Protein AF-A0A4U0PK46-F1 (afdb_monomer_lite)

Radius of gyration: 30.92 Å; chains: 1; bounding box: 72×45×89 Å

Secondary structure (DSSP, 8-state):
-TT--EEEEEE--TTS-HHHHHHHHHHHH-PEEEEHHHHHHHHHHHHHTTPPP-HHHHHHHHHHHHHHTTTTHHHHHHHHHH-SS--S--EEEEE---SHHHHHHHHHHHGGGEEEEEEE--HHHHHHHHHTSHHHHTS-HHHHHHHHHHHHH-TTGGGGGGGGGG-SEEEETTS--HHHHHHHHHHHHT-SPPS----EEEEEESSSS-SSHHHHHHHHGGG-SEEEE-S-TT--EEE--SS--EEESSS-TTTTT-TTSEEEE-TT-EE-HHHHHHHHHHTT--BTTEEEETTPEEPPHHHHHHHHHHHHHHT---SSHHHHHHHHHHHHHHT--TTBGGG-TTTSTTTEE-HHHHHHHHHHTT--EEEEEEEEGGG-TTTSSTTSS-SS--SHHHHHHHHT--GGGEEEEEEEEESS-EEESSSS---SS-EE-HHHHHHHHT--HHHHHHH-B-TTT-PBEEEE---HHHHHHHHHHH--SEEEEE-GGGT-GGGGG--SGGGS-HHHHHHHHHHHHHHSSEEEEEE-SSSTT-EEE-TT--

Structure (mmCIF, N/CA/C/O backbone):
data_AF-A0A4U0PK46-F1
#
_entry.id   AF-A0A4U0PK46-F1
#
loop_
_atom_site.group_PDB
_atom_site.id
_atom_site.type_symbol
_atom_site.label_atom_id
_atom_site.label_alt_id
_atom_site.label_comp_id
_atom_site.label_asym_id
_atom_site.label_entity_id
_atom_site.label_seq_id
_atom_site.pdbx_PDB_ins_code
_atom_site.Cartn_x
_atom_site.Cartn_y
_atom_site.Cartn_z
_atom_site.occupancy
_atom_site.B_iso_or_equiv
_atom_site.auth_seq_id
_atom_site.auth_comp_id
_atom_site.auth_asym_id
_atom_site.auth_atom_id
_atom_site.pdbx_PDB_model_num
ATOM 1 N N . MET A 1 1 ? -19.496 -11.492 5.533 1.00 47.94 1 MET A N 1
ATOM 2 C CA . MET A 1 1 ? -19.626 -11.068 6.949 1.00 47.94 1 MET A CA 1
ATOM 3 C C . MET A 1 1 ? -20.771 -10.074 7.185 1.00 47.94 1 MET A C 1
ATOM 5 O O . MET A 1 1 ? -21.054 -9.811 8.345 1.00 47.94 1 MET A O 1
ATOM 9 N N . GLY A 1 2 ? -21.463 -9.579 6.142 1.00 48.00 2 GLY A N 1
ATOM 10 C CA . GLY A 1 2 ? -22.501 -8.538 6.249 1.00 48.00 2 GLY A CA 1
ATOM 11 C C . GLY A 1 2 ? -23.774 -8.877 7.042 1.00 48.00 2 GLY A C 1
ATOM 12 O O . GLY A 1 2 ? -24.516 -7.957 7.362 1.00 48.00 2 GLY A O 1
ATOM 13 N N . ASP A 1 3 ? -23.997 -10.138 7.433 1.00 61.25 3 ASP A N 1
ATOM 14 C CA . ASP A 1 3 ? -25.265 -10.578 8.049 1.00 61.25 3 ASP A CA 1
ATOM 15 C C . ASP A 1 3 ? -25.205 -10.811 9.569 1.00 61.25 3 ASP A C 1
ATOM 17 O O . ASP A 1 3 ? -26.197 -11.218 10.177 1.00 61.25 3 ASP A O 1
ATOM 21 N N . LYS A 1 4 ? -24.052 -10.599 10.222 1.00 76.56 4 LYS A N 1
ATOM 22 C CA . LYS A 1 4 ? -23.930 -10.876 11.663 1.00 76.56 4 LYS A CA 1
ATOM 23 C C . LYS A 1 4 ? -24.558 -9.745 12.480 1.00 76.56 4 LYS A C 1
ATOM 25 O O . LYS A 1 4 ? -24.000 -8.655 12.558 1.00 76.56 4 LYS A O 1
ATOM 30 N N . LYS A 1 5 ? -25.692 -10.040 13.116 1.00 89.12 5 LYS A N 1
ATOM 31 C CA . LYS A 1 5 ? -26.376 -9.155 14.066 1.00 89.12 5 LYS A CA 1
ATOM 32 C C . LYS A 1 5 ? -25.717 -9.231 15.444 1.00 89.12 5 LYS A C 1
ATOM 34 O O . LYS A 1 5 ? -25.516 -10.324 15.972 1.00 89.12 5 LYS A O 1
ATOM 39 N N . VAL A 1 6 ? -25.359 -8.078 16.002 1.00 93.81 6 VAL A N 1
ATOM 40 C CA . VAL A 1 6 ? -24.685 -7.935 17.297 1.00 93.81 6 VAL A CA 1
ATOM 41 C C . VAL A 1 6 ? -25.304 -6.770 18.065 1.00 93.81 6 VAL A C 1
ATOM 43 O O . VAL A 1 6 ? -25.370 -5.654 17.556 1.00 93.81 6 VAL A O 1
ATOM 46 N N . ILE A 1 7 ? -25.700 -7.025 19.309 1.00 96.19 7 ILE A N 1
ATOM 47 C CA . ILE A 1 7 ? -25.972 -6.025 20.342 1.00 96.19 7 ILE A CA 1
ATOM 48 C C . ILE A 1 7 ? -24.945 -6.252 21.445 1.00 96.19 7 ILE A C 1
ATOM 50 O O . ILE A 1 7 ? -25.018 -7.217 22.204 1.00 96.19 7 ILE A O 1
ATOM 54 N N . LEU A 1 8 ? -23.957 -5.372 21.510 1.00 97.25 8 LEU A N 1
ATOM 55 C CA . LEU A 1 8 ? -22.928 -5.383 22.534 1.00 97.25 8 LEU A CA 1
ATOM 56 C C . LEU A 1 8 ? -23.415 -4.609 23.759 1.00 97.25 8 LEU A C 1
ATOM 58 O O . LEU A 1 8 ? -23.629 -3.409 23.676 1.00 97.25 8 LEU A O 1
ATOM 62 N N . VAL A 1 9 ? -23.543 -5.255 24.909 1.00 97.88 9 VAL A N 1
ATOM 63 C CA . VAL A 1 9 ? -23.824 -4.594 26.185 1.00 97.88 9 VAL A CA 1
ATOM 64 C C . VAL A 1 9 ? -22.516 -4.419 26.942 1.00 97.88 9 VAL A C 1
ATOM 66 O O . VAL A 1 9 ? -21.872 -5.402 27.310 1.00 97.88 9 VAL A O 1
ATOM 69 N N . LEU A 1 10 ? -22.117 -3.167 27.165 1.00 98.12 10 LEU A N 1
ATOM 70 C CA . LEU A 1 10 ? -20.927 -2.842 27.944 1.00 98.12 10 LEU A CA 1
ATOM 71 C C . LEU A 1 10 ? -21.283 -2.664 29.415 1.00 98.12 10 LEU A C 1
ATOM 73 O O . LEU A 1 10 ? -22.223 -1.945 29.758 1.00 98.12 10 LEU A O 1
ATOM 77 N N . THR A 1 11 ? -20.481 -3.268 30.284 1.00 97.69 11 THR A N 1
ATOM 78 C CA . THR A 1 11 ? -20.530 -3.060 31.734 1.00 97.69 11 THR A CA 1
ATOM 79 C C . THR A 1 11 ? -19.125 -2.835 32.280 1.00 97.69 11 THR A C 1
ATOM 81 O O . THR A 1 11 ? -18.125 -3.022 31.584 1.00 97.69 11 THR A O 1
ATOM 84 N N . GLY A 1 12 ? -19.042 -2.348 33.513 1.00 95.69 12 GLY A N 1
ATOM 85 C CA . GLY A 1 12 ? -17.785 -1.974 34.151 1.00 95.69 12 GLY A CA 1
ATOM 86 C C . GLY A 1 12 ? -17.941 -0.679 34.923 1.00 95.69 12 GLY A C 1
ATOM 87 O O . GLY A 1 12 ? -18.791 0.151 34.599 1.00 95.69 12 GLY A O 1
ATOM 88 N N . GLU A 1 13 ? -17.108 -0.477 35.929 1.00 93.94 13 GLU A N 1
ATOM 89 C CA . GLU A 1 13 ? -17.166 0.711 36.782 1.00 93.94 13 GLU A CA 1
ATOM 90 C C . GLU A 1 13 ? -16.822 1.998 36.008 1.00 93.94 13 GLU A C 1
ATOM 92 O O . GLU A 1 13 ? -16.321 1.974 34.874 1.00 93.94 13 GLU A O 1
ATOM 97 N N . ILE A 1 14 ? -17.102 3.165 36.579 1.00 89.25 14 ILE A N 1
ATOM 98 C CA . ILE A 1 14 ? -16.690 4.447 36.003 1.00 89.25 14 ILE A CA 1
ATOM 99 C C . ILE A 1 14 ? -15.158 4.503 35.931 1.00 89.25 14 ILE A C 1
ATOM 101 O O . ILE A 1 14 ? -14.467 4.156 36.878 1.00 89.25 14 ILE A O 1
ATOM 105 N N . GLY A 1 15 ? -14.620 4.944 34.788 1.00 88.69 15 GLY A N 1
ATOM 106 C CA . GLY A 1 15 ? -13.168 5.000 34.553 1.00 88.69 15 GLY A CA 1
ATOM 107 C C . GLY A 1 15 ? -12.573 3.754 33.880 1.00 88.69 15 GLY A C 1
ATOM 108 O O . GLY A 1 15 ? -11.387 3.733 33.568 1.00 88.69 15 GLY A O 1
ATOM 109 N N . THR A 1 16 ? -13.384 2.742 33.567 1.00 93.94 16 THR A N 1
ATOM 110 C CA . THR A 1 16 ? -12.937 1.518 32.862 1.00 93.94 16 THR A CA 1
ATOM 111 C C . THR A 1 16 ? -12.755 1.673 31.345 1.00 93.94 16 THR A C 1
ATOM 113 O O . THR A 1 16 ? -12.291 0.746 30.701 1.00 93.94 16 THR A O 1
ATOM 116 N N . GLY A 1 17 ? -13.108 2.817 30.745 1.00 93.94 17 GLY A N 1
ATOM 117 C CA . GLY A 1 17 ? -12.896 3.064 29.305 1.00 93.94 17 GLY A CA 1
ATOM 118 C C . GLY A 1 17 ? -14.026 2.615 28.362 1.00 93.94 17 GLY A C 1
ATOM 119 O O . GLY A 1 17 ? -13.820 2.561 27.154 1.00 93.94 17 GLY A O 1
ATOM 120 N N . LYS A 1 18 ? -15.232 2.333 28.880 1.00 95.62 18 LYS A N 1
ATOM 121 C CA . LYS A 1 18 ? -16.402 1.914 28.070 1.00 95.62 18 LYS A CA 1
ATOM 122 C C . LYS A 1 18 ? -16.733 2.877 26.925 1.00 95.62 18 LYS A C 1
ATOM 124 O O . LYS A 1 18 ? -16.858 2.442 25.789 1.00 95.62 18 LYS A O 1
ATOM 129 N N . SER A 1 19 ? -16.819 4.176 27.207 1.00 93.31 19 SER A N 1
ATOM 130 C CA . SER A 1 19 ? -17.181 5.175 26.192 1.00 93.31 19 SER A CA 1
ATOM 131 C C . SER A 1 19 ? -16.109 5.341 25.118 1.00 93.31 19 SER A C 1
ATOM 133 O O . SER A 1 19 ? -16.446 5.419 23.944 1.00 93.31 19 SER A O 1
ATOM 135 N N . THR A 1 20 ? -14.829 5.258 25.488 1.00 94.75 20 THR A N 1
ATOM 136 C CA . THR A 1 20 ? -13.719 5.220 24.526 1.00 94.75 20 THR A CA 1
ATOM 137 C C . THR A 1 20 ? -13.806 4.002 23.602 1.00 94.75 20 THR A C 1
ATOM 139 O O . THR A 1 20 ? -13.609 4.112 22.393 1.00 94.75 20 THR A O 1
ATOM 142 N N . LEU A 1 21 ? -14.137 2.825 24.148 1.00 96.88 21 LEU A N 1
ATOM 143 C CA . LEU A 1 21 ? -14.372 1.622 23.345 1.00 96.88 21 LEU A CA 1
ATOM 144 C C . LEU A 1 21 ? -15.572 1.804 22.401 1.00 96.88 21 LEU A C 1
ATOM 146 O O . LEU A 1 21 ? -15.473 1.450 21.227 1.00 96.88 21 LEU A O 1
ATOM 150 N N . THR A 1 22 ? -16.677 2.371 22.892 1.00 96.69 22 THR A N 1
ATOM 151 C CA . THR A 1 22 ? -17.858 2.705 22.082 1.00 96.69 22 THR A CA 1
ATOM 152 C C . THR A 1 22 ? -17.475 3.596 20.903 1.00 96.69 22 THR A C 1
ATOM 154 O O . THR A 1 22 ? -17.725 3.218 19.765 1.00 96.69 22 THR A O 1
ATOM 157 N N . GLU A 1 23 ? -16.780 4.709 21.142 1.00 95.56 23 GLU A N 1
ATOM 158 C CA . GLU A 1 23 ? -16.354 5.653 20.097 1.00 95.56 23 GLU A CA 1
ATOM 159 C C . GLU A 1 23 ? -15.459 4.989 19.032 1.00 95.56 23 GLU A C 1
ATOM 161 O O . GLU A 1 23 ? -15.606 5.233 17.829 1.00 95.56 23 GLU A O 1
ATOM 166 N N . LYS A 1 24 ? -14.557 4.085 19.441 1.00 94.19 24 LYS A N 1
ATOM 167 C CA . LYS A 1 24 ? -13.734 3.299 18.504 1.00 94.19 24 LYS A CA 1
ATOM 168 C C . LYS A 1 24 ? -14.572 2.325 17.665 1.00 94.19 24 LYS A C 1
ATOM 170 O O . LYS A 1 24 ? -14.316 2.167 16.472 1.00 94.19 24 LYS A O 1
ATOM 175 N N . LEU A 1 25 ? -15.578 1.676 18.253 1.00 94.31 25 LEU A N 1
ATOM 176 C CA . LEU A 1 25 ? -16.493 0.786 17.527 1.00 94.31 25 LEU A CA 1
ATOM 177 C C . LEU A 1 25 ? -17.399 1.556 16.551 1.00 94.31 25 LEU A C 1
ATOM 179 O O . LEU A 1 25 ? -17.628 1.085 15.435 1.00 94.31 25 LEU A O 1
ATOM 183 N N . GLU A 1 26 ? -17.874 2.742 16.935 1.00 93.44 26 GLU A N 1
ATOM 184 C CA . GLU A 1 26 ? -18.654 3.636 16.069 1.00 93.44 26 GLU A CA 1
ATOM 185 C C . GLU A 1 26 ? -17.822 4.093 14.868 1.00 93.44 26 GLU A C 1
ATOM 187 O O . GLU A 1 26 ? -18.222 3.910 13.720 1.00 93.44 26 GLU A O 1
ATOM 192 N N . SER A 1 27 ? -16.627 4.627 15.121 1.00 89.25 27 SER A N 1
ATOM 193 C CA . SER A 1 27 ? -15.770 5.182 14.069 1.00 89.25 27 SER A CA 1
ATOM 194 C C . SER A 1 27 ? -15.232 4.129 13.096 1.00 89.25 27 SER A C 1
ATOM 196 O O . SER A 1 27 ? -15.159 4.394 11.898 1.00 89.25 27 SER A O 1
ATOM 198 N N . ARG A 1 28 ? -14.874 2.927 13.573 1.00 86.75 28 ARG A N 1
ATOM 199 C CA . ARG A 1 28 ? -14.207 1.910 12.736 1.00 86.75 28 ARG A CA 1
ATOM 200 C C . ARG A 1 28 ? -15.137 0.850 12.160 1.00 86.75 28 ARG A C 1
ATOM 202 O O . ARG A 1 28 ? -14.850 0.316 11.090 1.00 86.75 28 ARG A O 1
ATOM 209 N N . PHE A 1 29 ? -16.232 0.533 12.848 1.00 88.00 29 PHE A N 1
ATOM 210 C CA . PHE A 1 29 ? -17.176 -0.515 12.441 1.00 88.00 29 PHE A CA 1
ATOM 211 C C . PHE A 1 29 ? -18.618 -0.022 12.319 1.00 88.00 29 PHE A C 1
ATOM 213 O O . PHE A 1 29 ? -19.522 -0.838 12.147 1.00 88.00 29 PHE A O 1
ATOM 220 N N . CYS A 1 30 ? -18.836 1.296 12.379 1.00 89.38 30 CYS A N 1
ATOM 221 C CA . CYS A 1 30 ? -20.148 1.921 12.238 1.00 89.38 30 CYS A CA 1
ATOM 222 C C . CYS A 1 30 ? -21.181 1.388 13.234 1.00 89.38 30 CYS A C 1
ATOM 224 O O . CYS A 1 30 ? -22.361 1.350 12.901 1.00 89.38 30 CYS A O 1
ATOM 226 N N . PHE A 1 31 ? -20.762 0.967 14.434 1.00 93.88 31 PHE A N 1
ATOM 227 C CA . PHE A 1 31 ? -21.716 0.600 15.479 1.00 93.88 31 PHE A CA 1
ATOM 228 C C . PHE A 1 31 ? -22.666 1.767 15.752 1.00 93.88 31 PHE A C 1
ATOM 230 O O . PHE A 1 31 ? -22.258 2.925 15.739 1.00 93.88 31 PHE A O 1
ATOM 237 N N . LYS A 1 32 ? -23.930 1.466 16.038 1.00 95.25 32 LYS A N 1
ATOM 238 C CA . LYS A 1 32 ? -24.876 2.449 16.573 1.00 95.25 32 LYS A CA 1
ATOM 239 C C . LYS A 1 32 ? -24.903 2.370 18.094 1.00 95.25 32 LYS A C 1
ATOM 241 O O . LYS A 1 32 ? -25.235 1.314 18.642 1.00 95.25 32 LYS A O 1
ATOM 246 N N . SER A 1 33 ? -24.560 3.461 18.781 1.00 95.62 33 SER A N 1
ATOM 247 C CA . SER A 1 33 ? -24.550 3.480 20.246 1.00 95.62 33 SER A CA 1
ATOM 248 C C . SER A 1 33 ? -25.903 3.837 20.862 1.00 95.62 33 SER A C 1
ATOM 250 O O . SER A 1 33 ? -26.643 4.694 20.393 1.00 95.62 33 SER A O 1
ATOM 252 N N . CYS A 1 34 ? -26.247 3.156 21.946 1.00 95.88 34 CYS A N 1
ATOM 253 C CA . CYS A 1 34 ? -27.354 3.457 22.838 1.00 95.88 34 CYS A CA 1
ATOM 254 C C . CYS A 1 34 ? -26.746 3.821 24.191 1.00 95.88 34 CYS A C 1
ATOM 256 O O . CYS A 1 34 ? -26.416 2.943 24.995 1.00 95.88 34 CYS A O 1
ATOM 258 N N . LYS A 1 35 ? -26.560 5.119 24.440 1.00 95.50 35 LYS A N 1
ATOM 259 C CA . LYS A 1 35 ? -25.963 5.588 25.691 1.00 95.50 35 LYS A CA 1
ATOM 260 C C . LYS A 1 35 ? -27.030 5.639 26.781 1.00 95.50 35 LYS A C 1
ATOM 262 O O . LYS A 1 35 ? -27.967 6.431 26.706 1.00 95.50 35 LYS A O 1
ATOM 267 N N . THR A 1 36 ? -26.906 4.826 27.827 1.00 91.31 36 THR A N 1
ATOM 268 C CA . THR A 1 36 ? -27.928 4.746 2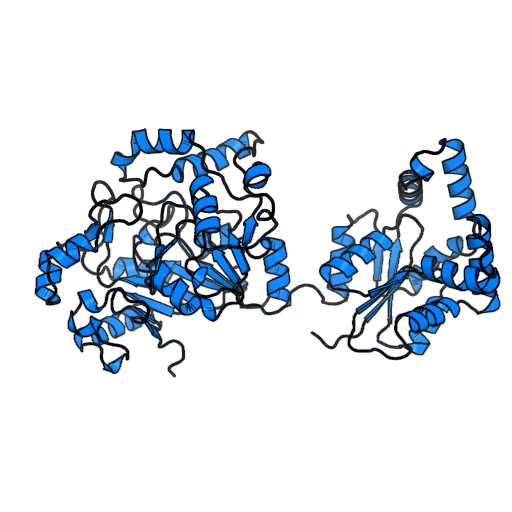8.891 1.00 91.31 36 THR A CA 1
ATOM 269 C C . THR A 1 36 ? -28.064 6.057 29.664 1.00 91.31 36 THR A C 1
ATOM 271 O O . THR A 1 36 ? -29.157 6.396 30.111 1.00 91.31 36 THR A O 1
ATOM 274 N N . ARG A 1 37 ? -26.998 6.866 29.723 1.00 88.31 37 ARG A N 1
ATOM 275 C CA . ARG A 1 37 ? -27.047 8.250 30.224 1.00 88.31 37 ARG A CA 1
ATOM 276 C C . ARG A 1 37 ? -28.032 9.128 29.439 1.00 88.31 37 ARG A C 1
ATOM 278 O O . ARG A 1 37 ? -28.742 9.928 30.041 1.00 88.31 37 ARG A O 1
ATOM 285 N N . GLU A 1 38 ? -28.094 8.985 28.118 1.00 90.44 38 GLU A N 1
ATOM 286 C CA . GLU A 1 38 ? -29.057 9.714 27.281 1.00 90.44 38 GLU A CA 1
ATOM 287 C C . GLU A 1 38 ? -30.478 9.179 27.485 1.00 90.44 38 GLU A C 1
ATOM 289 O O . GLU A 1 38 ? -31.424 9.961 27.563 1.00 90.44 38 GLU A O 1
ATOM 294 N N . GLY A 1 39 ? -30.621 7.867 27.693 1.00 88.69 39 GLY A N 1
ATOM 295 C CA . GLY A 1 39 ? -31.898 7.256 28.066 1.00 88.69 39 GLY A CA 1
ATOM 296 C C . GLY A 1 39 ? -32.444 7.778 29.396 1.00 88.69 39 GLY A C 1
ATOM 297 O O . GLY A 1 39 ? -33.623 8.119 29.490 1.00 88.69 39 GLY A O 1
ATOM 298 N N . LEU A 1 40 ? -31.586 7.941 30.408 1.00 88.06 40 LEU A N 1
ATOM 299 C CA . LEU A 1 40 ? -31.970 8.573 31.674 1.00 88.06 40 LEU A CA 1
ATOM 300 C C . LEU A 1 40 ? -32.470 10.006 31.461 1.00 88.06 40 LEU A C 1
ATOM 302 O O . LEU A 1 40 ? -33.510 10.368 32.011 1.00 88.06 40 LEU A O 1
ATOM 306 N N . ASN A 1 41 ? -31.782 10.801 30.632 1.00 86.69 41 ASN A N 1
ATOM 307 C CA . ASN A 1 41 ? -32.231 12.147 30.256 1.00 86.69 41 ASN A CA 1
ATOM 308 C C . ASN A 1 41 ? -33.610 12.119 29.588 1.00 86.69 41 ASN A C 1
ATOM 310 O O . ASN A 1 41 ? -34.493 12.890 29.967 1.00 86.69 41 ASN A O 1
ATOM 314 N N . TYR A 1 42 ? -33.810 11.209 28.637 1.00 88.25 42 TYR A N 1
ATOM 315 C CA . TYR A 1 42 ? -35.069 11.046 27.917 1.00 88.25 42 TYR A CA 1
ATOM 316 C C . TYR A 1 42 ? -36.248 10.757 28.860 1.00 88.25 42 TYR A C 1
ATOM 318 O O . TYR A 1 42 ? -37.275 11.445 28.822 1.00 88.25 42 TYR A O 1
ATOM 326 N N . PHE A 1 43 ? -36.100 9.783 29.763 1.00 87.94 43 PHE A N 1
ATOM 327 C CA . PHE A 1 43 ? -37.153 9.443 30.723 1.00 87.94 43 PHE A CA 1
ATOM 328 C C . PHE A 1 43 ? -37.346 10.520 31.800 1.00 87.94 43 PHE A C 1
ATOM 330 O O . PHE A 1 43 ? -38.483 10.792 32.200 1.00 87.94 43 PHE A O 1
ATOM 337 N N . ALA A 1 44 ? -36.270 11.184 32.233 1.00 85.81 44 ALA A N 1
ATOM 338 C CA . ALA A 1 44 ? -36.340 12.285 33.191 1.00 85.81 44 ALA A CA 1
ATOM 339 C C . ALA A 1 44 ? -37.144 13.465 32.630 1.00 85.81 44 ALA A C 1
ATOM 341 O O . ALA A 1 44 ? -38.035 13.979 33.307 1.00 85.81 44 ALA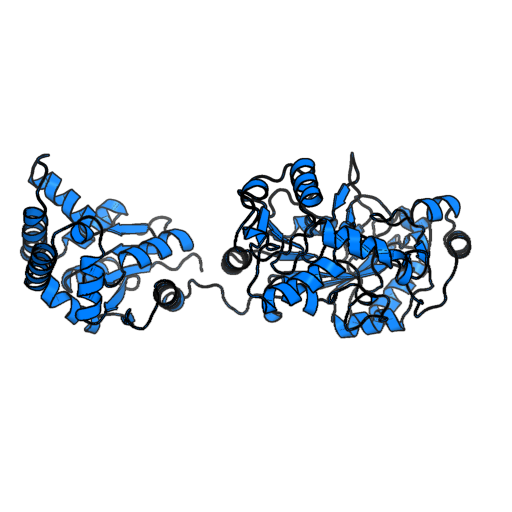 A O 1
ATOM 342 N N . GLN A 1 45 ? -36.894 13.859 31.377 1.00 83.69 45 GLN A N 1
ATOM 343 C CA . GLN A 1 45 ? -37.617 14.952 30.719 1.00 83.69 45 GLN A CA 1
ATOM 344 C C . GLN A 1 45 ? -39.114 14.657 30.574 1.00 83.69 45 GLN A C 1
ATOM 346 O O . GLN A 1 45 ? -39.936 15.536 30.847 1.00 83.69 45 GLN A O 1
ATOM 351 N N . LYS A 1 46 ? -39.482 13.414 30.228 1.00 81.06 46 LYS A N 1
ATOM 352 C CA . LYS A 1 46 ? -40.889 12.976 30.191 1.00 81.06 46 LYS A CA 1
ATOM 353 C C . LYS A 1 46 ? -41.575 13.107 31.551 1.00 81.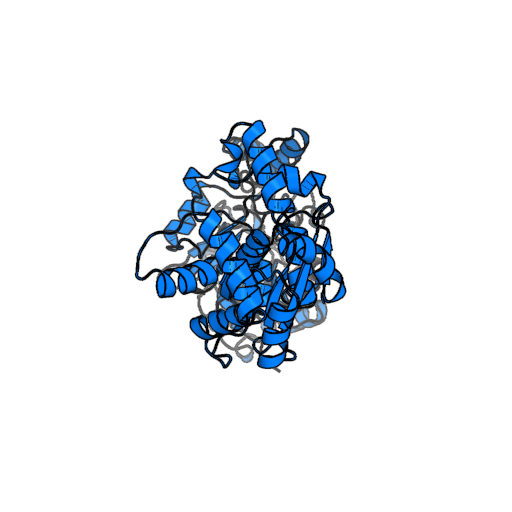06 46 LYS A C 1
ATOM 355 O O . LYS A 1 46 ? -42.729 13.528 31.613 1.00 81.06 46 LYS A O 1
ATOM 360 N N . LYS A 1 47 ? -40.872 12.783 32.640 1.00 80.06 47 LYS A N 1
ATOM 361 C CA . LYS A 1 47 ? -41.411 12.862 34.007 1.00 80.06 47 LYS A CA 1
ATOM 362 C C . LYS A 1 47 ? -41.485 14.298 34.536 1.00 80.06 47 LYS A C 1
ATOM 364 O O . LYS A 1 47 ? -42.440 14.647 35.222 1.00 80.06 47 LYS A O 1
ATOM 369 N N . LEU A 1 48 ? -40.498 15.132 34.208 1.00 77.56 48 LEU A N 1
ATOM 370 C CA . LEU A 1 48 ? -40.349 16.492 34.738 1.00 77.56 48 LEU A CA 1
ATOM 371 C C . LEU A 1 48 ? -40.991 17.591 33.877 1.00 77.56 48 LEU A C 1
ATOM 373 O O . LEU A 1 48 ? -40.915 18.763 34.251 1.00 77.56 48 LEU A O 1
ATOM 377 N N . LYS A 1 49 ? -41.626 17.243 32.747 1.00 70.75 49 LYS A N 1
ATOM 378 C CA . LYS A 1 49 ? -42.311 18.183 31.835 1.00 70.75 49 LYS A CA 1
ATOM 379 C C . LYS A 1 49 ? -41.450 19.406 31.451 1.00 70.75 49 LYS A C 1
ATOM 381 O O . LYS A 1 49 ? -41.959 20.519 31.372 1.00 70.75 49 LYS A O 1
ATOM 386 N N . GLY A 1 50 ? -40.148 19.209 31.232 1.00 61.34 50 GLY A N 1
ATOM 387 C CA . GLY A 1 50 ? -39.243 20.255 30.730 1.00 61.34 50 GLY A CA 1
ATOM 388 C C . GLY A 1 50 ? -38.430 21.044 31.769 1.00 61.34 50 GLY A C 1
ATOM 389 O O . GLY A 1 50 ? -37.725 21.971 31.380 1.00 61.34 50 GLY A O 1
ATOM 390 N N . LYS A 1 51 ? -38.460 20.698 33.065 1.00 66.50 51 LYS A N 1
ATOM 391 C CA . LYS A 1 51 ? -37.504 21.257 34.050 1.00 66.50 51 LYS A CA 1
ATOM 392 C C . LYS A 1 51 ? -36.123 20.598 33.918 1.00 66.50 51 LYS A C 1
ATOM 394 O O . LYS A 1 51 ? -36.052 19.375 33.795 1.00 66.50 51 LYS A O 1
ATOM 399 N N . GLN A 1 52 ? -35.042 21.388 33.965 1.00 61.91 52 GLN A N 1
ATOM 400 C CA . GLN A 1 52 ? -33.672 20.856 33.960 1.00 61.91 52 GLN A CA 1
ATOM 401 C C . GLN A 1 52 ? -33.348 20.183 35.305 1.00 61.91 52 GLN A C 1
ATOM 403 O O . GLN A 1 52 ? -33.444 20.850 36.336 1.00 61.91 52 GLN A O 1
ATOM 408 N N . PRO A 1 53 ? -32.989 18.888 35.324 1.00 65.38 53 PRO A N 1
ATOM 409 C CA . PRO A 1 53 ? -32.618 18.189 36.549 1.00 65.38 53 PRO A CA 1
ATOM 410 C C . PRO A 1 53 ? -31.141 18.410 36.897 1.00 65.38 53 PRO A C 1
ATOM 412 O O . PRO A 1 53 ? -30.310 18.591 36.006 1.00 65.38 53 PRO A O 1
ATOM 415 N N . ASP A 1 54 ? -30.811 18.339 38.187 1.00 70.19 54 ASP A N 1
ATOM 416 C CA . ASP A 1 54 ? -29.427 18.299 38.663 1.00 70.19 54 ASP A CA 1
ATOM 417 C C . ASP A 1 54 ? -28.842 16.870 38.613 1.00 70.19 54 ASP A C 1
ATOM 419 O O . ASP A 1 54 ? -29.507 15.890 38.262 1.00 70.19 54 ASP A O 1
ATOM 423 N N . ARG A 1 55 ? -27.546 16.737 38.916 1.00 65.31 55 ARG A N 1
ATOM 424 C CA . ARG A 1 55 ? -26.824 15.455 38.828 1.00 65.31 55 ARG A CA 1
ATOM 425 C C . ARG A 1 55 ? -27.293 14.436 39.875 1.00 65.31 55 ARG A C 1
ATOM 427 O O . ARG A 1 55 ? -27.370 13.247 39.562 1.00 65.31 55 ARG A O 1
ATOM 434 N N . ASP A 1 56 ? -27.651 14.908 41.066 1.00 68.81 56 ASP A N 1
ATOM 435 C CA . ASP A 1 56 ? -28.200 14.103 42.164 1.00 68.81 56 ASP A CA 1
ATOM 436 C C . ASP A 1 56 ? -29.549 13.484 41.794 1.00 68.81 56 ASP A C 1
ATOM 438 O O . ASP A 1 56 ? -29.823 12.314 42.089 1.00 68.81 56 ASP A O 1
ATOM 442 N N . PHE A 1 57 ? -30.387 14.250 41.090 1.00 77.75 57 PHE A N 1
ATOM 443 C CA . PHE A 1 57 ? -31.639 13.759 40.546 1.00 77.75 57 PHE A CA 1
ATOM 444 C C . PHE A 1 57 ? -31.401 12.574 39.613 1.00 77.75 57 PHE A C 1
ATOM 446 O O . PHE A 1 57 ? -32.093 11.569 39.740 1.00 77.75 57 PHE A O 1
ATOM 453 N N . PHE A 1 58 ? -30.419 12.640 38.708 1.00 75.12 58 PHE A N 1
ATOM 454 C CA . PHE A 1 58 ? -30.163 11.553 37.756 1.00 75.12 58 PHE A CA 1
ATOM 455 C C . PHE A 1 58 ? -29.732 10.244 38.415 1.00 75.12 58 PHE A C 1
ATOM 457 O O . PHE A 1 58 ? -30.159 9.180 37.961 1.00 75.12 58 PHE A O 1
ATOM 464 N N . GLN A 1 59 ? -28.931 10.303 39.482 1.00 71.06 59 GLN A N 1
ATOM 465 C CA . GLN A 1 59 ? -28.569 9.109 40.251 1.00 71.06 59 GLN A CA 1
ATOM 466 C C . GLN A 1 59 ? -29.803 8.488 40.908 1.00 71.06 59 GLN A C 1
ATOM 468 O O . GLN A 1 59 ? -30.138 7.339 40.622 1.00 71.06 59 GLN A O 1
ATOM 473 N N . LYS A 1 60 ? -30.547 9.268 41.702 1.00 78.56 60 LYS A N 1
ATOM 474 C CA . LYS A 1 60 ? -31.750 8.784 42.403 1.00 78.56 60 LYS A CA 1
ATOM 475 C C . LYS A 1 60 ? -32.829 8.306 41.432 1.00 78.56 60 LYS A C 1
ATOM 477 O O . LYS A 1 60 ? -33.500 7.308 41.686 1.00 78.56 60 LYS A O 1
ATOM 482 N N . PHE A 1 61 ? -32.994 9.004 40.311 1.00 82.94 61 PHE A N 1
ATOM 483 C CA . PHE A 1 61 ? -33.967 8.665 39.282 1.00 82.94 61 PHE A CA 1
ATOM 484 C C . PHE A 1 61 ? -33.601 7.378 38.541 1.00 82.94 61 PHE A C 1
ATOM 486 O O . PHE A 1 61 ? -34.482 6.552 38.317 1.00 82.94 61 PHE A O 1
ATOM 493 N N . GLY A 1 62 ? -32.322 7.175 38.213 1.00 83.19 62 GLY A N 1
ATOM 494 C CA . GLY A 1 62 ? -31.846 5.925 37.622 1.00 83.19 62 GLY A CA 1
ATOM 495 C C . GLY A 1 62 ? -32.099 4.729 38.536 1.00 83.19 62 GLY A C 1
ATOM 496 O O . GLY A 1 62 ? -32.728 3.769 38.105 1.00 83.19 62 GLY A O 1
ATOM 497 N N . THR A 1 63 ? -31.727 4.834 39.815 1.00 81.88 63 THR A N 1
ATOM 498 C CA . THR A 1 63 ? -31.997 3.786 40.813 1.00 81.88 63 THR A CA 1
ATOM 499 C C . THR A 1 63 ? -33.497 3.517 40.956 1.00 81.88 63 THR A C 1
ATOM 501 O O . THR A 1 63 ? -33.922 2.368 41.029 1.00 81.88 63 THR A O 1
ATOM 504 N N . ALA A 1 64 ? -34.334 4.560 40.935 1.00 84.81 64 ALA A N 1
ATOM 505 C CA . ALA A 1 64 ? -35.784 4.392 40.973 1.00 84.81 64 ALA A CA 1
ATOM 506 C C . ALA A 1 64 ? -36.332 3.668 39.730 1.00 84.81 64 ALA A C 1
ATOM 508 O O . ALA A 1 64 ? -37.216 2.829 39.878 1.00 84.81 64 ALA A O 1
ATOM 509 N N . LEU A 1 65 ? -35.821 3.960 38.527 1.00 86.06 65 LEU A N 1
ATOM 510 C CA . LEU A 1 65 ? -36.197 3.243 37.301 1.00 86.06 65 LEU A CA 1
ATOM 511 C C . LEU A 1 65 ? -35.764 1.775 37.343 1.00 86.06 65 LEU A C 1
ATOM 513 O O . LEU A 1 65 ? -36.528 0.900 36.935 1.00 86.06 65 LEU A O 1
ATOM 517 N N . ASP A 1 66 ? -34.566 1.512 37.861 1.00 87.31 66 ASP A N 1
ATOM 518 C CA . ASP A 1 66 ? -34.038 0.160 38.020 1.00 87.31 66 ASP A CA 1
ATOM 519 C C . ASP A 1 66 ? -34.899 -0.662 38.992 1.00 87.31 66 ASP A C 1
ATOM 521 O O . ASP A 1 66 ? -35.253 -1.791 38.673 1.00 87.31 66 ASP A O 1
ATOM 525 N N . VAL A 1 67 ? -35.336 -0.078 40.115 1.00 85.81 67 VAL A N 1
ATOM 526 C CA . VAL A 1 67 ? -36.205 -0.754 41.098 1.00 85.81 67 VAL A CA 1
ATOM 527 C C . VAL A 1 67 ? -37.653 -0.900 40.610 1.00 85.81 67 VAL A C 1
ATOM 529 O O . VAL A 1 67 ? -38.253 -1.956 40.784 1.00 85.81 67 VAL A O 1
ATOM 532 N N . GLN A 1 68 ? -38.245 0.145 40.021 1.00 87.00 68 GLN A N 1
ATOM 533 C CA . GLN A 1 68 ? -39.666 0.141 39.632 1.00 87.00 68 GLN A CA 1
ATOM 534 C C . GLN A 1 68 ? -39.951 -0.715 38.396 1.00 87.00 68 GLN A C 1
ATOM 536 O O . GLN A 1 68 ? -41.041 -1.271 38.282 1.00 87.00 68 GLN A O 1
ATOM 541 N N . GLY A 1 69 ? -39.002 -0.776 37.460 1.00 86.06 69 GLY A N 1
ATOM 542 C CA . GLY A 1 69 ? -39.151 -1.475 36.184 1.00 86.06 69 GLY A CA 1
ATOM 543 C C . GLY A 1 69 ? -38.214 -2.666 36.013 1.00 86.06 69 GLY A C 1
ATOM 544 O O . GLY A 1 69 ? -38.057 -3.121 34.885 1.00 86.06 69 GLY A O 1
ATOM 545 N N . ASP A 1 70 ? -37.547 -3.114 37.079 1.00 91.75 70 ASP A N 1
ATOM 546 C CA . ASP A 1 70 ? -36.547 -4.194 37.059 1.00 91.75 70 ASP A CA 1
ATOM 547 C C . ASP A 1 70 ? -35.429 -3.993 36.007 1.00 91.75 70 ASP A C 1
ATOM 549 O O . ASP A 1 70 ? -34.904 -4.921 35.399 1.00 91.75 70 ASP A O 1
ATOM 553 N N . GLY A 1 71 ? -35.075 -2.734 35.727 1.00 91.56 71 GLY A N 1
ATOM 554 C CA . GLY A 1 71 ? -34.086 -2.376 34.702 1.00 91.56 71 GLY A CA 1
ATOM 555 C C . GLY A 1 71 ? -34.578 -2.446 33.248 1.00 91.56 71 GLY A C 1
ATOM 556 O O . GLY A 1 71 ? -33.809 -2.161 32.327 1.00 91.56 71 GLY A O 1
ATOM 557 N N . LYS A 1 72 ? -35.853 -2.762 32.995 1.00 95.31 72 LYS A N 1
ATOM 558 C CA . LYS A 1 72 ? -36.420 -2.889 31.638 1.00 95.31 72 LYS A CA 1
ATOM 559 C C . LYS A 1 72 ? -36.321 -1.617 30.786 1.00 95.31 72 LYS A C 1
ATOM 561 O O . LYS A 1 72 ? -36.265 -1.700 29.560 1.00 95.31 72 LYS A O 1
ATOM 566 N N . TRP A 1 73 ? -36.219 -0.446 31.412 1.00 94.50 73 TRP A N 1
ATOM 567 C CA . TRP A 1 73 ? -36.128 0.845 30.721 1.00 94.50 73 TRP A CA 1
ATOM 568 C C . TRP A 1 73 ? -34.946 0.941 29.735 1.00 94.50 73 TRP A C 1
ATOM 570 O O . TRP A 1 73 ? -35.036 1.674 28.751 1.00 94.50 73 TRP A O 1
ATOM 580 N N . VAL A 1 74 ? -33.847 0.202 29.957 1.00 95.75 74 VAL A N 1
ATOM 581 C CA . VAL A 1 74 ? -32.703 0.171 29.023 1.00 95.75 74 VAL A CA 1
ATOM 582 C C . VAL A 1 74 ? -33.106 -0.459 27.689 1.00 95.75 74 VAL A C 1
ATOM 584 O O . VAL A 1 74 ? -32.797 0.092 26.633 1.00 95.75 74 VAL A O 1
ATOM 587 N N . LEU A 1 75 ? -33.838 -1.577 27.734 1.00 96.25 75 LEU A N 1
ATOM 588 C CA . LEU A 1 75 ? -34.403 -2.219 26.547 1.00 96.25 75 LEU A CA 1
ATOM 589 C C . LEU A 1 75 ? -35.403 -1.289 25.853 1.00 96.25 75 LEU A C 1
ATOM 591 O O . LEU A 1 75 ? -35.348 -1.126 24.638 1.00 96.25 75 LEU A O 1
ATOM 595 N N . GLU A 1 76 ? -36.293 -0.657 26.617 1.00 95.19 76 GLU A N 1
ATOM 596 C CA . GLU A 1 76 ? -37.307 0.249 26.068 1.00 95.19 76 GLU A CA 1
ATOM 597 C C . GLU A 1 76 ? -36.674 1.456 25.369 1.00 95.19 76 GLU A C 1
ATOM 599 O O . GLU A 1 76 ? -37.123 1.858 24.296 1.00 95.19 76 GLU A O 1
ATOM 604 N N . TYR A 1 77 ? -35.599 2.016 25.933 1.00 95.81 77 TYR A N 1
ATOM 605 C CA . TYR A 1 77 ? -34.856 3.098 25.292 1.00 95.81 77 TYR A CA 1
ATOM 606 C C . TYR A 1 77 ? -34.139 2.633 24.024 1.00 95.81 77 TYR A C 1
ATOM 608 O O . TYR A 1 77 ? -34.210 3.304 22.996 1.00 95.81 77 TYR A O 1
ATOM 616 N N . PHE A 1 78 ? -33.499 1.463 24.065 1.00 95.88 78 PHE A N 1
ATOM 617 C CA . PHE A 1 78 ? -32.877 0.868 22.884 1.00 95.88 78 PHE A CA 1
ATOM 618 C C . PHE A 1 78 ? -33.896 0.680 21.748 1.00 95.88 78 PHE A C 1
ATOM 620 O O . PHE A 1 78 ? -33.658 1.100 20.615 1.00 95.88 78 PHE A O 1
ATOM 627 N N . GLN A 1 79 ? -35.066 0.124 22.067 1.00 95.50 79 GLN A N 1
ATOM 628 C CA . GLN A 1 79 ? -36.168 -0.075 21.124 1.00 95.50 79 GLN A CA 1
ATOM 629 C C . GLN A 1 79 ? -36.778 1.238 20.641 1.00 95.50 79 GLN A C 1
ATOM 631 O O . GLN A 1 79 ? -37.204 1.331 19.492 1.00 95.50 79 GLN A O 1
ATOM 636 N N . HIS A 1 80 ? -36.797 2.271 21.479 1.00 94.25 80 HIS A N 1
ATOM 637 C CA . HIS A 1 80 ? -37.215 3.601 21.059 1.00 94.25 80 HIS A CA 1
ATOM 638 C C . HIS A 1 80 ? -36.279 4.185 19.990 1.00 94.25 80 HIS A C 1
ATOM 640 O O . HIS A 1 80 ? -36.763 4.775 19.026 1.00 94.25 80 HIS A O 1
ATOM 646 N N . LEU A 1 81 ? -34.962 4.005 20.141 1.00 93.00 81 LEU A N 1
ATOM 647 C CA . LEU A 1 81 ? -33.972 4.508 19.185 1.00 93.00 81 LEU A CA 1
ATOM 648 C C . LEU A 1 81 ? -33.944 3.709 17.877 1.00 93.00 81 LEU A C 1
ATOM 650 O O . LEU A 1 81 ? -33.769 4.288 16.804 1.00 93.00 81 LEU A O 1
ATOM 654 N N . TYR A 1 82 ? -34.072 2.383 17.962 1.00 93.19 82 TYR A N 1
ATOM 655 C CA . TYR A 1 82 ? -33.731 1.488 16.851 1.00 93.19 82 TYR A CA 1
ATOM 656 C C . TYR A 1 82 ? -34.851 0.555 16.396 1.00 93.19 82 TYR A C 1
ATOM 658 O O . TYR A 1 82 ? -34.671 -0.149 15.405 1.00 93.19 82 TYR A O 1
ATOM 666 N N . GLY A 1 83 ? -36.006 0.590 17.059 1.00 89.44 83 GLY A N 1
ATOM 667 C CA . GLY A 1 83 ? -37.116 -0.327 16.826 1.00 89.44 83 GLY A CA 1
ATOM 668 C C . GLY A 1 83 ? -36.974 -1.650 17.584 1.00 89.44 83 GLY A C 1
ATOM 669 O O . GLY A 1 83 ? -35.923 -1.995 18.127 1.00 89.44 83 GLY A O 1
ATOM 670 N N . SER A 1 84 ? -38.066 -2.414 17.629 1.00 86.00 84 SER A N 1
ATOM 671 C CA . SER A 1 84 ? -38.103 -3.755 18.230 1.00 86.00 84 SER A CA 1
ATOM 672 C C . SER A 1 84 ? -37.468 -4.829 17.348 1.00 86.00 84 SER A C 1
ATOM 674 O O . SER A 1 84 ? -37.082 -5.877 17.853 1.00 86.00 84 SER A O 1
ATOM 676 N N . GLU A 1 85 ? -37.326 -4.569 16.051 1.00 83.00 85 GLU A N 1
ATOM 677 C CA . GLU A 1 85 ? -36.727 -5.478 15.079 1.00 83.00 85 GLU A CA 1
ATOM 678 C C . GLU A 1 85 ? -35.473 -4.850 14.466 1.00 83.00 85 GLU A C 1
ATOM 680 O O . GLU A 1 85 ? -35.388 -3.637 14.279 1.00 83.00 85 GLU A O 1
ATOM 685 N N . PHE A 1 86 ? -34.488 -5.685 14.129 1.00 76.69 86 PHE A N 1
ATOM 686 C CA . PHE A 1 86 ? -33.306 -5.232 13.397 1.00 76.69 86 PHE A CA 1
ATOM 687 C C . PHE A 1 86 ? -33.711 -4.743 12.002 1.00 76.69 86 PHE A C 1
ATOM 689 O O . PHE A 1 86 ? -34.165 -5.541 11.183 1.00 76.69 86 PHE A O 1
ATOM 696 N N . GLY A 1 87 ? -33.494 -3.456 11.725 1.00 78.50 87 GLY A N 1
ATOM 697 C CA . GLY A 1 87 ? -33.589 -2.899 10.375 1.00 78.50 87 GLY A CA 1
ATOM 698 C C . GLY A 1 87 ? -32.379 -3.263 9.501 1.00 78.50 87 GLY A C 1
ATOM 699 O O . GLY A 1 87 ? -31.733 -4.289 9.687 1.00 78.50 87 GLY A O 1
ATOM 700 N N . ASN A 1 88 ? -32.004 -2.374 8.576 1.00 81.44 88 ASN A N 1
ATOM 701 C CA . ASN A 1 88 ? -30.858 -2.578 7.669 1.00 81.44 88 ASN A CA 1
ATOM 702 C C . ASN A 1 88 ? -29.476 -2.502 8.353 1.00 81.44 88 ASN A C 1
ATOM 704 O O . ASN A 1 88 ? -28.450 -2.625 7.688 1.00 81.44 88 ASN A O 1
ATOM 708 N N . HIS A 1 89 ? -29.429 -2.232 9.659 1.00 88.06 89 HIS A N 1
ATOM 709 C CA . HIS A 1 89 ? -28.194 -2.094 10.420 1.00 88.06 89 HIS A CA 1
ATOM 710 C C . HIS A 1 89 ? -28.046 -3.258 11.402 1.00 88.06 89 HIS A C 1
ATOM 712 O O . HIS A 1 89 ? -29.026 -3.675 12.012 1.00 88.06 89 HIS A O 1
ATOM 718 N N . ASN A 1 90 ? -26.824 -3.770 11.559 1.00 90.12 90 ASN A N 1
ATOM 719 C CA . ASN A 1 90 ? -26.586 -5.044 12.243 1.00 90.12 90 ASN A CA 1
ATOM 720 C C . ASN A 1 90 ? -25.709 -4.934 13.499 1.00 90.12 90 ASN A C 1
ATOM 722 O O . ASN A 1 90 ? -25.634 -5.906 14.243 1.00 90.12 90 ASN A O 1
ATOM 726 N N . LEU A 1 91 ? -25.057 -3.795 13.761 1.00 93.75 91 LEU A N 1
ATOM 727 C CA . LEU A 1 91 ? -24.073 -3.657 14.839 1.00 93.75 91 LEU A CA 1
ATOM 728 C C . LEU A 1 91 ? -24.479 -2.551 15.818 1.00 93.75 91 LEU A C 1
ATOM 730 O O . LEU A 1 91 ? -24.493 -1.371 15.485 1.00 93.75 91 LEU A O 1
ATOM 734 N N . TYR A 1 92 ? -24.795 -2.926 17.050 1.00 95.81 92 TYR A N 1
ATOM 735 C CA . TYR A 1 92 ? -25.243 -2.000 18.082 1.00 95.81 92 TYR A CA 1
ATOM 736 C C . TYR A 1 92 ? -24.421 -2.160 19.351 1.00 95.81 92 TYR A C 1
ATOM 738 O O . TYR A 1 92 ? -23.936 -3.250 19.655 1.00 95.81 92 TYR A O 1
ATOM 746 N N . VAL A 1 93 ? -24.283 -1.076 20.111 1.00 97.31 93 VAL A N 1
ATOM 747 C CA . VAL A 1 93 ? -23.617 -1.077 21.417 1.00 97.31 93 VAL A CA 1
ATOM 748 C C . VAL A 1 93 ? -24.447 -0.310 22.441 1.00 97.31 93 VAL A C 1
ATOM 750 O O . VAL A 1 93 ? -24.911 0.788 22.167 1.00 97.31 93 VAL A O 1
ATOM 753 N N . ILE A 1 94 ? -24.648 -0.879 23.626 1.00 97.62 94 ILE A N 1
ATOM 754 C CA . ILE A 1 94 ? -25.298 -0.252 24.777 1.00 97.62 94 ILE A CA 1
ATOM 755 C C . ILE A 1 94 ? -24.199 0.157 25.764 1.00 97.62 94 ILE A C 1
ATOM 757 O O . ILE A 1 94 ? -23.539 -0.705 26.348 1.00 97.62 94 ILE A O 1
ATOM 761 N N . ASP A 1 95 ? -24.015 1.466 25.955 1.00 95.56 95 ASP A N 1
ATOM 762 C CA . ASP A 1 95 ? -23.039 2.062 26.881 1.00 95.56 95 ASP A CA 1
ATOM 763 C C . ASP A 1 95 ? -23.770 2.862 27.973 1.00 95.56 95 ASP A C 1
ATOM 765 O O . ASP A 1 95 ? -24.132 4.022 27.796 1.00 95.56 95 ASP A O 1
ATOM 769 N N . SER A 1 96 ? -24.069 2.298 29.133 1.00 91.44 96 SER A N 1
ATOM 770 C CA . SER A 1 96 ? -23.705 0.969 29.642 1.00 91.44 96 SER A CA 1
ATOM 771 C C . SER A 1 96 ? -24.804 0.413 30.545 1.00 91.44 96 SER A C 1
ATOM 773 O O . SER A 1 96 ? -25.636 1.169 31.052 1.00 91.44 96 SER A O 1
ATOM 775 N N . ALA A 1 97 ? -24.806 -0.902 30.761 1.00 94.06 97 ALA A N 1
ATOM 776 C CA . ALA A 1 97 ? -25.662 -1.538 31.761 1.00 94.06 97 ALA A CA 1
ATOM 777 C C . ALA A 1 97 ? -24.966 -1.581 33.134 1.00 94.06 97 ALA A C 1
ATOM 779 O O . ALA A 1 97 ? -23.738 -1.648 33.227 1.00 94.06 97 ALA A O 1
ATOM 780 N N . ARG A 1 98 ? -25.764 -1.527 34.204 1.00 92.75 98 ARG A N 1
ATOM 781 C CA . ARG A 1 98 ? -25.303 -1.451 35.600 1.00 92.75 98 ARG A CA 1
ATOM 782 C C . ARG A 1 98 ? -25.892 -2.521 36.519 1.00 92.75 98 ARG A C 1
ATOM 784 O O . ARG A 1 98 ? -25.329 -2.764 37.578 1.00 92.75 98 ARG A O 1
ATOM 791 N N . ILE A 1 99 ? -26.963 -3.197 36.101 1.00 93.25 99 ILE A N 1
ATOM 792 C CA . ILE A 1 99 ? -27.529 -4.356 36.808 1.00 93.25 99 ILE A CA 1
ATOM 793 C C . ILE A 1 99 ? -27.786 -5.510 35.841 1.00 93.25 99 ILE A C 1
ATOM 795 O O . ILE A 1 99 ? -27.975 -5.305 34.642 1.00 93.25 99 ILE A O 1
ATOM 799 N N . ILE A 1 100 ? -27.837 -6.735 36.365 1.00 93.62 100 ILE A N 1
ATOM 800 C CA . ILE A 1 100 ? -27.976 -7.939 35.539 1.00 93.62 100 ILE A CA 1
ATOM 801 C C . ILE A 1 100 ? -29.318 -7.998 34.797 1.00 93.62 100 ILE A C 1
ATOM 803 O O . ILE A 1 100 ? -29.362 -8.451 33.654 1.00 93.62 100 ILE A O 1
ATOM 807 N N . ASN A 1 101 ? -30.401 -7.493 35.396 1.00 95.12 101 ASN A N 1
ATOM 808 C CA . ASN A 1 101 ? -31.736 -7.571 34.795 1.00 95.12 101 ASN A CA 1
ATOM 809 C C . ASN A 1 101 ? -31.877 -6.679 33.550 1.00 95.12 101 ASN A C 1
ATOM 811 O O . ASN A 1 101 ? -32.517 -7.089 32.585 1.00 95.12 101 ASN A O 1
ATOM 815 N N . GLN A 1 102 ? -31.146 -5.557 33.468 1.00 95.62 102 GLN A N 1
ATOM 816 C CA . GLN A 1 102 ? -31.026 -4.776 32.225 1.00 95.62 102 GLN A CA 1
ATOM 817 C C . GLN A 1 102 ? -30.473 -5.634 31.074 1.00 95.62 102 GLN A C 1
ATOM 819 O O . GLN A 1 102 ? -30.974 -5.579 29.955 1.00 95.62 102 GLN A O 1
ATOM 824 N N . ILE A 1 103 ? -29.457 -6.459 31.351 1.00 95.88 103 ILE A N 1
ATOM 825 C CA . ILE A 1 103 ? -28.840 -7.355 30.362 1.00 95.88 103 ILE A CA 1
ATOM 826 C C . ILE A 1 103 ? -29.797 -8.496 30.011 1.00 95.88 103 ILE A C 1
ATOM 828 O O . ILE A 1 103 ? -29.954 -8.823 28.834 1.00 95.88 103 ILE A O 1
ATOM 832 N N . LYS A 1 104 ? -30.459 -9.085 31.017 1.00 96.06 104 LYS A N 1
ATOM 833 C CA . LYS A 1 104 ? -31.430 -10.171 30.824 1.00 96.06 104 LYS A CA 1
ATOM 834 C C . LYS A 1 104 ? -32.593 -9.741 29.947 1.00 96.06 104 LYS A C 1
ATOM 836 O O . LYS A 1 104 ? -32.878 -10.450 28.996 1.00 96.06 104 LYS A O 1
ATOM 841 N N . HIS A 1 105 ? -33.182 -8.569 30.165 1.00 97.00 105 HIS A N 1
ATOM 842 C CA . HIS A 1 105 ? -34.270 -8.085 29.314 1.00 97.00 105 HIS A CA 1
ATOM 843 C C . HIS A 1 105 ? -33.844 -7.906 27.854 1.00 97.00 105 HIS A C 1
ATOM 845 O O . HIS A 1 105 ? -34.578 -8.280 26.941 1.00 97.00 105 HIS A O 1
ATOM 851 N N . VAL A 1 106 ? -32.634 -7.395 27.606 1.00 96.25 106 VAL A N 1
ATOM 852 C CA . VAL A 1 106 ? -32.100 -7.296 26.239 1.00 96.25 106 VAL A CA 1
ATOM 853 C C . VAL A 1 106 ? -31.869 -8.694 25.644 1.00 96.25 106 VAL A C 1
ATOM 855 O O . VAL A 1 106 ? -32.256 -8.937 24.501 1.00 96.25 106 VAL A O 1
ATOM 858 N N . ARG A 1 107 ? -31.315 -9.641 26.416 1.00 96.00 107 ARG A N 1
ATOM 859 C CA . ARG A 1 107 ? -31.151 -11.055 26.016 1.00 96.00 107 ARG A CA 1
ATOM 860 C C . ARG A 1 107 ? -32.491 -11.762 25.781 1.00 96.00 107 ARG A C 1
ATOM 862 O O . ARG A 1 107 ? -32.590 -12.552 24.857 1.00 96.00 107 ARG A O 1
ATOM 869 N N . GLU A 1 108 ? -33.531 -11.481 26.553 1.00 95.44 108 GLU A N 1
ATOM 870 C CA . GLU A 1 108 ? -34.874 -12.041 26.354 1.00 95.44 108 GLU A CA 1
ATOM 871 C C . GLU A 1 108 ? -35.492 -11.542 25.044 1.00 95.44 108 GLU A C 1
ATOM 873 O O . GLU A 1 108 ? -36.095 -12.321 24.310 1.00 95.44 108 GLU A O 1
ATOM 878 N N . ALA A 1 109 ? -35.295 -10.261 24.718 1.00 94.56 109 ALA A N 1
ATOM 879 C CA . ALA A 1 109 ? -35.833 -9.657 23.503 1.00 94.56 109 ALA A CA 1
ATOM 880 C C . ALA A 1 109 ? -35.084 -10.071 22.223 1.00 94.56 109 ALA A C 1
ATOM 882 O O . ALA A 1 109 ? -35.707 -10.235 21.176 1.00 94.56 109 ALA A O 1
ATOM 883 N N . TYR A 1 110 ? -33.756 -10.230 22.288 1.00 93.88 110 TYR A N 1
ATOM 884 C CA . TYR A 1 110 ? -32.907 -10.408 21.098 1.00 93.88 110 TYR A CA 1
ATOM 885 C C . TYR A 1 110 ? -32.048 -11.681 21.100 1.00 93.88 110 TYR A C 1
ATOM 887 O O . TYR A 1 110 ? -31.348 -11.956 20.123 1.00 93.88 110 TYR A O 1
ATOM 895 N N . SER A 1 111 ? -32.117 -12.478 22.166 1.00 88.88 111 SER A N 1
ATOM 896 C CA . SER A 1 111 ? -31.515 -13.807 22.299 1.00 88.88 111 SER A CA 1
ATOM 897 C C . SER A 1 111 ? -30.033 -13.848 21.887 1.00 88.88 111 SER A C 1
ATOM 899 O O . SER A 1 111 ? -29.213 -13.098 22.418 1.00 88.88 111 SER A O 1
ATOM 901 N N . TYR A 1 112 ? -29.684 -14.712 20.930 1.00 85.88 112 TYR A N 1
ATOM 902 C CA . TYR A 1 112 ? -28.323 -15.013 20.473 1.00 85.88 112 TYR A CA 1
ATOM 903 C C . TYR A 1 112 ? -27.545 -13.833 19.868 1.00 85.88 112 TYR A C 1
ATOM 905 O O . TYR A 1 112 ? -26.362 -13.981 19.562 1.00 85.88 112 TYR A O 1
ATOM 913 N N . PHE A 1 113 ? -28.180 -12.678 19.658 1.00 91.88 113 PHE A N 1
ATOM 914 C CA . PHE A 1 113 ? -27.505 -11.489 19.134 1.00 91.88 113 PHE A CA 1
ATOM 915 C C . PHE A 1 113 ? -26.877 -10.624 20.229 1.00 91.88 113 PHE A C 1
ATOM 917 O O . PHE A 1 113 ? -26.147 -9.690 19.901 1.00 91.88 113 PHE A O 1
ATOM 924 N N . VAL A 1 114 ? -27.142 -10.908 21.507 1.00 95.56 114 VAL A N 1
ATOM 925 C CA . VAL A 1 114 ? -26.712 -10.070 22.631 1.00 95.56 114 VAL A CA 1
ATOM 926 C C . VAL A 1 114 ? -25.452 -10.627 23.273 1.00 95.56 114 VAL A C 1
ATOM 928 O O . VAL A 1 114 ? -25.439 -11.756 23.755 1.00 95.56 114 VAL A O 1
ATOM 931 N N . PHE A 1 115 ? -24.415 -9.798 23.338 1.00 97.06 115 PHE A N 1
ATOM 932 C CA . PHE A 1 115 ? -23.126 -10.146 23.923 1.00 97.06 115 PHE A CA 1
ATOM 933 C C . PHE A 1 115 ? -22.763 -9.140 25.000 1.00 97.06 115 PHE A C 1
ATOM 935 O O . PHE A 1 115 ? -22.877 -7.935 24.802 1.00 97.06 115 PHE A O 1
ATOM 942 N N . HIS A 1 116 ? -22.300 -9.632 26.133 1.00 97.56 116 HIS A N 1
ATOM 943 C CA . HIS A 1 116 ? -21.959 -8.852 27.302 1.00 97.56 116 HIS A CA 1
ATOM 944 C C . HIS A 1 116 ? -20.440 -8.790 27.461 1.00 97.56 116 HIS A C 1
ATOM 946 O O . HIS A 1 116 ? -19.784 -9.815 27.641 1.00 97.56 116 HIS A O 1
ATOM 952 N N . ILE A 1 117 ? -19.881 -7.580 27.425 1.00 98.12 117 ILE A N 1
ATOM 953 C CA . ILE A 1 117 ? -18.458 -7.353 27.690 1.00 98.12 117 ILE A CA 1
ATOM 954 C C . ILE A 1 117 ? -18.308 -6.512 28.950 1.00 98.12 117 ILE A C 1
ATOM 956 O O . ILE A 1 117 ? -18.849 -5.409 29.041 1.00 98.12 117 ILE A O 1
ATOM 960 N N . HIS A 1 118 ? -17.542 -7.038 29.901 1.00 98.38 118 HIS A N 1
ATOM 961 C CA . HIS A 1 118 ? -17.232 -6.368 31.154 1.00 98.38 118 HIS A CA 1
ATOM 962 C C . HIS A 1 118 ? -15.806 -5.819 31.124 1.00 98.38 118 HIS A C 1
ATOM 964 O O . HIS A 1 118 ? -14.844 -6.557 30.890 1.00 98.38 118 HIS A O 1
ATOM 970 N N . LEU A 1 119 ? -15.664 -4.519 31.372 1.00 98.12 119 LEU A N 1
ATOM 971 C CA . LEU A 1 119 ? -14.371 -3.866 31.540 1.00 98.12 119 LEU A CA 1
ATOM 972 C C . LEU A 1 119 ? -14.090 -3.665 33.030 1.00 98.12 119 LEU A C 1
ATOM 974 O O . LEU A 1 119 ? -14.922 -3.116 33.747 1.00 98.12 119 LEU A O 1
ATOM 978 N N . GLU A 1 120 ? -12.901 -4.052 33.482 1.00 96.88 120 GLU A N 1
ATOM 979 C CA . GLU A 1 120 ? -12.477 -3.900 34.878 1.00 96.88 120 GLU A CA 1
ATOM 980 C C . GLU A 1 120 ? -11.130 -3.178 34.992 1.00 96.88 120 GLU A C 1
ATOM 982 O O . GLU A 1 120 ? -10.349 -3.122 34.039 1.00 96.88 120 GLU A O 1
ATOM 987 N N . ALA A 1 121 ? -10.862 -2.596 36.156 1.00 95.75 121 ALA A N 1
ATOM 988 C CA . ALA A 1 121 ? -9.564 -2.035 36.525 1.00 95.75 121 ALA A CA 1
ATOM 989 C C . ALA A 1 121 ? -9.450 -2.009 38.056 1.00 95.75 121 ALA A C 1
ATOM 991 O O . ALA A 1 121 ? -10.458 -2.070 38.761 1.00 95.75 121 ALA A O 1
ATOM 992 N N . ALA A 1 122 ? -8.237 -1.907 38.585 1.00 94.81 122 ALA A N 1
ATOM 993 C CA . ALA A 1 122 ? -7.994 -1.798 40.012 1.00 94.81 122 ALA A CA 1
ATOM 994 C C . ALA A 1 122 ? -8.581 -0.494 40.571 1.00 94.81 122 ALA A C 1
ATOM 996 O O . ALA A 1 122 ? -8.525 0.558 39.933 1.00 94.81 122 ALA A O 1
ATOM 997 N N . SER A 1 123 ? -9.076 -0.532 41.813 1.00 91.75 123 SER A N 1
ATOM 998 C CA . SER A 1 123 ? -9.730 0.615 42.462 1.00 91.75 123 SER A CA 1
ATOM 999 C C . SER A 1 123 ? -8.891 1.894 42.451 1.00 91.75 123 SER A C 1
ATOM 1001 O O . SER A 1 123 ? -9.442 2.975 42.264 1.00 91.75 123 SER A O 1
ATOM 1003 N N . ARG A 1 124 ? -7.565 1.770 42.614 1.00 92.00 124 ARG A N 1
ATOM 1004 C CA . ARG A 1 124 ? -6.624 2.898 42.554 1.00 92.00 124 ARG A CA 1
ATOM 1005 C C . ARG A 1 124 ? -6.563 3.519 41.156 1.00 92.00 124 ARG A C 1
ATOM 1007 O O . ARG A 1 124 ? -6.549 4.738 41.030 1.00 92.00 124 ARG A O 1
ATOM 1014 N N . THR A 1 125 ? -6.550 2.694 40.111 1.00 92.44 125 THR A N 1
ATOM 1015 C CA . THR A 1 125 ? -6.570 3.174 38.726 1.00 92.44 125 THR A CA 1
ATOM 1016 C C . THR A 1 125 ? -7.884 3.879 38.412 1.00 92.44 125 THR A C 1
ATOM 1018 O O . THR A 1 125 ? -7.879 4.942 37.798 1.00 92.44 125 THR A O 1
ATOM 1021 N N . LEU A 1 126 ? -9.014 3.304 38.835 1.00 92.44 126 LEU A N 1
ATOM 1022 C CA . LEU A 1 126 ? -10.333 3.902 38.622 1.00 92.44 126 LEU A CA 1
ATOM 1023 C C . LEU A 1 126 ? -10.461 5.255 39.320 1.00 92.44 126 LEU A C 1
ATOM 1025 O O . LEU A 1 126 ? -10.976 6.190 38.716 1.00 92.44 126 LEU A O 1
ATOM 1029 N N . GLU A 1 127 ? -9.949 5.369 40.546 1.00 92.69 127 GLU A N 1
ATOM 1030 C CA . GLU A 1 127 ? -9.901 6.625 41.298 1.00 92.69 127 GLU A CA 1
ATOM 1031 C C . GLU A 1 127 ? -9.094 7.689 40.547 1.00 92.69 127 GLU A C 1
ATOM 1033 O O . GLU A 1 127 ? -9.603 8.773 40.268 1.00 92.69 127 GLU A O 1
ATOM 1038 N N . GLN A 1 128 ? -7.875 7.352 40.119 1.00 91.06 128 GLN A N 1
ATOM 1039 C CA . GLN A 1 128 ? -7.039 8.276 39.356 1.00 91.06 128 GLN A CA 1
ATOM 1040 C C . GLN A 1 128 ? -7.720 8.717 38.050 1.00 91.06 128 GLN A C 1
ATOM 1042 O O . GLN A 1 128 ? -7.828 9.910 37.767 1.00 91.06 128 GLN A O 1
ATOM 1047 N N . ARG A 1 129 ? -8.253 7.765 37.274 1.00 91.25 129 ARG A N 1
ATOM 1048 C CA . ARG A 1 129 ? -8.984 8.058 36.031 1.00 91.25 129 ARG A CA 1
ATOM 1049 C C . ARG A 1 129 ? -10.266 8.851 36.283 1.00 91.25 129 ARG A C 1
ATOM 1051 O O . ARG A 1 129 ? -10.735 9.535 35.379 1.00 91.25 129 ARG A O 1
ATOM 1058 N N . PHE A 1 130 ? -10.873 8.743 37.464 1.00 88.75 130 PHE A N 1
ATOM 1059 C CA . PHE A 1 130 ? -12.040 9.533 37.845 1.00 88.75 130 PHE A CA 1
ATOM 1060 C C . PHE A 1 130 ? -11.661 10.996 38.089 1.00 88.75 130 PHE A C 1
ATOM 1062 O O . PHE A 1 130 ? -12.348 11.887 37.592 1.00 88.75 130 PHE A O 1
ATOM 1069 N N . PHE A 1 131 ? -10.548 11.235 38.782 1.00 90.25 131 PHE A N 1
ATOM 1070 C CA . PHE A 1 131 ? -10.016 12.573 39.056 1.00 90.25 131 PHE A CA 1
ATOM 1071 C C . PHE A 1 131 ? -9.584 13.315 37.790 1.00 90.25 131 PHE A C 1
ATOM 1073 O O . PHE A 1 131 ? -9.754 14.523 37.687 1.00 90.25 131 PHE A O 1
ATOM 1080 N N . GLU A 1 132 ? -9.107 12.603 36.772 1.00 87.75 132 GLU A N 1
ATOM 1081 C CA . GLU A 1 132 ? -8.667 13.211 35.510 1.00 87.75 132 GLU A CA 1
ATOM 1082 C C . GLU A 1 132 ? -9.826 13.618 34.565 1.00 87.75 132 GLU A C 1
ATOM 1084 O O . GLU A 1 132 ? -9.588 14.186 33.496 1.00 87.75 132 GLU A O 1
ATOM 1089 N N . ARG A 1 133 ? -11.094 13.370 34.930 1.00 82.75 133 ARG A N 1
ATOM 1090 C CA . ARG A 1 133 ? -12.258 13.586 34.047 1.00 82.75 133 ARG A CA 1
ATOM 1091 C C . ARG A 1 133 ? -12.829 15.001 34.093 1.00 82.75 133 ARG A C 1
ATOM 1093 O O . ARG A 1 133 ? -13.485 15.362 35.066 1.00 82.75 133 ARG A O 1
ATOM 1100 N N . GLY A 1 134 ? -12.769 15.707 32.962 1.00 80.38 134 GLY A N 1
ATOM 1101 C CA . GLY A 1 134 ? -13.584 16.901 32.680 1.00 80.38 134 GLY A CA 1
ATOM 1102 C C . GLY A 1 134 ? -13.621 17.896 33.845 1.00 80.38 134 GLY A C 1
ATOM 1103 O O . GLY A 1 134 ? -12.579 18.237 34.391 1.00 80.38 134 GLY A O 1
ATOM 1104 N N . GLU A 1 135 ? -14.826 18.285 34.270 1.00 75.94 135 GLU A N 1
ATOM 1105 C CA . GLU A 1 135 ? -15.057 19.208 35.396 1.00 75.94 135 GLU A CA 1
ATOM 1106 C C . GLU A 1 135 ? -1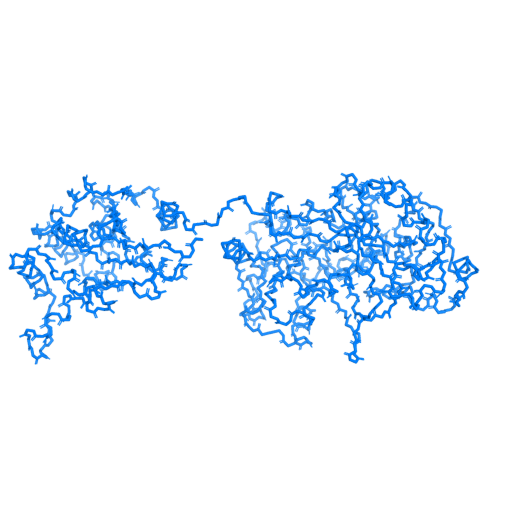4.507 18.708 36.746 1.00 75.94 135 GLU A C 1
ATOM 1108 O O . GLU A 1 135 ? -14.248 19.517 37.627 1.00 75.94 135 GLU A O 1
ATOM 1113 N N . ILE A 1 136 ? -14.323 17.394 36.940 1.00 83.12 136 ILE A N 1
ATOM 1114 C CA . ILE A 1 136 ? -13.781 16.842 38.198 1.00 83.12 136 ILE A CA 1
ATOM 1115 C C . ILE A 1 136 ? -12.311 17.222 38.348 1.00 83.12 136 ILE A C 1
ATOM 1117 O O . ILE A 1 136 ? -11.875 17.547 39.447 1.00 83.12 136 ILE A O 1
ATOM 1121 N N . ARG A 1 137 ? -11.569 17.258 37.239 1.00 87.19 137 ARG A N 1
ATOM 1122 C CA . ARG A 1 137 ? -10.148 17.615 37.228 1.00 87.19 137 ARG A CA 1
ATOM 1123 C C . ARG A 1 137 ? -9.891 19.029 37.744 1.00 87.19 137 ARG A C 1
ATOM 1125 O O . ARG A 1 137 ? -8.836 19.285 38.315 1.00 87.19 137 ARG A O 1
ATOM 1132 N N . GLU A 1 138 ? -10.841 19.931 37.526 1.00 88.00 138 GLU A N 1
ATOM 1133 C CA . GLU A 1 138 ? -10.753 21.341 37.916 1.00 88.00 138 GLU A CA 1
ATOM 1134 C C . GLU A 1 138 ? -11.217 21.591 39.360 1.00 88.00 138 GLU A C 1
ATOM 1136 O O . GLU A 1 138 ? -11.019 22.682 39.892 1.00 88.00 138 GLU A O 1
ATOM 1141 N N . MET A 1 139 ? -11.813 20.590 40.018 1.00 88.12 139 MET A N 1
ATOM 1142 C CA . MET A 1 139 ? -12.281 20.705 41.400 1.00 88.12 139 MET A CA 1
ATOM 1143 C C . MET A 1 139 ? -11.123 20.610 42.403 1.00 88.12 139 MET A C 1
ATOM 1145 O O . MET A 1 139 ? -10.127 19.934 42.130 1.00 88.12 139 MET A O 1
ATOM 1149 N N . PRO A 1 140 ? -11.252 21.211 43.599 1.00 89.75 140 PRO A N 1
ATOM 1150 C CA . PRO A 1 140 ? -10.338 20.961 44.707 1.00 89.75 140 PRO A CA 1
ATOM 1151 C C . PRO A 1 140 ? -10.223 19.464 45.016 1.00 89.75 140 PRO A C 1
ATOM 1153 O O . PRO A 1 140 ? -11.204 18.725 44.946 1.00 89.75 140 PRO A O 1
ATOM 1156 N N . GLN A 1 141 ? -9.029 19.011 45.404 1.00 87.94 141 GLN A N 1
ATOM 1157 C CA . GLN A 1 141 ? -8.768 17.589 45.657 1.00 87.94 141 GLN A CA 1
ATOM 1158 C C . GLN A 1 141 ? -9.692 16.991 46.736 1.00 87.94 141 GLN A C 1
ATOM 1160 O O . GLN A 1 141 ? -10.074 15.827 46.634 1.00 87.94 141 GLN A O 1
ATOM 1165 N N . SER A 1 142 ? -10.088 17.784 47.739 1.00 88.62 142 SER A N 1
ATOM 1166 C CA . SER A 1 142 ? -11.075 17.395 48.758 1.00 88.62 142 SER A CA 1
ATOM 1167 C C . SER A 1 142 ? -12.405 16.970 48.136 1.00 88.62 142 SER A C 1
ATOM 1169 O O . SER A 1 142 ? -12.922 15.899 48.447 1.00 88.62 142 SER A O 1
ATOM 1171 N N . ASP A 1 143 ? -12.902 17.775 47.202 1.00 86.75 143 ASP A N 1
ATOM 1172 C CA . ASP A 1 143 ? -14.218 17.625 46.586 1.00 86.75 143 ASP A CA 1
ATOM 1173 C C . ASP A 1 143 ? -14.206 16.483 45.562 1.00 86.75 143 ASP A C 1
ATOM 1175 O O . ASP A 1 143 ? -15.198 15.775 45.386 1.00 86.75 143 ASP A O 1
ATOM 1179 N N . GLN A 1 144 ? -13.063 16.261 44.900 1.00 86.31 144 GLN A N 1
ATOM 1180 C CA . GLN A 1 144 ? -12.853 15.098 44.036 1.00 86.31 144 GLN A CA 1
ATOM 1181 C C . GLN A 1 144 ? -12.968 13.790 44.829 1.00 86.31 144 GLN A C 1
ATOM 1183 O O . GLN A 1 144 ? -13.681 12.873 44.412 1.00 86.31 144 GLN A O 1
ATOM 1188 N N . ILE A 1 145 ? -12.290 13.717 45.981 1.00 88.44 145 ILE A N 1
ATOM 1189 C CA . ILE A 1 145 ? -12.304 12.544 46.864 1.00 88.44 145 ILE A CA 1
ATOM 1190 C C . ILE A 1 145 ? -13.712 12.300 47.411 1.00 88.44 145 ILE A C 1
ATOM 1192 O O . ILE A 1 145 ? -14.170 11.158 47.409 1.00 88.44 145 ILE A O 1
ATOM 1196 N N . GLU A 1 146 ? -14.404 13.347 47.866 1.00 88.50 146 GLU A N 1
ATOM 1197 C CA . GLU A 1 146 ? -15.779 13.242 48.364 1.00 88.50 146 GLU A CA 1
ATOM 1198 C C . GLU A 1 146 ? -16.720 12.709 47.277 1.00 88.50 146 GLU A C 1
ATOM 1200 O O . GLU A 1 146 ? -17.357 11.674 47.470 1.00 88.50 146 GLU A O 1
ATOM 1205 N N . LYS A 1 147 ? -16.679 13.286 46.070 1.00 85.19 147 LYS A N 1
ATOM 1206 C CA . LYS A 1 147 ? -17.474 12.798 44.932 1.00 85.19 147 LYS A CA 1
ATOM 1207 C C . LYS A 1 147 ? -17.171 11.359 44.544 1.00 85.19 147 LYS A C 1
ATOM 1209 O O . LYS A 1 147 ? -18.075 10.636 44.124 1.00 85.19 147 LYS A O 1
ATOM 1214 N N . TYR A 1 148 ? -15.912 10.935 44.625 1.00 87.12 148 TYR A N 1
ATOM 1215 C CA . TYR A 1 148 ? -15.557 9.550 44.331 1.00 87.12 148 TYR A CA 1
ATOM 1216 C C . TYR A 1 148 ? -16.073 8.588 45.407 1.00 87.12 148 TYR A C 1
ATOM 1218 O O . TYR A 1 148 ? -16.535 7.494 45.077 1.00 87.12 148 TYR A O 1
ATOM 1226 N N . LYS A 1 149 ? -16.063 9.000 46.682 1.00 87.44 149 LYS A N 1
ATOM 1227 C CA . LYS A 1 149 ? -16.677 8.233 47.775 1.00 87.44 149 LYS A CA 1
ATOM 1228 C C . LYS A 1 149 ? -18.183 8.106 47.593 1.00 87.44 149 LYS A C 1
ATOM 1230 O O . LYS A 1 149 ? -18.683 6.989 47.688 1.00 87.44 149 LYS A O 1
ATOM 1235 N N . ASP A 1 150 ? -18.872 9.195 47.268 1.00 85.38 150 ASP A N 1
ATOM 1236 C CA . ASP A 1 150 ? -20.315 9.179 46.999 1.00 85.38 150 ASP A CA 1
ATOM 1237 C C . ASP A 1 150 ? -20.645 8.259 45.825 1.00 85.38 150 ASP A C 1
ATOM 1239 O O . ASP A 1 150 ? -21.550 7.429 45.900 1.00 85.38 150 ASP A O 1
ATOM 1243 N N . TYR A 1 151 ? -19.842 8.334 44.760 1.00 83.88 151 TYR A N 1
ATOM 1244 C CA . TYR A 1 151 ? -19.941 7.429 43.623 1.00 83.88 151 TYR A CA 1
ATOM 1245 C C . TYR A 1 151 ? -19.785 5.954 44.033 1.00 83.88 151 TYR A C 1
ATOM 1247 O O . TYR A 1 151 ? -20.604 5.123 43.650 1.00 83.88 151 TYR A O 1
ATOM 1255 N N . LYS A 1 152 ? -18.767 5.615 44.831 1.00 85.38 152 LYS A N 1
ATOM 1256 C CA . LYS A 1 152 ? -18.541 4.243 45.319 1.00 85.38 152 LYS A CA 1
ATOM 1257 C C . LYS A 1 152 ? -19.578 3.782 46.345 1.00 85.38 152 LYS A C 1
ATOM 1259 O O . LYS A 1 152 ? -19.737 2.578 46.552 1.00 85.38 152 LYS A O 1
ATOM 1264 N N . ALA A 1 153 ? -20.251 4.715 47.014 1.00 84.44 153 ALA A N 1
ATOM 1265 C CA . ALA A 1 153 ? -21.299 4.421 47.979 1.00 84.44 153 ALA A CA 1
ATOM 1266 C C . ALA A 1 153 ? -22.633 4.053 47.312 1.00 84.44 153 ALA A C 1
ATOM 1268 O O . ALA A 1 153 ? -23.447 3.401 47.967 1.00 84.44 153 ALA A O 1
ATOM 1269 N N . ASP A 1 154 ? -22.835 4.408 46.038 1.00 83.19 154 ASP A N 1
ATOM 1270 C CA . ASP A 1 154 ? -24.039 4.076 45.275 1.00 83.19 154 ASP A CA 1
ATOM 1271 C C . ASP A 1 154 ? -24.275 2.555 45.205 1.00 83.19 154 ASP A C 1
ATOM 1273 O O . ASP A 1 154 ? -23.413 1.771 44.801 1.00 83.19 154 ASP A O 1
ATOM 1277 N N . GLU A 1 155 ? -25.472 2.126 45.614 1.00 81.62 155 GLU A N 1
ATOM 1278 C CA . GLU A 1 155 ? -25.837 0.707 45.707 1.00 81.62 155 GLU A CA 1
ATOM 1279 C C . GLU A 1 155 ? -25.882 0.001 44.348 1.00 81.62 155 GLU A C 1
ATOM 1281 O O . GLU A 1 155 ? -25.655 -1.208 44.277 1.00 81.62 155 GLU A O 1
ATOM 1286 N N . THR A 1 156 ? -26.145 0.738 43.266 1.00 79.94 156 THR A N 1
ATOM 1287 C CA . THR A 1 156 ? -26.140 0.188 41.907 1.00 79.94 156 THR A CA 1
ATOM 1288 C C . THR A 1 156 ? -24.700 -0.026 41.446 1.00 79.94 156 THR A C 1
ATOM 1290 O O . THR A 1 156 ? -24.353 -1.097 40.952 1.00 79.94 156 THR A O 1
ATOM 1293 N N . GLU A 1 157 ? -23.824 0.954 41.672 1.00 83.94 157 GLU A N 1
ATOM 1294 C CA . GLU A 1 157 ? -22.407 0.877 41.298 1.00 83.94 157 GLU A CA 1
ATOM 1295 C C . GLU A 1 157 ? -21.651 -0.218 42.058 1.00 83.94 157 GLU A C 1
ATOM 1297 O O . GLU A 1 157 ? -20.851 -0.936 41.458 1.00 83.94 157 GLU A O 1
ATOM 1302 N N . LYS A 1 158 ? -21.974 -0.460 43.337 1.00 85.75 158 LYS A N 1
ATOM 1303 C CA . LYS A 1 158 ? -21.420 -1.593 44.110 1.00 85.75 158 LYS A CA 1
ATOM 1304 C C . LYS A 1 158 ? -21.699 -2.962 43.485 1.00 85.75 158 LYS A C 1
ATOM 1306 O O . LYS A 1 158 ? -20.986 -3.926 43.772 1.00 85.75 158 LYS A O 1
ATOM 1311 N N . GLN A 1 159 ? -22.744 -3.081 42.667 1.00 86.69 159 GLN A N 1
ATOM 1312 C CA . GLN A 1 159 ? -23.115 -4.337 42.016 1.00 86.69 159 GLN A CA 1
ATOM 1313 C C . GLN A 1 159 ? -22.429 -4.532 40.665 1.00 86.69 159 GLN A C 1
ATOM 1315 O O . GLN A 1 159 ? -22.281 -5.674 40.232 1.00 86.69 159 GLN A O 1
ATOM 1320 N N . VAL A 1 160 ? -21.957 -3.458 40.023 1.00 92.31 160 VAL A N 1
ATOM 1321 C CA . VAL A 1 160 ? -21.356 -3.507 38.683 1.00 92.31 160 VAL A CA 1
ATOM 1322 C C . VAL A 1 160 ? -20.202 -4.514 38.586 1.00 92.31 160 VAL A C 1
ATOM 1324 O O . VAL A 1 160 ? -20.219 -5.301 37.636 1.00 92.31 160 VAL A O 1
ATOM 1327 N N . PRO A 1 161 ? -19.250 -4.599 39.541 1.00 94.31 161 PRO A N 1
ATOM 1328 C CA . PRO A 1 161 ? -18.174 -5.590 39.475 1.00 94.31 161 PRO A CA 1
ATOM 1329 C C . PRO A 1 161 ? -18.657 -7.042 39.441 1.00 94.31 161 PRO A C 1
ATOM 1331 O O . PRO A 1 161 ? -17.980 -7.886 38.866 1.00 94.31 161 PRO A O 1
ATOM 1334 N N . LYS A 1 162 ? -19.829 -7.352 40.015 1.00 94.94 162 LYS A N 1
ATOM 1335 C CA . LYS A 1 162 ? -20.393 -8.715 40.014 1.00 94.94 162 LYS A CA 1
ATOM 1336 C C . LYS A 1 162 ? -20.867 -9.142 38.626 1.00 94.94 162 LYS A C 1
ATOM 1338 O O . LYS A 1 162 ? -20.911 -10.331 38.333 1.00 94.94 162 LYS A O 1
ATOM 1343 N N . LEU A 1 163 ? -21.165 -8.187 37.740 1.00 96.31 163 LEU A N 1
ATOM 1344 C CA . LEU A 1 163 ? -21.618 -8.480 36.378 1.00 96.31 163 LEU A CA 1
ATOM 1345 C C . LEU A 1 163 ? -20.565 -9.243 35.564 1.00 96.31 163 LEU A C 1
ATOM 1347 O O . LEU A 1 163 ? -20.930 -9.948 34.628 1.00 96.31 163 LEU A O 1
ATOM 1351 N N . ARG A 1 164 ? -19.281 -9.187 35.945 1.00 97.19 164 ARG A N 1
ATOM 1352 C CA . ARG A 1 164 ? -18.215 -9.974 35.305 1.00 97.19 164 ARG A CA 1
ATOM 1353 C C . ARG A 1 164 ? -18.511 -11.475 35.232 1.00 97.19 164 ARG A C 1
ATOM 1355 O O . ARG A 1 164 ? -18.008 -12.130 34.328 1.00 97.19 164 ARG A O 1
ATOM 1362 N N . GLU A 1 165 ? -19.280 -12.016 36.180 1.00 96.19 165 GLU A N 1
ATOM 1363 C CA . GLU A 1 165 ? -19.589 -13.451 36.267 1.00 96.19 165 GLU A CA 1
ATOM 1364 C C . GLU A 1 165 ? -20.485 -13.922 35.112 1.00 96.19 165 GLU A C 1
ATOM 1366 O O . GLU A 1 165 ? -20.426 -15.079 34.712 1.00 96.19 165 GLU A O 1
ATOM 1371 N N . GLU A 1 166 ? -21.251 -13.000 34.528 1.00 93.62 166 GLU A N 1
ATOM 1372 C CA . GLU A 1 166 ? -22.227 -13.238 33.456 1.00 93.62 166 GLU A CA 1
ATOM 1373 C C . GLU A 1 166 ? -21.762 -12.665 32.102 1.00 93.62 166 GLU A C 1
ATOM 1375 O O . GLU A 1 166 ? -22.553 -12.525 31.155 1.00 93.62 166 GLU A O 1
ATOM 1380 N N . ALA A 1 167 ? -20.499 -12.234 32.027 1.00 96.88 167 ALA A N 1
ATOM 1381 C CA . ALA A 1 167 ? -19.906 -11.613 30.851 1.00 96.88 167 ALA A CA 1
ATOM 1382 C C . ALA A 1 167 ? -19.334 -12.653 29.888 1.00 96.88 167 ALA A C 1
ATOM 1384 O O . ALA A 1 167 ? -18.611 -13.565 30.278 1.00 96.88 167 ALA A O 1
ATOM 1385 N N . ASP A 1 168 ? -19.604 -12.452 28.602 1.00 97.06 168 ASP A N 1
ATOM 1386 C CA . ASP A 1 168 ? -19.068 -13.268 27.515 1.00 97.06 168 ASP A CA 1
ATOM 1387 C C . ASP A 1 168 ? -17.571 -12.976 27.282 1.00 97.06 168 ASP A C 1
ATOM 1389 O O . ASP A 1 168 ? -16.820 -13.831 26.807 1.00 97.06 168 ASP A O 1
ATOM 1393 N N . LEU A 1 169 ? -17.118 -11.768 27.643 1.00 97.75 169 LEU A N 1
ATOM 1394 C CA . LEU A 1 169 ? -15.708 -11.382 27.665 1.00 97.75 169 LEU A CA 1
ATOM 1395 C C . LEU A 1 169 ? -15.428 -10.402 28.811 1.00 97.75 169 LEU A C 1
ATOM 1397 O O . LEU A 1 169 ? -16.081 -9.367 28.929 1.00 97.75 169 LEU A O 1
ATOM 1401 N N . VAL A 1 170 ? -14.395 -10.691 29.605 1.00 98.00 170 VAL A N 1
ATOM 1402 C CA . VAL A 1 170 ? -13.881 -9.785 30.643 1.00 98.00 170 VAL A CA 1
ATOM 1403 C C . VAL A 1 170 ? -12.513 -9.246 30.227 1.00 98.00 170 VAL A C 1
ATOM 1405 O O . VAL A 1 170 ? -11.609 -10.005 29.853 1.00 98.00 170 VAL A O 1
ATOM 1408 N N . ILE A 1 171 ? -12.344 -7.925 30.284 1.00 97.88 171 ILE A N 1
ATOM 1409 C CA . ILE A 1 171 ? -11.093 -7.247 29.933 1.00 97.88 171 ILE A CA 1
ATOM 1410 C C . ILE A 1 171 ? -10.626 -6.390 31.105 1.00 97.88 171 ILE A C 1
ATOM 1412 O O . ILE A 1 171 ? -11.263 -5.404 31.467 1.00 97.88 171 ILE A O 1
ATOM 1416 N N . ASN A 1 172 ? -9.462 -6.737 31.652 1.00 97.00 172 ASN A N 1
ATOM 1417 C CA . ASN A 1 172 ? -8.762 -5.894 32.609 1.00 97.00 172 ASN A CA 1
ATOM 1418 C C . ASN A 1 172 ? -7.999 -4.778 31.873 1.00 97.00 172 ASN A C 1
ATOM 1420 O O . ASN A 1 172 ? -7.041 -5.040 31.144 1.00 97.00 172 ASN A O 1
ATOM 1424 N N . THR A 1 173 ? -8.430 -3.541 32.093 1.00 96.50 173 THR A N 1
ATOM 1425 C CA . THR A 1 173 ? -7.935 -2.322 31.439 1.00 96.50 173 THR A CA 1
ATOM 1426 C C . THR A 1 173 ? -6.729 -1.689 32.130 1.00 96.50 173 THR A C 1
ATOM 1428 O O . THR A 1 173 ? -6.229 -0.676 31.650 1.00 96.50 173 THR A O 1
ATOM 1431 N N . ASP A 1 174 ? -6.223 -2.262 33.228 1.00 95.06 174 ASP A N 1
ATOM 1432 C CA . ASP A 1 174 ? -4.894 -1.905 33.753 1.00 95.06 174 ASP A CA 1
ATOM 1433 C C . ASP A 1 174 ? -3.777 -2.508 32.894 1.00 95.06 174 ASP A C 1
ATOM 1435 O O . ASP A 1 174 ? -2.659 -2.003 32.864 1.00 95.06 174 ASP A O 1
ATOM 1439 N N . ARG A 1 175 ? -4.071 -3.623 32.213 1.00 92.94 175 ARG A N 1
ATOM 1440 C CA . ARG A 1 175 ? -3.107 -4.399 31.416 1.00 92.94 175 ARG A CA 1
ATOM 1441 C C . ARG A 1 175 ? -3.178 -4.102 29.921 1.00 92.94 175 ARG A C 1
ATOM 1443 O O . ARG A 1 175 ? -2.549 -4.801 29.132 1.00 92.94 175 ARG A O 1
ATOM 1450 N N . CYS A 1 176 ? -4.004 -3.139 29.534 1.00 94.06 176 CYS A N 1
ATOM 1451 C CA . CYS A 1 176 ? -4.351 -2.853 28.152 1.00 94.06 176 CYS A CA 1
ATOM 1452 C C . CYS A 1 176 ? -4.413 -1.339 27.962 1.00 94.06 176 CYS A C 1
ATOM 1454 O O . CYS A 1 176 ? -5.033 -0.645 28.768 1.00 94.06 176 CYS A O 1
ATOM 1456 N N . ASN A 1 177 ? -3.819 -0.837 26.882 1.00 93.81 177 ASN A N 1
ATOM 1457 C CA . ASN A 1 177 ? -4.168 0.491 26.389 1.00 93.81 177 ASN A CA 1
ATOM 1458 C C . ASN A 1 177 ? -5.548 0.442 25.691 1.00 93.81 177 ASN A C 1
ATOM 1460 O O . ASN A 1 177 ? -6.148 -0.622 25.521 1.00 93.81 177 ASN A O 1
ATOM 1464 N N . GLU A 1 178 ? -6.069 1.596 25.282 1.00 94.06 178 GLU A N 1
ATOM 1465 C CA . GLU A 1 178 ? -7.392 1.704 24.650 1.00 94.06 178 GLU A CA 1
ATOM 1466 C C . GLU A 1 178 ? -7.522 0.880 23.358 1.00 94.06 178 GLU A C 1
ATOM 1468 O O . GLU A 1 178 ? -8.591 0.344 23.055 1.00 94.06 178 GLU A O 1
ATOM 1473 N N . GLU A 1 179 ? -6.435 0.773 22.595 1.00 93.50 179 GLU A N 1
ATOM 1474 C CA . GLU A 1 179 ? -6.388 0.030 21.341 1.00 93.50 179 GLU A CA 1
ATOM 1475 C C . GLU A 1 179 ? -6.385 -1.483 21.585 1.00 93.50 179 GLU A C 1
ATOM 1477 O O . GLU A 1 179 ? -7.106 -2.212 20.907 1.00 93.50 179 GLU A O 1
ATOM 1482 N N . ASP A 1 180 ? -5.679 -1.957 22.613 1.00 96.25 180 ASP A N 1
ATOM 1483 C CA . ASP A 1 180 ? -5.683 -3.366 23.015 1.00 96.25 180 ASP A CA 1
ATOM 1484 C C . ASP A 1 180 ? -7.096 -3.824 23.404 1.00 96.25 180 ASP A C 1
ATOM 1486 O O . ASP A 1 180 ? -7.543 -4.908 23.013 1.00 96.25 180 ASP A O 1
ATOM 1490 N N . VAL A 1 181 ? -7.828 -2.992 24.159 1.00 96.69 181 VAL A N 1
ATOM 1491 C CA . VAL A 1 181 ? -9.226 -3.267 24.528 1.00 96.69 181 VAL A CA 1
ATOM 1492 C C . VAL A 1 181 ? -10.081 -3.377 23.266 1.00 96.69 181 VAL A C 1
ATOM 1494 O O . VAL A 1 181 ? -10.792 -4.369 23.093 1.00 96.69 181 VAL A O 1
ATOM 1497 N N . PHE A 1 182 ? -9.973 -2.406 22.355 1.00 95.94 182 PHE A N 1
ATOM 1498 C CA . PHE A 1 182 ? -10.697 -2.416 21.085 1.00 95.94 182 PHE A CA 1
ATOM 1499 C C . PHE A 1 182 ? -10.389 -3.661 20.244 1.00 95.94 182 PHE A C 1
ATOM 1501 O O . PHE A 1 182 ? -11.317 -4.352 19.827 1.00 95.94 182 PHE A O 1
ATOM 1508 N N . VAL A 1 183 ? -9.113 -3.997 20.036 1.00 93.81 183 VAL A N 1
ATOM 1509 C CA . VAL A 1 183 ? -8.684 -5.161 19.245 1.00 93.81 183 VAL A CA 1
ATOM 1510 C C . VAL A 1 183 ? -9.221 -6.456 19.843 1.00 93.81 183 VAL A C 1
ATOM 1512 O O . VAL A 1 183 ? -9.700 -7.313 19.098 1.00 93.81 183 VAL A O 1
ATOM 1515 N N . ARG A 1 184 ? -9.201 -6.611 21.174 1.00 95.88 184 ARG A N 1
ATOM 1516 C CA . ARG A 1 184 ? -9.755 -7.799 21.846 1.00 95.88 184 ARG A CA 1
ATOM 1517 C C . ARG A 1 184 ? -11.259 -7.936 21.615 1.00 95.88 184 ARG A C 1
ATOM 1519 O O . ARG A 1 184 ? -11.720 -9.034 21.301 1.00 95.88 184 ARG A O 1
ATOM 1526 N N . VAL A 1 185 ? -12.007 -6.838 21.706 1.00 95.81 185 VAL A N 1
ATOM 1527 C CA . VAL A 1 185 ? -13.455 -6.823 21.443 1.00 95.81 185 VAL A CA 1
ATOM 1528 C C . VAL A 1 185 ? -13.757 -7.077 19.964 1.00 95.81 185 VAL A C 1
ATOM 1530 O O . VAL A 1 185 ? -14.559 -7.949 19.631 1.00 95.81 185 VAL A O 1
ATOM 1533 N N . ALA A 1 186 ? -13.072 -6.388 19.053 1.00 92.81 186 ALA A N 1
ATOM 1534 C CA . ALA A 1 186 ? -13.232 -6.584 17.616 1.00 92.81 186 ALA A CA 1
ATOM 1535 C C . ALA A 1 186 ? -12.888 -8.023 17.189 1.00 92.81 186 ALA A C 1
ATOM 1537 O O . ALA A 1 186 ? -13.594 -8.618 16.371 1.00 92.81 186 ALA A O 1
ATOM 1538 N N . SER A 1 187 ? -11.846 -8.614 17.783 1.00 91.75 187 SER A N 1
ATOM 1539 C CA . SER A 1 187 ? -11.438 -10.007 17.550 1.00 91.75 187 SER A CA 1
ATOM 1540 C C . SER A 1 187 ? -12.477 -11.002 18.047 1.00 91.75 187 SER A C 1
ATOM 1542 O O . SER A 1 187 ? -12.800 -11.949 17.330 1.00 91.75 187 SER A O 1
ATOM 1544 N N . PHE A 1 188 ? -13.045 -10.767 19.234 1.00 93.62 188 PHE A N 1
ATOM 1545 C CA . PHE A 1 188 ? -14.122 -11.590 19.786 1.00 93.62 188 PHE A CA 1
ATOM 1546 C C . PHE A 1 188 ? -15.305 -11.693 18.811 1.00 93.62 188 PHE A C 1
ATOM 1548 O O . PHE A 1 188 ? -15.858 -12.771 18.582 1.00 93.62 188 PHE A O 1
ATOM 1555 N N . PHE A 1 189 ? -15.620 -10.595 18.122 1.00 90.50 189 PHE A N 1
ATOM 1556 C CA . PHE A 1 189 ? -16.670 -10.570 17.108 1.00 90.50 189 PHE A CA 1
ATOM 1557 C C . PHE A 1 189 ? -16.235 -11.003 15.704 1.00 90.50 189 PHE A C 1
ATOM 1559 O O . PHE A 1 189 ? -17.116 -11.204 14.860 1.00 90.50 189 PHE A O 1
ATOM 1566 N N . LYS A 1 190 ? -14.933 -11.231 15.475 1.00 88.25 190 LYS A N 1
ATOM 1567 C CA . LYS A 1 190 ? -14.305 -11.470 14.162 1.00 88.25 190 LYS A CA 1
ATOM 1568 C C . LYS A 1 190 ? -14.543 -10.316 13.178 1.00 88.25 190 LYS A C 1
ATOM 1570 O O . LYS A 1 190 ? -14.844 -10.554 12.014 1.00 88.25 190 LYS A O 1
ATOM 1575 N N . LEU A 1 191 ? -14.454 -9.079 13.664 1.00 86.81 191 LEU A N 1
ATOM 1576 C CA . LEU A 1 191 ? -14.634 -7.864 12.858 1.00 86.81 191 LEU A CA 1
ATOM 1577 C C . LEU A 1 191 ? -13.345 -7.424 12.154 1.00 86.81 191 LEU A C 1
ATOM 1579 O O . LEU A 1 191 ? -13.403 -6.708 11.157 1.00 86.81 191 LEU A O 1
ATOM 1583 N N . LEU A 1 192 ? -12.188 -7.841 12.673 1.00 88.19 192 LEU A N 1
ATOM 1584 C CA . LEU A 1 192 ? -10.892 -7.545 12.068 1.00 88.19 192 LEU A CA 1
ATOM 1585 C C . LEU A 1 192 ? -10.719 -8.284 10.727 1.00 88.19 192 LEU A C 1
ATOM 1587 O O . LEU A 1 192 ? -11.262 -9.384 10.563 1.00 88.19 192 LEU A O 1
ATOM 1591 N N . PRO A 1 193 ? -9.936 -7.731 9.784 1.00 85.00 193 PRO A N 1
ATOM 1592 C CA . PRO A 1 193 ? -9.676 -8.371 8.500 1.00 85.00 193 PRO A CA 1
ATOM 1593 C C . PRO A 1 193 ? -9.084 -9.777 8.666 1.00 85.00 193 PRO A C 1
ATOM 1595 O O . PRO A 1 193 ? -8.179 -9.981 9.482 1.00 85.00 193 PRO A O 1
ATOM 1598 N N . PRO A 1 194 ? -9.529 -10.770 7.878 1.00 82.56 194 PRO A N 1
ATOM 1599 C CA . PRO A 1 194 ? -8.927 -12.096 7.920 1.00 82.56 194 PRO A CA 1
ATOM 1600 C C . PRO A 1 194 ? -7.477 -12.000 7.452 1.00 82.56 194 PRO A C 1
ATOM 1602 O O . PRO A 1 194 ? -7.232 -11.464 6.382 1.00 82.56 194 PRO A O 1
ATOM 1605 N N . LEU A 1 195 ? -6.514 -12.556 8.192 1.00 83.12 195 LEU A N 1
ATOM 1606 C CA . LEU A 1 195 ? -5.085 -12.495 7.827 1.00 83.12 195 LEU A CA 1
ATOM 1607 C C . LEU A 1 195 ? -4.745 -13.227 6.515 1.00 83.12 195 LEU A C 1
ATOM 1609 O O . LEU A 1 195 ? -3.706 -12.971 5.911 1.00 83.12 195 LEU A O 1
ATOM 1613 N N . LYS A 1 196 ? -5.608 -14.151 6.078 1.00 81.38 196 LYS A N 1
ATOM 1614 C CA . LYS A 1 196 ? -5.480 -14.884 4.814 1.00 81.38 196 LYS A CA 1
ATOM 1615 C C . LYS A 1 196 ? -6.498 -14.348 3.806 1.00 81.38 196 LYS A C 1
ATOM 1617 O O . LYS A 1 196 ? -7.598 -14.885 3.698 1.00 81.38 196 LYS A O 1
ATOM 1622 N N . ASN A 1 197 ? -6.130 -13.295 3.083 1.00 85.12 197 ASN A N 1
ATOM 1623 C CA . ASN A 1 197 ? -6.853 -12.828 1.903 1.00 85.12 197 ASN A CA 1
ATOM 1624 C C . ASN A 1 197 ? -5.849 -12.394 0.817 1.00 85.12 197 ASN A C 1
ATOM 1626 O O . ASN A 1 197 ? -4.962 -11.578 1.031 1.00 85.12 197 ASN A O 1
ATOM 1630 N N . GLU A 1 198 ? -5.956 -12.985 -0.362 1.00 94.81 198 GLU A N 1
ATOM 1631 C CA . GLU A 1 198 ? -5.066 -12.683 -1.483 1.00 94.81 198 GLU A CA 1
ATOM 1632 C C . GLU A 1 198 ? -5.722 -11.571 -2.311 1.00 94.81 198 GLU A C 1
ATOM 1634 O O . GLU A 1 198 ? -6.534 -11.826 -3.202 1.00 94.81 198 GLU A O 1
ATOM 1639 N N . LEU A 1 199 ? -5.437 -10.316 -1.953 1.00 96.88 199 LEU A N 1
ATOM 1640 C CA . LEU A 1 199 ? -6.094 -9.124 -2.512 1.00 96.88 199 LEU A CA 1
ATOM 1641 C C . LEU A 1 199 ? -5.136 -8.157 -3.217 1.00 96.88 199 LEU A C 1
ATOM 1643 O O . LEU A 1 199 ? -5.600 -7.235 -3.892 1.00 96.88 199 LEU A O 1
ATOM 1647 N N . VAL A 1 200 ? -3.826 -8.366 -3.080 1.00 98.31 200 VAL A N 1
ATOM 1648 C CA . VAL A 1 200 ? -2.796 -7.470 -3.609 1.00 98.31 200 VAL A CA 1
ATOM 1649 C C . VAL A 1 200 ? -2.181 -8.068 -4.866 1.00 98.31 200 VAL A C 1
ATOM 1651 O O . VAL A 1 200 ? -1.626 -9.163 -4.821 1.00 98.31 200 VAL A O 1
ATOM 1654 N N . ASP A 1 201 ? -2.216 -7.337 -5.972 1.00 98.62 201 ASP A N 1
ATOM 1655 C CA . ASP A 1 201 ? -1.370 -7.635 -7.125 1.00 98.62 201 ASP A CA 1
ATOM 1656 C C . ASP A 1 201 ? -0.176 -6.682 -7.129 1.00 98.62 201 ASP A C 1
ATOM 1658 O O . ASP A 1 201 ? -0.324 -5.491 -6.857 1.00 98.62 201 ASP A O 1
ATOM 1662 N N . VAL A 1 202 ? 1.010 -7.192 -7.448 1.00 98.69 202 VAL A N 1
ATOM 1663 C CA . VAL A 1 202 ? 2.245 -6.399 -7.492 1.00 98.69 202 VAL A CA 1
ATOM 1664 C C . VAL A 1 202 ? 2.750 -6.327 -8.925 1.00 98.69 202 VAL A C 1
ATOM 1666 O O . VAL A 1 202 ? 2.838 -7.354 -9.595 1.00 98.69 202 VAL A O 1
ATOM 1669 N N . ILE A 1 203 ? 3.118 -5.133 -9.391 1.00 98.56 203 ILE A N 1
ATOM 1670 C CA . ILE A 1 203 ? 3.749 -4.934 -10.698 1.00 98.56 203 ILE A CA 1
ATOM 1671 C C . ILE A 1 203 ? 5.194 -4.439 -10.548 1.00 98.56 203 ILE A C 1
ATOM 1673 O O . ILE A 1 203 ? 5.458 -3.398 -9.943 1.00 98.56 203 ILE A O 1
ATOM 1677 N N . VAL A 1 204 ? 6.145 -5.180 -11.125 1.00 98.19 204 VAL A N 1
ATOM 1678 C CA . VAL A 1 204 ? 7.597 -4.911 -11.044 1.00 98.19 204 VAL A CA 1
ATOM 1679 C C . VAL A 1 204 ? 8.265 -4.996 -12.417 1.00 98.19 204 VAL A C 1
ATOM 1681 O O . VAL A 1 204 ? 7.730 -5.599 -13.342 1.00 98.19 204 VAL A O 1
ATOM 1684 N N . GLY A 1 205 ? 9.434 -4.369 -12.583 1.00 97.94 205 GLY A N 1
ATOM 1685 C CA . GLY A 1 205 ? 10.246 -4.519 -13.799 1.00 97.94 205 GLY A CA 1
ATOM 1686 C C . GLY A 1 205 ? 11.196 -5.715 -13.699 1.00 97.94 205 GLY A C 1
ATOM 1687 O O . GLY A 1 205 ? 11.810 -5.933 -12.655 1.00 97.94 205 GLY A O 1
ATOM 1688 N N . GLY A 1 206 ? 11.356 -6.477 -14.778 1.00 97.38 206 GLY A N 1
ATOM 1689 C CA . GLY A 1 206 ? 12.255 -7.636 -14.830 1.00 97.38 206 GLY A CA 1
ATOM 1690 C C . GLY A 1 206 ? 13.697 -7.314 -15.235 1.00 97.38 206 GLY A C 1
ATOM 1691 O O . GLY A 1 206 ? 14.558 -8.183 -15.146 1.00 97.38 206 GLY A O 1
ATOM 1692 N N . GLN A 1 207 ? 13.985 -6.093 -15.696 1.00 97.00 207 GLN A N 1
ATOM 1693 C CA . GLN A 1 207 ? 15.272 -5.734 -16.301 1.00 97.00 207 GLN A CA 1
ATOM 1694 C C . GLN A 1 207 ? 15.860 -4.496 -15.602 1.00 97.00 207 GLN A C 1
ATOM 1696 O O . GLN A 1 207 ? 15.869 -4.429 -14.373 1.00 97.00 207 GLN A O 1
ATOM 1701 N N . PHE A 1 208 ? 16.398 -3.527 -16.349 1.00 95.50 208 PHE A N 1
ATOM 1702 C CA . PHE A 1 208 ? 17.060 -2.336 -15.808 1.00 95.50 208 PHE A CA 1
ATOM 1703 C C . PHE A 1 208 ? 16.156 -1.088 -15.790 1.00 95.50 208 PHE A C 1
ATOM 1705 O O . PHE A 1 208 ? 16.647 0.040 -15.824 1.00 95.50 208 PHE A O 1
ATOM 1712 N N . GLY A 1 209 ? 14.832 -1.255 -15.738 1.00 92.06 209 GLY A N 1
ATOM 1713 C CA . GLY A 1 209 ? 13.888 -0.143 -15.815 1.00 92.06 209 GLY A CA 1
ATOM 1714 C C . GLY A 1 209 ? 13.514 0.238 -17.255 1.00 92.06 209 GLY A C 1
ATOM 1715 O O . GLY A 1 209 ? 14.099 -0.220 -18.233 1.00 92.06 209 GLY A O 1
ATOM 1716 N N . SER A 1 210 ? 12.534 1.140 -17.390 1.00 91.19 210 SER A N 1
ATOM 1717 C CA . SER A 1 210 ? 11.964 1.577 -18.682 1.00 91.19 210 SER A CA 1
ATOM 1718 C C . SER A 1 210 ? 11.343 0.458 -19.532 1.00 91.19 210 SER A C 1
ATOM 1720 O O . SER A 1 210 ? 11.289 0.566 -20.757 1.00 91.19 210 SER A O 1
ATOM 1722 N N . GLU A 1 211 ? 10.816 -0.586 -18.894 1.00 95.12 211 GLU A N 1
ATOM 1723 C CA . GLU A 1 211 ? 10.109 -1.697 -19.543 1.00 95.12 211 GLU A CA 1
ATOM 1724 C C . GLU A 1 211 ? 8.647 -1.358 -19.889 1.00 95.12 211 GLU A C 1
ATOM 1726 O O . GLU A 1 211 ? 7.882 -2.231 -20.262 1.00 95.12 211 GLU A O 1
ATOM 1731 N N . GLY A 1 212 ? 8.200 -0.105 -19.751 1.00 93.69 212 GLY A N 1
ATOM 1732 C CA . GLY A 1 212 ? 6.800 0.266 -20.021 1.00 93.69 212 GLY A CA 1
ATOM 1733 C C . GLY A 1 212 ? 5.822 -0.089 -18.893 1.00 93.69 212 GLY A C 1
ATOM 1734 O O . GLY A 1 212 ? 4.612 -0.104 -19.104 1.00 93.69 212 GLY A O 1
ATOM 1735 N N . LYS A 1 213 ? 6.335 -0.325 -17.679 1.00 95.00 213 LYS A N 1
ATOM 1736 C CA . LYS A 1 213 ? 5.537 -0.670 -16.491 1.00 95.00 213 LYS A CA 1
ATOM 1737 C C . LYS A 1 213 ? 4.388 0.299 -16.213 1.00 95.00 213 LYS A C 1
ATOM 1739 O O . LYS A 1 213 ? 3.284 -0.162 -15.968 1.00 95.00 213 LYS A O 1
ATOM 1744 N N . GLY A 1 214 ? 4.623 1.606 -16.334 1.00 94.75 214 GLY A N 1
ATOM 1745 C CA . GLY A 1 214 ? 3.584 2.624 -16.153 1.00 94.75 214 GLY A CA 1
ATOM 1746 C C . GLY A 1 214 ? 2.379 2.449 -17.074 1.00 94.75 214 GLY A C 1
ATOM 1747 O O . GLY A 1 214 ? 1.243 2.506 -16.619 1.00 94.75 214 GLY A O 1
ATOM 1748 N N . GLN A 1 215 ? 2.619 2.174 -18.361 1.00 95.31 215 GLN A N 1
ATOM 1749 C CA . GLN A 1 215 ? 1.548 1.943 -19.334 1.00 95.31 215 GLN A CA 1
ATOM 1750 C C . GLN A 1 215 ? 0.743 0.687 -18.990 1.00 95.31 215 GLN A C 1
ATOM 1752 O O . GLN A 1 215 ? -0.482 0.699 -19.099 1.00 95.31 215 GLN A O 1
ATOM 1757 N N . ILE A 1 216 ? 1.424 -0.383 -18.568 1.00 97.12 216 ILE A N 1
ATOM 1758 C CA . ILE A 1 216 ? 0.775 -1.629 -18.151 1.00 97.12 216 ILE A CA 1
ATOM 1759 C C . ILE A 1 216 ? -0.035 -1.415 -16.868 1.00 97.12 216 ILE A C 1
ATOM 1761 O O . ILE A 1 216 ? -1.211 -1.765 -16.841 1.00 97.12 216 ILE A O 1
ATOM 1765 N N . ALA A 1 217 ? 0.550 -0.779 -15.848 1.00 97.06 217 ALA A N 1
ATOM 1766 C CA . ALA A 1 217 ? -0.126 -0.440 -14.597 1.00 97.06 217 ALA A CA 1
ATOM 1767 C C . ALA A 1 217 ? -1.380 0.405 -14.854 1.00 97.06 217 ALA A C 1
ATOM 1769 O O . ALA A 1 217 ? -2.451 0.091 -14.346 1.00 97.06 217 ALA A O 1
ATOM 1770 N N . ALA A 1 218 ? -1.276 1.425 -15.707 1.00 96.44 218 ALA A N 1
ATOM 1771 C CA . ALA A 1 218 ? -2.410 2.252 -16.095 1.00 96.44 218 ALA A CA 1
ATOM 1772 C C . ALA A 1 218 ? -3.462 1.476 -16.907 1.00 96.44 218 ALA A C 1
ATOM 1774 O O . ALA A 1 218 ? -4.651 1.751 -16.812 1.00 96.44 218 ALA A O 1
ATOM 1775 N N . HIS A 1 219 ? -3.064 0.514 -17.743 1.00 96.12 219 HIS A N 1
ATOM 1776 C CA . HIS A 1 219 ? -4.014 -0.297 -18.510 1.00 96.12 219 HIS A CA 1
ATOM 1777 C C . HIS A 1 219 ? -4.904 -1.153 -17.605 1.00 96.12 219 HIS A C 1
ATOM 1779 O O . HIS A 1 219 ? -6.107 -1.218 -17.833 1.00 96.12 219 HIS A O 1
ATOM 1785 N N . ILE A 1 220 ? -4.321 -1.758 -16.570 1.00 96.94 220 ILE A N 1
ATOM 1786 C CA . ILE A 1 220 ? -5.038 -2.667 -15.669 1.00 96.94 220 ILE A CA 1
ATOM 1787 C C . ILE A 1 220 ? -5.648 -1.965 -14.450 1.00 96.94 220 ILE A C 1
ATOM 1789 O O . ILE A 1 220 ? -6.474 -2.559 -13.766 1.00 96.94 220 ILE A O 1
ATOM 1793 N N . SER A 1 221 ? -5.270 -0.715 -14.161 1.00 97.38 221 SER A N 1
ATOM 1794 C CA . SER A 1 221 ? -5.725 0.009 -12.968 1.00 97.38 221 SER A CA 1
ATOM 1795 C C . SER A 1 221 ? -7.245 0.111 -12.788 1.00 97.38 221 SER A C 1
ATOM 1797 O O . SER A 1 221 ? -7.662 0.117 -11.632 1.00 97.38 221 SER A O 1
ATOM 1799 N N . PRO A 1 222 ? -8.094 0.163 -13.842 1.00 96.81 222 PRO A N 1
ATOM 1800 C CA . PRO A 1 222 ? -9.548 0.173 -13.657 1.00 96.81 222 PRO A CA 1
ATOM 1801 C C . PRO A 1 222 ? -10.113 -1.077 -12.959 1.00 96.81 222 PRO A C 1
ATOM 1803 O O . PRO A 1 222 ? -11.235 -1.030 -12.464 1.00 96.81 222 PRO A O 1
ATOM 1806 N N . ASP A 1 223 ? -9.350 -2.176 -12.887 1.00 97.00 223 ASP A N 1
ATOM 1807 C CA . ASP A 1 223 ? -9.759 -3.429 -12.235 1.00 97.00 223 ASP A CA 1
ATOM 1808 C C . ASP A 1 223 ? -9.565 -3.423 -10.699 1.00 97.00 223 ASP A C 1
ATOM 1810 O O . ASP A 1 223 ? -9.855 -4.429 -10.035 1.00 97.00 223 ASP A O 1
ATOM 1814 N N . TYR A 1 224 ? -9.034 -2.331 -10.133 1.00 98.50 224 TYR A N 1
ATOM 1815 C CA . TYR A 1 224 ? -8.611 -2.231 -8.733 1.00 98.50 224 TYR A CA 1
ATOM 1816 C C . TYR A 1 224 ? -9.330 -1.103 -7.991 1.00 98.50 224 TYR A C 1
ATOM 1818 O O . TYR A 1 224 ? -9.609 -0.041 -8.544 1.00 98.50 224 TYR A O 1
ATOM 1826 N N . ASP A 1 225 ? -9.581 -1.324 -6.702 1.00 98.50 225 ASP A N 1
ATOM 1827 C CA . ASP A 1 225 ? -10.181 -0.334 -5.805 1.00 98.50 225 ASP A CA 1
ATOM 1828 C C . ASP A 1 225 ? -9.133 0.645 -5.244 1.00 98.50 225 ASP A C 1
ATOM 1830 O O . ASP A 1 225 ? -9.465 1.753 -4.820 1.00 98.50 225 ASP A O 1
ATOM 1834 N N . CYS A 1 226 ? -7.861 0.236 -5.223 1.00 98.69 226 CYS A N 1
ATOM 1835 C CA . CYS A 1 226 ? -6.757 1.023 -4.692 1.00 98.69 226 CYS A CA 1
ATOM 1836 C C . CYS A 1 226 ? -5.489 0.855 -5.527 1.00 98.69 226 CYS A C 1
ATOM 1838 O O . CYS A 1 226 ? -5.094 -0.263 -5.865 1.00 98.69 226 CYS A O 1
ATOM 1840 N N . LEU A 1 227 ? -4.817 1.971 -5.799 1.00 98.81 227 LEU A N 1
ATOM 1841 C CA . LEU A 1 227 ? -3.512 2.021 -6.441 1.00 98.81 227 LEU A CA 1
ATOM 1842 C C . LEU A 1 227 ? -2.486 2.512 -5.427 1.00 98.81 227 LEU A C 1
ATOM 1844 O O . LEU A 1 227 ? -2.612 3.609 -4.887 1.00 98.81 227 LEU A O 1
ATOM 1848 N N . MET A 1 228 ? -1.459 1.712 -5.181 1.00 98.62 228 MET A N 1
ATOM 1849 C CA . MET A 1 228 ? -0.395 2.036 -4.244 1.00 98.62 228 MET A CA 1
ATOM 1850 C C . MET A 1 228 ? 0.935 2.156 -4.976 1.00 98.62 228 MET A C 1
ATOM 1852 O O . MET A 1 228 ? 1.232 1.349 -5.854 1.00 98.62 228 MET A O 1
ATOM 1856 N N . ARG A 1 229 ? 1.756 3.137 -4.600 1.00 97.69 229 ARG A N 1
ATOM 1857 C CA . ARG A 1 229 ? 3.111 3.307 -5.131 1.00 97.69 229 ARG A CA 1
ATOM 1858 C C . ARG A 1 229 ? 4.135 3.405 -4.007 1.00 97.69 229 ARG A C 1
ATOM 1860 O O . ARG A 1 229 ? 3.871 3.957 -2.940 1.00 97.69 229 ARG A O 1
ATOM 1867 N N . VAL A 1 230 ? 5.315 2.858 -4.278 1.00 96.00 230 VAL A N 1
ATOM 1868 C CA . VAL A 1 230 ? 6.518 2.974 -3.444 1.00 96.00 230 VAL A CA 1
ATOM 1869 C C . VAL A 1 230 ? 7.690 3.471 -4.295 1.00 96.00 230 VAL A C 1
ATOM 1871 O O . VAL A 1 230 ? 7.557 3.647 -5.507 1.00 96.00 230 VAL A O 1
ATOM 1874 N N . GLY A 1 231 ? 8.841 3.717 -3.671 1.00 92.94 231 GLY A N 1
ATOM 1875 C CA . GLY A 1 231 ? 10.028 4.225 -4.360 1.00 92.94 231 GLY A CA 1
ATOM 1876 C C . GLY A 1 231 ? 10.051 5.732 -4.503 1.00 92.94 231 GLY A C 1
ATOM 1877 O O . GLY A 1 231 ? 9.492 6.439 -3.671 1.00 92.94 231 GLY A O 1
ATOM 1878 N N . GLY A 1 232 ? 10.781 6.228 -5.502 1.00 92.31 232 GLY A N 1
ATOM 1879 C CA . GLY A 1 232 ? 11.074 7.655 -5.616 1.00 92.31 232 GLY A CA 1
ATOM 1880 C C . GLY A 1 232 ? 10.964 8.233 -7.026 1.00 92.31 232 GLY A C 1
ATOM 1881 O O . GLY A 1 232 ? 10.696 7.515 -7.993 1.00 92.31 232 GLY A O 1
ATOM 1882 N N . PRO A 1 233 ? 11.212 9.549 -7.178 1.00 92.19 233 PRO A N 1
ATOM 1883 C CA . PRO A 1 233 ? 10.993 10.291 -8.421 1.00 92.19 233 PRO A CA 1
ATOM 1884 C C . PRO A 1 233 ? 12.037 10.002 -9.512 1.00 92.19 233 PRO A C 1
ATOM 1886 O O . PRO A 1 233 ? 12.026 10.626 -10.574 1.00 92.19 233 PRO A O 1
ATOM 1889 N N . ASN A 1 234 ? 12.966 9.079 -9.257 1.00 85.06 234 ASN A N 1
ATOM 1890 C CA . ASN A 1 234 ? 14.006 8.648 -10.186 1.00 85.06 234 ASN A CA 1
ATOM 1891 C C . ASN A 1 234 ? 13.490 7.688 -11.278 1.00 85.06 234 ASN A C 1
ATOM 1893 O O . ASN A 1 234 ? 14.234 7.374 -12.206 1.00 85.06 234 ASN A O 1
ATOM 1897 N N . ALA A 1 235 ? 12.231 7.238 -11.212 1.00 83.31 235 ALA A N 1
ATOM 1898 C CA . ALA A 1 235 ? 11.535 6.594 -12.328 1.00 83.31 235 ALA A CA 1
ATOM 1899 C C . ALA A 1 235 ? 10.367 7.457 -12.819 1.00 83.31 235 ALA A C 1
ATOM 1901 O O . ALA A 1 235 ? 9.409 7.694 -12.090 1.00 83.31 235 ALA A O 1
ATOM 1902 N N . GLY A 1 236 ? 10.426 7.871 -14.086 1.00 85.31 236 GLY A N 1
ATOM 1903 C CA . GLY A 1 236 ? 9.294 8.464 -14.795 1.00 85.31 236 GLY A CA 1
ATOM 1904 C C . GLY A 1 236 ? 8.527 7.398 -15.572 1.00 85.31 236 GLY A C 1
ATOM 1905 O O . GLY A 1 236 ? 9.088 6.732 -16.444 1.00 85.31 236 GLY A O 1
ATOM 1906 N N . HIS A 1 237 ? 7.247 7.238 -15.264 1.00 90.38 237 HIS A N 1
ATOM 1907 C CA . HIS A 1 237 ? 6.347 6.302 -15.921 1.00 90.38 237 HIS A CA 1
ATOM 1908 C C . HIS A 1 237 ? 5.458 7.053 -16.908 1.00 90.38 237 HIS A C 1
ATOM 1910 O O . HIS A 1 237 ? 4.554 7.787 -16.516 1.00 90.38 237 HIS A O 1
ATOM 1916 N N . THR A 1 238 ? 5.746 6.891 -18.196 1.00 90.94 238 THR A N 1
ATOM 1917 C CA . THR A 1 238 ? 4.945 7.488 -19.265 1.00 90.94 238 THR A CA 1
ATOM 1918 C C . THR A 1 238 ? 3.708 6.638 -19.524 1.00 90.94 238 THR A C 1
ATOM 1920 O O . THR A 1 238 ? 3.821 5.426 -19.719 1.00 90.94 238 THR A O 1
ATOM 1923 N N . VAL A 1 239 ? 2.551 7.290 -19.547 1.00 92.75 239 VAL A N 1
ATOM 1924 C CA . VAL A 1 239 ? 1.257 6.701 -19.878 1.00 92.75 239 VAL A CA 1
ATOM 1925 C C . VAL A 1 239 ? 0.707 7.425 -21.102 1.00 92.75 239 VAL A C 1
ATOM 1927 O O . VAL A 1 239 ? 0.590 8.652 -21.120 1.00 92.75 239 VAL A O 1
ATOM 1930 N N . PHE A 1 240 ? 0.417 6.656 -22.145 1.00 89.94 240 PHE A N 1
ATOM 1931 C CA . PHE A 1 240 ? -0.090 7.159 -23.416 1.00 89.94 240 PHE A CA 1
ATOM 1932 C C . PHE A 1 240 ? -1.609 7.238 -23.364 1.00 89.94 240 PHE A C 1
ATOM 1934 O O . PHE A 1 240 ? -2.270 6.219 -23.144 1.00 89.94 240 PHE A O 1
ATOM 1941 N N . GLU A 1 241 ? -2.150 8.439 -23.551 1.00 84.56 241 GLU A N 1
ATOM 1942 C CA . GLU A 1 241 ? -3.576 8.756 -23.434 1.00 84.56 241 GLU A CA 1
ATOM 1943 C C . GLU A 1 241 ? -3.973 9.859 -24.413 1.00 84.56 241 GLU A C 1
ATOM 1945 O O . GLU A 1 241 ? -3.130 10.557 -24.975 1.00 84.56 241 GLU A O 1
ATOM 1950 N N . ARG A 1 242 ? -5.282 9.994 -24.646 1.00 80.12 242 ARG A N 1
ATOM 1951 C CA . ARG A 1 242 ? -5.848 11.072 -25.460 1.00 80.12 242 ARG A CA 1
ATOM 1952 C C . ARG A 1 242 ? -6.644 12.025 -24.562 1.00 80.12 242 ARG A C 1
ATOM 1954 O O . ARG A 1 242 ? -7.400 11.532 -23.729 1.00 80.12 242 ARG A O 1
ATOM 1961 N N . PRO A 1 243 ? -6.532 13.353 -24.754 1.00 82.00 243 PRO A N 1
ATOM 1962 C CA . PRO A 1 243 ? -5.758 14.030 -25.803 1.00 82.00 243 PRO A CA 1
ATOM 1963 C C . PRO A 1 243 ? -4.257 14.176 -25.495 1.00 82.00 243 PRO A C 1
ATOM 1965 O O . PRO A 1 243 ? -3.484 14.449 -26.410 1.00 82.00 243 PRO A O 1
ATOM 1968 N N . THR A 1 244 ? -3.842 13.997 -24.241 1.00 84.62 244 THR A N 1
ATOM 1969 C CA . THR A 1 244 ? -2.475 14.265 -23.776 1.00 84.62 244 THR A CA 1
ATOM 1970 C C . THR A 1 244 ? -1.844 13.038 -23.136 1.00 84.62 244 THR A C 1
ATOM 1972 O O . THR A 1 244 ? -2.480 12.350 -22.347 1.00 84.62 244 THR A O 1
ATOM 1975 N N . ASN A 1 245 ? -0.562 12.804 -23.422 1.00 89.44 245 ASN A N 1
ATOM 1976 C CA . ASN A 1 245 ? 0.234 11.817 -22.699 1.00 89.44 245 ASN A CA 1
ATOM 1977 C C . ASN A 1 245 ? 0.634 12.363 -21.327 1.00 89.44 245 ASN A C 1
ATOM 1979 O O . ASN A 1 245 ? 0.899 13.557 -21.173 1.00 89.44 245 ASN A O 1
ATOM 1983 N N . HIS A 1 246 ? 0.767 11.464 -20.360 1.00 91.06 246 HIS A N 1
ATOM 1984 C CA . HIS A 1 246 ? 1.071 11.802 -18.978 1.00 91.06 246 HIS A CA 1
ATOM 1985 C C . HIS A 1 246 ? 2.362 11.129 -18.517 1.00 91.06 246 HIS A C 1
ATOM 1987 O O . HIS A 1 246 ? 2.741 10.061 -19.000 1.00 91.06 246 HIS A O 1
ATOM 1993 N N . VAL A 1 247 ? 3.062 11.763 -17.578 1.00 92.88 247 VAL A N 1
ATOM 1994 C CA . VAL A 1 247 ? 4.251 11.197 -16.938 1.00 92.88 247 VAL A CA 1
ATOM 1995 C C . VAL A 1 247 ? 4.059 11.243 -15.433 1.00 92.88 247 VAL A C 1
ATOM 1997 O O . VAL A 1 247 ? 3.869 12.318 -14.875 1.00 92.88 247 VAL A O 1
ATOM 2000 N N . PHE A 1 248 ? 4.167 10.080 -14.797 1.00 95.12 248 PHE A N 1
ATOM 2001 C CA . PHE A 1 248 ? 4.024 9.908 -13.357 1.00 95.12 248 PHE A CA 1
ATOM 2002 C C . PHE A 1 248 ? 5.361 9.532 -12.714 1.00 95.12 248 PHE A C 1
ATOM 2004 O O . PHE A 1 248 ? 5.985 8.531 -13.085 1.00 95.12 248 PHE A O 1
ATOM 2011 N N . HIS A 1 249 ? 5.793 10.306 -11.728 1.00 95.06 249 HIS A N 1
ATOM 2012 C CA . HIS A 1 249 ? 6.992 10.061 -10.935 1.00 95.06 249 HIS A CA 1
ATOM 2013 C C . HIS A 1 249 ? 6.652 9.537 -9.543 1.00 95.06 249 HIS A C 1
ATOM 2015 O O . HIS A 1 249 ? 7.329 8.622 -9.075 1.00 95.06 249 HIS A O 1
ATOM 2021 N N . LEU A 1 250 ? 5.628 10.099 -8.893 1.00 96.88 250 LEU A N 1
ATOM 2022 C CA . LEU A 1 250 ? 5.293 9.793 -7.501 1.00 96.88 250 LEU A CA 1
ATOM 2023 C C . LEU A 1 250 ? 3.879 9.235 -7.352 1.00 96.88 250 LEU A C 1
ATOM 2025 O O . LEU A 1 250 ? 3.697 8.257 -6.630 1.00 96.88 250 LEU A O 1
ATOM 2029 N N . LEU A 1 251 ? 2.895 9.786 -8.066 1.00 97.81 251 LEU A N 1
ATOM 2030 C CA . LEU A 1 251 ? 1.556 9.203 -8.096 1.00 97.81 251 LEU A CA 1
ATOM 2031 C C . LEU A 1 251 ? 1.542 7.861 -8.854 1.00 97.81 251 LEU A C 1
ATOM 2033 O O . LEU A 1 251 ? 2.306 7.675 -9.811 1.00 97.81 251 LEU A O 1
ATOM 2037 N N . PRO A 1 252 ? 0.668 6.910 -8.473 1.00 97.75 252 PRO A N 1
ATOM 2038 C CA . PRO A 1 252 ? 0.460 5.687 -9.244 1.00 97.75 252 PRO A CA 1
ATOM 2039 C C . PRO A 1 252 ? 0.075 5.997 -10.697 1.00 97.75 252 PRO A C 1
ATOM 2041 O O . PRO A 1 252 ? -0.738 6.887 -10.957 1.00 97.75 252 PRO A O 1
ATOM 2044 N N . SER A 1 253 ? 0.611 5.255 -11.665 1.00 96.69 253 SER A N 1
ATOM 2045 C CA . SER A 1 253 ? 0.413 5.547 -13.096 1.00 96.69 253 SER A CA 1
ATOM 2046 C C . SER A 1 253 ? -1.032 5.400 -13.582 1.00 96.69 253 SER A C 1
ATOM 2048 O O . SER A 1 253 ? -1.406 5.993 -14.588 1.00 96.69 253 SER A O 1
ATOM 2050 N N . GLY A 1 254 ? -1.870 4.664 -12.852 1.00 96.19 254 GLY A N 1
ATOM 2051 C CA . GLY A 1 254 ? -3.300 4.532 -13.135 1.00 96.19 254 GLY A CA 1
ATOM 2052 C C . GLY A 1 254 ? -4.183 5.668 -12.612 1.00 96.19 254 GLY A C 1
ATOM 2053 O O . GLY A 1 254 ? -5.399 5.596 -12.778 1.00 96.19 254 GLY A O 1
ATOM 2054 N N . THR A 1 255 ? -3.606 6.702 -11.985 1.00 96.88 255 THR A N 1
ATOM 2055 C CA . THR A 1 255 ? -4.354 7.775 -11.297 1.00 96.88 255 THR A CA 1
ATOM 2056 C C . THR A 1 255 ? -5.451 8.396 -12.164 1.00 96.88 255 THR A C 1
ATOM 2058 O O . THR A 1 255 ? -6.558 8.623 -11.677 1.00 96.88 255 THR A O 1
ATOM 2061 N N . HIS A 1 256 ? -5.180 8.655 -13.445 1.00 94.56 256 HIS A N 1
ATOM 2062 C CA . HIS A 1 256 ? -6.179 9.246 -14.337 1.00 94.56 256 HIS A CA 1
ATOM 2063 C C . HIS A 1 256 ? -7.233 8.224 -14.813 1.00 94.56 256 HIS A C 1
ATOM 2065 O O . HIS A 1 256 ? -8.423 8.521 -14.808 1.00 94.56 256 HIS A O 1
ATOM 2071 N N . ARG A 1 257 ? -6.828 6.990 -15.153 1.00 93.62 257 ARG A N 1
ATOM 2072 C CA . ARG A 1 257 ? -7.734 5.948 -15.688 1.00 93.62 257 ARG A CA 1
ATOM 2073 C C . ARG A 1 257 ? -8.655 5.315 -14.654 1.00 93.62 257 ARG A C 1
ATOM 2075 O O . ARG A 1 257 ? -9.687 4.767 -15.027 1.00 93.62 257 ARG A O 1
ATOM 2082 N N . ALA A 1 258 ? -8.287 5.362 -13.378 1.00 95.88 258 ALA A N 1
ATOM 2083 C CA . ALA A 1 258 ? -9.088 4.836 -12.278 1.00 95.88 258 ALA A CA 1
ATOM 2084 C C . ALA A 1 258 ? -9.529 5.976 -11.339 1.00 95.88 258 ALA A C 1
ATOM 2086 O O . ALA A 1 258 ? -9.026 6.068 -10.216 1.00 95.88 258 ALA A O 1
ATOM 2087 N N . PRO A 1 259 ? -10.456 6.860 -11.768 1.00 94.75 259 PRO A N 1
ATOM 2088 C CA . PRO A 1 259 ? -10.838 8.059 -11.013 1.00 94.75 259 PRO A CA 1
ATOM 2089 C C . PRO A 1 259 ? -11.435 7.748 -9.634 1.00 94.75 259 PRO A C 1
ATOM 2091 O O . PRO A 1 259 ? -11.284 8.543 -8.714 1.00 94.75 259 PRO A O 1
ATOM 2094 N N . ASN A 1 260 ? -12.044 6.570 -9.474 1.00 95.44 260 ASN A N 1
ATOM 2095 C CA . ASN A 1 260 ? -12.670 6.137 -8.223 1.00 95.44 260 ASN A CA 1
ATOM 2096 C C . ASN A 1 260 ? -11.725 5.352 -7.302 1.00 95.44 260 ASN A C 1
ATOM 2098 O O . ASN A 1 260 ? -12.098 5.054 -6.169 1.00 95.44 260 ASN A O 1
ATOM 2102 N N . ALA A 1 261 ? -10.530 4.981 -7.774 1.00 98.06 261 ALA A N 1
ATOM 2103 C CA . ALA A 1 261 ? -9.586 4.237 -6.954 1.00 98.06 261 ALA A CA 1
ATOM 2104 C C . ALA A 1 261 ? -8.939 5.156 -5.912 1.00 98.06 261 ALA A C 1
ATOM 2106 O O . ALA A 1 261 ? -8.540 6.290 -6.223 1.00 98.06 261 ALA A O 1
ATOM 2107 N N . LYS A 1 262 ? -8.792 4.636 -4.690 1.00 98.38 262 LYS A N 1
ATOM 2108 C CA . LYS A 1 262 ? -7.964 5.256 -3.652 1.00 98.38 262 LYS A CA 1
ATOM 2109 C C . LYS A 1 262 ? -6.501 5.233 -4.096 1.00 98.38 262 LYS A C 1
ATOM 2111 O O . LYS A 1 262 ? -6.066 4.288 -4.754 1.00 98.38 262 LYS A O 1
ATOM 2116 N N . LEU A 1 263 ? -5.741 6.261 -3.738 1.00 98.75 263 LEU A N 1
ATOM 2117 C CA . LEU A 1 263 ? -4.321 6.376 -4.053 1.00 98.75 263 LEU A CA 1
ATOM 2118 C C . LEU A 1 263 ? -3.513 6.346 -2.760 1.00 98.75 263 LEU A C 1
ATOM 2120 O O . LEU A 1 263 ? -3.768 7.152 -1.868 1.00 98.75 263 LEU A O 1
ATOM 2124 N N . LEU A 1 264 ? -2.530 5.453 -2.670 1.00 98.75 264 LEU A N 1
ATOM 2125 C CA . LEU A 1 264 ? -1.645 5.333 -1.511 1.00 98.75 264 LEU A CA 1
ATOM 2126 C C . LEU A 1 264 ? -0.182 5.521 -1.912 1.00 98.75 264 LEU A C 1
ATOM 2128 O O . LEU A 1 264 ? 0.284 4.956 -2.903 1.00 98.75 264 LEU A O 1
ATOM 2132 N N . ILE A 1 265 ? 0.559 6.275 -1.105 1.00 98.56 265 ILE A N 1
ATOM 2133 C CA . ILE A 1 265 ? 2.019 6.372 -1.179 1.00 98.56 265 ILE A CA 1
ATOM 2134 C C . ILE A 1 265 ? 2.588 5.779 0.106 1.00 98.56 265 ILE A C 1
ATOM 2136 O O . ILE A 1 265 ? 2.363 6.325 1.183 1.00 98.56 265 ILE A O 1
ATOM 2140 N N . GLY A 1 266 ? 3.290 4.650 -0.017 1.00 98.06 266 GLY A N 1
ATOM 2141 C CA . GLY A 1 266 ? 3.724 3.848 1.131 1.00 98.06 266 GLY A CA 1
ATOM 2142 C C . GLY A 1 266 ? 4.823 4.485 1.997 1.00 98.06 266 GLY A C 1
ATOM 2143 O O . GLY A 1 266 ? 5.528 5.388 1.539 1.00 98.06 266 GLY A O 1
ATOM 2144 N N . PRO A 1 267 ? 5.034 3.976 3.226 1.00 98.06 267 PRO A N 1
ATOM 2145 C CA . PRO A 1 267 ? 6.000 4.520 4.190 1.00 98.06 267 PRO A CA 1
ATOM 2146 C C . PRO A 1 267 ? 7.455 4.476 3.711 1.00 98.06 267 PRO A C 1
ATOM 2148 O O . PRO A 1 267 ? 8.265 5.307 4.117 1.00 98.06 267 PRO A O 1
ATOM 2151 N N . GLY A 1 268 ? 7.811 3.522 2.846 1.00 96.94 268 GLY A N 1
ATOM 2152 C CA . GLY A 1 268 ? 9.146 3.442 2.246 1.00 96.94 268 GLY A CA 1
ATOM 2153 C C . GLY A 1 268 ? 9.360 4.344 1.024 1.00 96.94 268 GLY A C 1
ATOM 2154 O O . GLY A 1 268 ? 10.421 4.277 0.404 1.00 96.94 268 GLY A O 1
ATOM 2155 N N . ALA A 1 269 ? 8.377 5.160 0.632 1.00 97.62 269 ALA A N 1
ATOM 2156 C CA . ALA A 1 269 ? 8.514 6.068 -0.501 1.00 97.62 269 ALA A CA 1
ATOM 2157 C C . ALA A 1 269 ? 9.435 7.261 -0.188 1.00 97.62 269 ALA A C 1
ATOM 2159 O O . ALA A 1 269 ? 9.526 7.736 0.945 1.00 97.62 269 ALA A O 1
ATOM 2160 N N . VAL A 1 270 ? 10.094 7.769 -1.230 1.00 97.81 270 VAL A N 1
ATOM 2161 C CA . VAL A 1 270 ? 10.995 8.925 -1.188 1.00 97.81 270 VAL A CA 1
ATOM 2162 C C . VAL A 1 270 ? 10.437 9.994 -2.122 1.00 97.81 270 VAL A C 1
ATOM 2164 O O . VAL A 1 270 ? 10.329 9.780 -3.325 1.00 97.81 270 VAL A O 1
ATOM 2167 N N . LEU A 1 271 ? 10.062 11.149 -1.591 1.00 97.88 271 LEU A N 1
ATOM 2168 C CA . LEU A 1 271 ? 9.235 12.142 -2.262 1.00 97.88 271 LEU A CA 1
ATOM 2169 C C . LEU A 1 271 ? 10.012 13.426 -2.500 1.00 97.88 271 LEU A C 1
ATOM 2171 O O . LEU A 1 271 ? 10.597 14.007 -1.591 1.00 97.88 271 LEU A O 1
ATOM 2175 N N . ASN A 1 272 ? 9.943 13.924 -3.727 1.00 97.81 272 ASN A N 1
ATOM 2176 C CA . ASN A 1 272 ? 10.233 15.325 -3.982 1.00 97.81 272 ASN A CA 1
ATOM 2177 C C . ASN A 1 272 ? 8.935 16.121 -3.777 1.00 97.81 272 ASN A C 1
ATOM 2179 O O . ASN A 1 272 ? 7.954 15.879 -4.486 1.00 97.81 272 ASN A O 1
ATOM 2183 N N . LEU A 1 273 ? 8.938 17.040 -2.807 1.00 97.31 273 LEU A N 1
ATOM 2184 C CA . LEU A 1 273 ? 7.746 17.775 -2.376 1.00 97.31 273 LEU A CA 1
ATOM 2185 C C . LEU A 1 273 ? 7.118 18.603 -3.508 1.00 97.31 273 LEU A C 1
ATOM 2187 O O . LEU A 1 273 ? 5.907 18.568 -3.712 1.00 97.31 273 LEU A O 1
ATOM 2191 N N . GLU A 1 274 ? 7.937 19.303 -4.289 1.00 96.50 274 GLU A N 1
ATOM 2192 C CA . GLU A 1 274 ? 7.458 20.113 -5.410 1.00 96.50 274 GLU A CA 1
ATOM 2193 C C . GLU A 1 274 ? 6.775 19.242 -6.474 1.00 96.50 274 GLU A C 1
ATOM 2195 O O . GLU A 1 274 ? 5.661 19.541 -6.912 1.00 96.50 274 GLU A O 1
ATOM 2200 N N . LYS A 1 275 ? 7.401 18.115 -6.833 1.00 96.38 275 LYS A N 1
ATOM 2201 C CA . LYS A 1 275 ? 6.875 17.190 -7.843 1.00 96.38 275 LYS A CA 1
ATOM 2202 C C . LYS A 1 275 ? 5.556 16.551 -7.435 1.00 96.38 275 LYS A C 1
ATOM 2204 O O . LYS A 1 275 ? 4.654 16.492 -8.266 1.00 96.38 275 LYS A O 1
ATOM 2209 N N . ILE A 1 276 ? 5.410 16.086 -6.189 1.00 97.50 276 ILE A N 1
ATOM 2210 C CA . ILE A 1 276 ? 4.140 15.474 -5.762 1.00 97.50 276 ILE A CA 1
ATOM 2211 C C . ILE A 1 276 ? 3.010 16.506 -5.774 1.00 97.50 276 ILE A C 1
ATOM 2213 O O . ILE A 1 276 ? 1.928 16.223 -6.281 1.00 97.50 276 ILE A O 1
ATOM 2217 N N . LEU A 1 277 ? 3.271 17.736 -5.320 1.00 97.56 277 LEU A N 1
ATOM 2218 C CA . LEU A 1 277 ? 2.287 18.820 -5.356 1.00 97.56 277 LEU A CA 1
ATOM 2219 C C . LEU A 1 277 ? 1.932 19.241 -6.786 1.00 97.56 277 LEU A C 1
ATOM 2221 O O . LEU A 1 277 ? 0.804 19.669 -7.040 1.00 97.56 277 LEU A O 1
ATOM 2225 N N . GLN A 1 278 ? 2.882 19.159 -7.719 1.00 97.06 278 GLN A N 1
ATOM 2226 C CA . GLN A 1 278 ? 2.628 19.390 -9.137 1.00 97.06 278 GLN A CA 1
ATOM 2227 C C . GLN A 1 278 ? 1.752 18.281 -9.732 1.00 97.06 278 GLN A C 1
ATOM 2229 O O . GLN A 1 278 ? 0.799 18.587 -10.448 1.00 97.06 278 GLN A O 1
ATOM 2234 N N . GLU A 1 279 ? 2.034 17.012 -9.431 1.00 97.38 279 GLU A N 1
ATOM 2235 C CA . GLU A 1 279 ? 1.236 15.879 -9.914 1.00 97.38 279 GLU A CA 1
ATOM 2236 C C . GLU A 1 279 ? -0.192 15.919 -9.349 1.00 97.38 279 GLU A C 1
ATOM 2238 O O . GLU A 1 279 ? -1.143 15.821 -10.121 1.00 97.38 279 GLU A O 1
ATOM 2243 N N . ILE A 1 280 ? -0.366 16.183 -8.048 1.00 97.00 280 ILE A N 1
ATOM 2244 C CA . ILE A 1 280 ? -1.687 16.366 -7.414 1.00 97.00 280 ILE A CA 1
ATOM 2245 C C . ILE A 1 280 ? -2.511 17.430 -8.151 1.00 97.00 280 ILE A C 1
ATOM 2247 O O . ILE A 1 280 ? -3.667 17.183 -8.496 1.00 97.00 280 ILE A O 1
ATOM 2251 N N . ARG A 1 281 ? -1.905 18.592 -8.442 1.00 96.44 281 ARG A N 1
ATOM 2252 C CA . ARG A 1 281 ? -2.553 19.682 -9.191 1.00 96.44 281 ARG A CA 1
ATOM 2253 C C . ARG A 1 281 ? -2.867 19.292 -10.633 1.00 96.44 281 ARG A C 1
ATOM 2255 O O . ARG A 1 281 ? -3.946 19.591 -11.122 1.00 96.44 281 ARG A O 1
ATOM 2262 N N . THR A 1 282 ? -1.939 18.618 -11.307 1.00 95.06 282 THR A N 1
ATOM 2263 C CA . THR A 1 282 ? -2.089 18.222 -12.717 1.00 95.06 282 THR A CA 1
ATOM 2264 C C . THR A 1 282 ? -3.240 17.237 -12.909 1.00 95.06 282 THR A C 1
ATOM 2266 O O . THR A 1 282 ? -3.959 17.321 -13.901 1.00 95.06 282 THR A O 1
ATOM 2269 N N . PHE A 1 283 ? -3.429 16.318 -11.960 1.00 94.31 283 PHE A N 1
ATOM 2270 C CA . PHE A 1 283 ? -4.454 15.273 -12.032 1.00 94.31 283 PHE A CA 1
ATOM 2271 C C . PHE A 1 283 ? -5.700 15.565 -11.187 1.00 94.31 283 PHE A C 1
ATOM 2273 O O . PHE A 1 283 ? -6.533 14.674 -11.037 1.00 94.31 283 PHE A O 1
ATOM 2280 N N . ASN A 1 284 ? -5.835 16.786 -10.653 1.00 94.50 284 ASN A N 1
ATOM 2281 C CA . ASN A 1 284 ? -6.953 17.220 -9.805 1.00 94.50 284 ASN A CA 1
ATOM 2282 C C . ASN A 1 284 ? -7.293 16.199 -8.705 1.00 94.50 284 ASN A C 1
ATOM 2284 O O . ASN A 1 284 ? -8.442 15.790 -8.544 1.00 94.50 284 ASN A O 1
ATOM 2288 N N . VAL A 1 285 ? -6.276 15.729 -7.980 1.00 96.31 285 VAL A N 1
ATOM 2289 C CA . VAL A 1 285 ? -6.475 14.715 -6.939 1.00 96.31 285 VAL A CA 1
ATOM 2290 C C . VAL A 1 285 ? -7.131 15.358 -5.720 1.00 96.31 285 VAL A C 1
ATOM 2292 O O . VAL A 1 285 ? -6.533 16.202 -5.058 1.00 96.31 285 VAL A O 1
ATOM 2295 N N . GLU A 1 286 ? -8.365 14.951 -5.432 1.00 92.62 286 GLU A N 1
ATOM 2296 C CA . GLU A 1 286 ? -9.159 15.472 -4.318 1.00 92.62 286 GLU A CA 1
ATOM 2297 C C . GLU A 1 286 ? -8.643 15.012 -2.945 1.00 92.62 286 GLU A C 1
ATOM 2299 O O . GLU A 1 286 ? -8.042 13.939 -2.794 1.00 92.62 286 GLU A O 1
ATOM 2304 N N . TYR A 1 287 ? -8.940 15.809 -1.913 1.00 90.75 287 TYR A N 1
ATOM 2305 C CA . TYR A 1 287 ? -8.702 15.426 -0.523 1.00 90.75 287 TYR A CA 1
ATOM 2306 C C . TYR A 1 287 ? -9.447 14.134 -0.175 1.00 90.75 287 TYR A C 1
ATOM 2308 O O . TYR A 1 287 ? -10.585 13.921 -0.583 1.00 90.75 287 TYR A O 1
ATOM 2316 N N . GLY A 1 288 ? -8.795 13.255 0.585 1.00 89.69 288 GLY A N 1
ATOM 2317 C CA . GLY A 1 288 ? -9.353 11.955 0.962 1.00 89.69 288 GLY A CA 1
ATOM 2318 C C . GLY A 1 288 ? -9.215 10.860 -0.100 1.00 89.69 288 GLY A C 1
ATOM 2319 O O . GLY A 1 288 ? -9.303 9.684 0.260 1.00 89.69 288 GLY A O 1
ATOM 2320 N N . ARG A 1 289 ? -8.927 11.192 -1.371 1.00 96.81 289 ARG A N 1
ATOM 2321 C CA . ARG A 1 289 ? -8.593 10.187 -2.397 1.00 96.81 289 ARG A CA 1
ATOM 2322 C C . ARG A 1 289 ? -7.150 9.701 -2.274 1.00 96.81 289 ARG A C 1
ATOM 2324 O O . ARG A 1 289 ? -6.902 8.507 -2.421 1.00 96.81 289 ARG A O 1
ATOM 2331 N N . LEU A 1 290 ? -6.218 10.615 -2.011 1.00 98.44 290 LEU A N 1
ATOM 2332 C CA . LEU A 1 290 ? -4.801 10.321 -1.803 1.00 98.44 290 LEU A CA 1
ATOM 2333 C C . LEU A 1 290 ? -4.457 10.298 -0.316 1.00 98.44 290 LEU A C 1
ATOM 2335 O O . LEU A 1 290 ? -4.789 11.238 0.403 1.00 98.44 290 LEU A O 1
ATOM 2339 N N . ILE A 1 291 ? -3.739 9.254 0.098 1.00 98.44 291 ILE A N 1
ATOM 2340 C CA . ILE A 1 291 ? -3.055 9.182 1.389 1.00 98.44 291 ILE A CA 1
ATOM 2341 C C . ILE A 1 291 ? -1.559 8.982 1.144 1.00 98.44 291 ILE A C 1
ATOM 2343 O O . ILE A 1 291 ? -1.130 8.037 0.479 1.00 98.44 291 ILE A O 1
ATOM 2347 N N . ILE A 1 292 ? -0.770 9.890 1.697 1.00 98.56 292 ILE A N 1
ATOM 2348 C CA . ILE A 1 292 ? 0.680 9.840 1.786 1.00 98.56 292 ILE A CA 1
ATOM 2349 C C . ILE A 1 292 ? 1.016 9.410 3.202 1.00 98.56 292 ILE A C 1
ATOM 2351 O O . ILE A 1 292 ? 0.606 10.073 4.159 1.00 98.56 292 ILE A O 1
ATOM 2355 N N . ASP A 1 293 ? 1.756 8.311 3.324 1.00 98.56 293 ASP A N 1
ATOM 2356 C CA . ASP A 1 293 ? 2.161 7.827 4.632 1.00 98.56 293 ASP A CA 1
ATOM 2357 C C . ASP A 1 293 ? 3.003 8.872 5.366 1.00 98.56 293 ASP A C 1
ATOM 2359 O O . ASP A 1 293 ? 3.947 9.450 4.818 1.00 98.56 293 ASP A O 1
ATOM 2363 N N . GLU A 1 294 ? 2.677 9.086 6.633 1.00 97.69 294 GLU A N 1
ATOM 2364 C CA . GLU A 1 294 ? 3.358 10.029 7.513 1.00 97.69 294 GLU A CA 1
ATOM 2365 C C . GLU A 1 294 ? 4.874 9.765 7.645 1.00 97.69 294 GLU A C 1
ATOM 2367 O O . GLU A 1 294 ? 5.650 10.693 7.903 1.00 97.69 294 GLU A O 1
ATOM 2372 N N . ASN A 1 295 ? 5.307 8.519 7.408 1.00 97.69 295 ASN A N 1
ATOM 2373 C CA . ASN A 1 295 ? 6.701 8.084 7.484 1.00 97.69 295 ASN A CA 1
ATOM 2374 C C . ASN A 1 295 ? 7.450 8.112 6.144 1.00 97.69 295 ASN A C 1
ATOM 2376 O O . ASN A 1 295 ? 8.648 7.790 6.129 1.00 97.69 295 ASN A O 1
ATOM 2380 N N . ALA A 1 296 ? 6.802 8.519 5.047 1.00 98.19 296 ALA A N 1
ATOM 2381 C CA . ALA A 1 296 ? 7.482 8.730 3.773 1.00 98.19 296 ALA A CA 1
ATOM 2382 C C . ALA A 1 296 ? 8.612 9.766 3.920 1.00 98.19 296 ALA A C 1
ATOM 2384 O O . ALA A 1 296 ? 8.550 10.683 4.743 1.00 98.19 296 ALA A O 1
ATOM 2385 N N . ILE A 1 297 ? 9.680 9.597 3.144 1.00 98.38 297 ILE A N 1
ATOM 2386 C CA . ILE A 1 297 ? 10.886 10.431 3.200 1.00 98.38 297 ILE A CA 1
ATOM 2387 C C . ILE A 1 297 ? 10.715 11.612 2.248 1.00 98.38 297 ILE A C 1
ATOM 2389 O O . ILE A 1 297 ? 10.374 11.407 1.091 1.00 98.38 297 ILE A O 1
ATOM 2393 N N . ILE A 1 298 ? 11.003 12.832 2.689 1.00 98.31 298 ILE A N 1
ATOM 2394 C CA . ILE A 1 298 ? 11.064 14.028 1.850 1.00 98.31 298 ILE A CA 1
ATOM 2395 C C . ILE A 1 298 ? 12.521 14.305 1.478 1.00 98.31 298 ILE A C 1
ATOM 2397 O O . ILE A 1 298 ? 13.399 14.366 2.335 1.00 98.31 298 ILE A O 1
ATOM 2401 N N . ILE A 1 299 ? 12.771 14.460 0.180 1.00 98.06 299 ILE A N 1
ATOM 2402 C CA . ILE A 1 299 ? 14.081 14.804 -0.371 1.00 98.06 299 ILE A CA 1
ATOM 2403 C C . ILE A 1 299 ? 14.365 16.281 -0.092 1.00 98.06 299 ILE A C 1
ATOM 2405 O O . ILE A 1 299 ? 13.580 17.144 -0.492 1.00 98.06 299 ILE A O 1
ATOM 2409 N N . SER A 1 300 ? 15.507 16.572 0.530 1.00 96.88 300 SER A N 1
ATOM 2410 C CA . SER A 1 300 ? 15.973 17.943 0.745 1.00 96.88 300 SER A CA 1
ATOM 2411 C C . SER A 1 300 ? 16.756 18.485 -0.455 1.00 96.88 300 SER A C 1
ATOM 2413 O O . SER A 1 300 ? 17.293 17.737 -1.276 1.00 96.88 300 SER A O 1
ATOM 2415 N N . GLU A 1 301 ? 16.888 19.809 -0.540 1.00 95.12 301 GLU A N 1
ATOM 2416 C CA . GLU A 1 301 ? 17.747 20.451 -1.545 1.00 95.12 301 GLU A CA 1
ATOM 2417 C C . GLU A 1 301 ? 19.208 20.000 -1.423 1.00 95.12 301 GLU A C 1
ATOM 2419 O O . GLU A 1 301 ? 19.865 19.755 -2.436 1.00 95.12 301 GLU A O 1
ATOM 2424 N N . LYS A 1 302 ? 19.686 19.796 -0.188 1.00 95.12 302 LYS A N 1
ATOM 2425 C CA . LYS A 1 302 ? 21.030 19.282 0.093 1.00 95.12 302 LYS A CA 1
ATOM 2426 C C . LYS A 1 302 ? 21.234 17.888 -0.498 1.00 95.12 302 LYS A C 1
ATOM 2428 O O . LYS A 1 302 ? 22.266 17.643 -1.113 1.00 95.12 302 LYS A O 1
ATOM 2433 N N . ASP A 1 303 ? 20.253 16.992 -0.366 1.00 95.81 303 ASP A N 1
ATOM 2434 C CA . ASP A 1 303 ? 20.345 15.643 -0.942 1.00 95.81 303 ASP A CA 1
ATOM 2435 C C . ASP A 1 303 ? 20.501 15.701 -2.471 1.00 95.81 303 ASP A C 1
ATOM 2437 O O . ASP A 1 303 ? 21.272 14.942 -3.061 1.00 95.81 303 ASP A O 1
ATOM 2441 N N . ILE A 1 304 ? 19.780 16.621 -3.123 1.00 94.44 304 ILE A N 1
ATOM 2442 C CA . ILE A 1 304 ? 19.858 16.840 -4.573 1.00 94.44 304 ILE A CA 1
ATOM 2443 C C . ILE A 1 304 ? 21.227 17.411 -4.962 1.00 94.44 304 ILE A C 1
ATOM 2445 O O . ILE A 1 304 ? 21.822 16.956 -5.942 1.00 94.44 304 ILE A O 1
ATOM 2449 N N . GLU A 1 305 ? 21.724 18.405 -4.226 1.00 94.25 305 GLU A N 1
ATOM 2450 C CA . GLU A 1 305 ? 23.010 19.051 -4.495 1.00 94.25 305 GLU A CA 1
ATOM 2451 C C . GLU A 1 305 ? 24.181 18.071 -4.347 1.00 94.25 305 GLU A C 1
ATOM 2453 O O . GLU A 1 305 ? 25.022 17.970 -5.244 1.00 94.25 305 GLU A O 1
ATOM 2458 N N . GLU A 1 306 ? 24.206 17.299 -3.261 1.00 93.00 306 GLU A N 1
ATOM 2459 C CA . GLU A 1 306 ? 25.232 16.283 -3.022 1.00 93.00 306 GLU A CA 1
ATOM 2460 C C . GLU A 1 306 ? 25.194 15.178 -4.083 1.00 93.00 306 GLU A C 1
ATOM 2462 O O . GLU A 1 306 ? 26.239 14.768 -4.595 1.00 93.00 306 GLU A O 1
ATOM 2467 N N . GLU A 1 307 ? 24.001 14.749 -4.513 1.00 90.94 307 GLU A N 1
ATOM 2468 C CA . GLU A 1 307 ? 23.897 13.771 -5.596 1.00 90.94 307 GLU A CA 1
ATOM 2469 C C . GLU A 1 307 ? 24.417 14.324 -6.927 1.00 90.94 307 GLU A C 1
ATOM 2471 O O . GLU A 1 307 ? 25.124 13.617 -7.649 1.00 90.94 307 GLU A O 1
ATOM 2476 N N . ARG A 1 308 ? 24.121 15.591 -7.250 1.00 90.25 308 ARG A N 1
ATOM 2477 C CA . ARG A 1 308 ? 24.605 16.246 -8.478 1.00 90.25 308 ARG A CA 1
ATOM 2478 C C . ARG A 1 308 ? 26.130 16.259 -8.563 1.00 90.25 308 ARG A C 1
ATOM 2480 O O . ARG A 1 308 ? 26.653 16.006 -9.645 1.00 90.25 308 ARG A O 1
ATOM 2487 N N . LYS A 1 309 ? 26.834 16.474 -7.443 1.00 90.69 309 LYS A N 1
ATOM 2488 C CA . LYS A 1 309 ? 28.312 16.512 -7.383 1.00 90.69 309 LYS A CA 1
ATOM 2489 C C . LYS A 1 309 ? 28.972 15.208 -7.841 1.00 90.69 309 LYS A C 1
ATOM 2491 O O . LYS A 1 309 ? 30.102 15.231 -8.321 1.00 90.69 309 LYS A O 1
ATOM 2496 N N . ILE A 1 310 ? 28.287 14.069 -7.708 1.00 87.38 310 ILE A N 1
ATOM 2497 C CA . ILE A 1 310 ? 28.836 12.741 -8.032 1.00 87.38 310 ILE A CA 1
ATOM 2498 C C . ILE A 1 310 ? 28.030 11.976 -9.091 1.00 87.38 310 ILE A C 1
ATOM 2500 O O . ILE A 1 310 ? 28.337 10.815 -9.375 1.00 87.38 310 ILE A O 1
ATOM 2504 N N . ALA A 1 311 ? 27.021 12.610 -9.696 1.00 79.50 311 ALA A N 1
ATOM 2505 C CA . ALA A 1 311 ? 26.034 11.946 -10.546 1.00 79.50 311 ALA A CA 1
ATOM 2506 C C . ALA A 1 311 ? 26.646 11.227 -11.758 1.00 79.50 311 ALA A C 1
ATOM 2508 O O . ALA A 1 311 ? 26.134 10.190 -12.183 1.00 79.50 311 ALA A O 1
ATOM 2509 N N . GLU A 1 312 ? 27.749 11.738 -12.305 1.00 79.31 312 GLU A N 1
ATOM 2510 C CA . GLU A 1 312 ? 28.398 11.169 -13.490 1.00 79.31 312 GLU A CA 1
ATOM 2511 C C . GLU A 1 312 ? 29.002 9.783 -13.240 1.00 79.31 312 GLU A C 1
ATOM 2513 O O . GLU A 1 312 ? 28.949 8.941 -14.136 1.00 79.31 312 GLU A O 1
ATOM 2518 N N . LYS A 1 313 ? 29.478 9.495 -12.018 1.00 80.38 313 LYS A N 1
ATOM 2519 C CA . LYS A 1 313 ? 30.207 8.252 -11.691 1.00 80.38 313 LYS A CA 1
ATOM 2520 C C . LYS A 1 313 ? 29.394 6.981 -11.942 1.00 80.38 313 LYS A C 1
ATOM 2522 O O . LYS A 1 313 ? 29.943 5.984 -12.396 1.00 80.38 313 LYS A O 1
ATOM 2527 N N . ILE A 1 314 ? 28.094 7.023 -11.650 1.00 78.81 314 ILE A N 1
ATOM 2528 C CA . ILE A 1 314 ? 27.162 5.900 -11.856 1.00 78.81 314 ILE A CA 1
ATOM 2529 C C . ILE A 1 314 ? 25.992 6.263 -12.778 1.00 78.81 314 ILE A C 1
ATOM 2531 O O . ILE A 1 314 ? 25.035 5.502 -12.902 1.00 78.81 314 ILE A O 1
ATOM 2535 N N . SER A 1 315 ? 26.047 7.435 -13.423 1.00 80.81 315 SER A N 1
ATOM 2536 C CA . SER A 1 315 ? 24.927 8.009 -14.181 1.00 80.81 315 SER A CA 1
ATOM 2537 C C . SER A 1 315 ? 23.628 8.101 -13.369 1.00 80.81 315 SER A C 1
ATOM 2539 O O . SER A 1 315 ? 22.555 7.744 -13.860 1.00 80.81 315 SER A O 1
ATOM 2541 N N . SER A 1 316 ? 23.730 8.602 -12.132 1.00 82.44 316 SER A N 1
ATOM 2542 C CA . SER A 1 316 ? 22.565 8.863 -11.281 1.00 82.44 316 SER A CA 1
ATOM 2543 C C . SER A 1 316 ? 21.598 9.853 -11.949 1.00 82.44 316 SER A C 1
ATOM 2545 O O . SER A 1 316 ? 21.975 10.689 -12.774 1.00 82.44 316 SER A O 1
ATOM 2547 N N . THR A 1 317 ? 20.324 9.770 -11.564 1.00 81.94 317 THR A N 1
ATOM 2548 C CA . THR A 1 317 ? 19.279 10.707 -11.973 1.00 81.94 317 THR A CA 1
ATOM 2549 C C . THR A 1 317 ? 19.404 12.098 -11.349 1.00 81.94 317 THR A C 1
ATOM 2551 O O . THR A 1 317 ? 18.682 12.999 -11.779 1.00 81.94 317 THR A O 1
ATOM 2554 N N . ALA A 1 318 ? 20.278 12.269 -10.346 1.00 87.06 318 ALA A N 1
ATOM 2555 C CA . ALA A 1 318 ? 20.496 13.530 -9.630 1.00 87.06 318 ALA A CA 1
ATOM 2556 C C . ALA A 1 318 ? 19.189 14.131 -9.073 1.00 87.06 318 ALA A C 1
ATOM 2558 O O . ALA A 1 318 ? 18.882 15.309 -9.265 1.00 87.06 318 ALA A O 1
ATOM 2559 N N . GLN A 1 319 ? 18.378 13.268 -8.455 1.00 90.25 319 GLN A N 1
ATOM 2560 C CA . GLN A 1 319 ? 17.059 13.598 -7.905 1.00 90.25 319 GLN A CA 1
ATOM 2561 C C . GLN A 1 319 ? 17.053 13.654 -6.373 1.00 90.25 319 GLN A C 1
ATOM 2563 O O . GLN A 1 319 ? 16.001 13.897 -5.800 1.00 90.25 319 GLN A O 1
ATOM 2568 N N . GLY A 1 320 ? 18.189 13.400 -5.723 1.00 93.38 320 GLY A N 1
ATOM 2569 C CA . GLY A 1 320 ? 18.376 13.323 -4.277 1.00 93.38 320 GLY A CA 1
ATOM 2570 C C . GLY A 1 320 ? 17.975 11.987 -3.647 1.00 93.38 320 GLY A C 1
ATOM 2571 O O . GLY A 1 320 ? 18.055 11.851 -2.435 1.00 93.38 320 GLY A O 1
ATOM 2572 N N . VAL A 1 321 ? 17.559 10.977 -4.425 1.00 93.88 321 VAL A N 1
ATOM 2573 C CA . VAL A 1 321 ? 16.967 9.739 -3.869 1.00 93.88 321 VAL A CA 1
ATOM 2574 C C . VAL A 1 321 ? 17.969 8.946 -3.033 1.00 93.88 321 VAL A C 1
ATOM 2576 O O . VAL A 1 321 ? 17.636 8.499 -1.934 1.00 93.88 321 VAL A O 1
ATOM 2579 N N . GLY A 1 322 ? 19.196 8.773 -3.534 1.00 94.00 322 GLY A N 1
ATOM 2580 C CA . GLY A 1 322 ? 20.216 8.009 -2.816 1.00 94.00 322 GLY A CA 1
ATOM 2581 C C . GLY A 1 322 ? 20.647 8.683 -1.517 1.00 94.00 322 GLY A C 1
ATOM 2582 O O . GLY A 1 322 ? 20.684 8.031 -0.474 1.00 94.00 322 GLY A O 1
ATOM 2583 N N . PHE A 1 323 ? 20.891 9.996 -1.564 1.00 95.62 323 PHE A N 1
ATOM 2584 C CA . PHE A 1 323 ? 21.254 10.775 -0.381 1.00 95.62 323 PHE A CA 1
ATOM 2585 C C . PHE A 1 323 ? 20.109 10.855 0.626 1.00 95.62 323 PHE A C 1
ATOM 2587 O O . PHE A 1 323 ? 20.342 10.542 1.784 1.00 95.62 323 PHE A O 1
ATOM 2594 N N . ALA A 1 324 ? 18.869 11.112 0.202 1.00 97.00 324 ALA A N 1
ATOM 2595 C CA . ALA A 1 324 ? 17.718 11.130 1.107 1.00 97.00 324 ALA A CA 1
ATOM 2596 C C . ALA A 1 324 ? 17.515 9.779 1.820 1.00 97.00 324 ALA A C 1
ATOM 2598 O O . ALA A 1 324 ? 17.191 9.731 3.007 1.00 97.00 324 ALA A O 1
ATOM 2599 N N . THR A 1 325 ? 17.763 8.665 1.121 1.00 96.25 325 THR A N 1
ATOM 2600 C CA . THR A 1 325 ? 17.713 7.322 1.724 1.00 96.25 325 THR A CA 1
ATOM 2601 C C . THR A 1 325 ? 18.813 7.140 2.775 1.00 96.25 325 THR A C 1
ATOM 2603 O O . THR A 1 325 ? 18.542 6.640 3.868 1.00 96.25 325 THR A O 1
ATOM 2606 N N . ALA A 1 326 ? 20.042 7.579 2.483 1.00 96.38 326 ALA A N 1
ATOM 2607 C CA . ALA A 1 326 ? 21.153 7.540 3.434 1.00 96.38 326 ALA A CA 1
ATOM 2608 C C . ALA A 1 326 ? 20.908 8.459 4.646 1.00 96.38 326 ALA A C 1
ATOM 2610 O O . ALA A 1 326 ? 21.072 8.022 5.785 1.00 96.38 326 ALA A O 1
ATOM 2611 N N . THR A 1 327 ? 20.439 9.687 4.412 1.00 96.06 327 THR A N 1
ATOM 2612 C CA . THR A 1 327 ? 20.030 10.653 5.438 1.00 96.06 327 THR A CA 1
ATOM 2613 C C . THR A 1 327 ? 18.986 10.036 6.357 1.00 96.06 327 THR A C 1
ATOM 2615 O O . THR A 1 327 ? 19.156 10.065 7.568 1.00 96.06 327 THR A O 1
ATOM 2618 N N . ASN A 1 328 ? 17.969 9.357 5.817 1.00 96.94 328 ASN A N 1
ATOM 2619 C CA . ASN A 1 328 ? 16.959 8.690 6.636 1.00 96.94 328 ASN A CA 1
ATOM 2620 C C . ASN A 1 328 ? 17.542 7.622 7.583 1.00 96.94 328 ASN A C 1
ATOM 2622 O O . ASN A 1 328 ? 17.079 7.494 8.717 1.00 96.94 328 ASN A O 1
ATOM 2626 N N . ILE A 1 329 ? 18.553 6.868 7.140 1.00 96.62 329 ILE A N 1
ATOM 2627 C CA . ILE A 1 329 ? 19.247 5.884 7.987 1.00 96.62 329 ILE A CA 1
ATOM 2628 C C . ILE A 1 329 ? 20.048 6.595 9.086 1.00 96.62 329 ILE A C 1
ATOM 2630 O O . ILE A 1 329 ? 19.990 6.185 10.244 1.00 96.62 329 ILE A O 1
ATOM 2634 N N . ILE A 1 330 ? 20.765 7.666 8.740 1.00 97.19 330 ILE A N 1
ATOM 2635 C CA . ILE A 1 330 ? 21.608 8.423 9.675 1.00 97.19 330 ILE A CA 1
ATOM 2636 C C . ILE A 1 330 ? 20.755 9.174 10.705 1.00 97.19 330 ILE A C 1
ATOM 2638 O O . ILE A 1 330 ? 20.989 9.030 11.900 1.00 97.19 330 ILE A O 1
ATOM 2642 N N . SER A 1 331 ? 19.730 9.912 10.278 1.00 96.62 331 SER A N 1
ATOM 2643 C CA . SER A 1 331 ? 18.836 10.668 11.162 1.00 96.62 331 SER A CA 1
ATOM 2644 C C . SER A 1 331 ? 18.142 9.768 12.184 1.00 96.62 331 SER A C 1
ATOM 2646 O O . SER A 1 331 ? 18.040 10.142 13.349 1.00 96.62 331 SER A O 1
ATOM 2648 N N . ARG A 1 332 ? 17.781 8.525 11.820 1.00 96.31 332 ARG A N 1
ATOM 2649 C CA . ARG A 1 332 ? 17.277 7.536 12.791 1.00 96.31 332 ARG A CA 1
ATOM 2650 C C . ARG A 1 332 ? 18.270 7.286 13.932 1.00 96.31 332 ARG A C 1
ATOM 2652 O O . ARG A 1 332 ? 17.837 7.151 15.073 1.00 96.31 332 ARG A O 1
ATOM 2659 N N . LEU A 1 333 ? 19.570 7.188 13.641 1.00 96.38 333 LEU A N 1
ATOM 2660 C CA . LEU A 1 333 ? 20.606 6.977 14.664 1.00 96.38 333 LEU A CA 1
ATOM 2661 C C . LEU A 1 333 ? 20.752 8.188 15.590 1.00 96.38 333 LEU A C 1
ATOM 2663 O O . LEU A 1 333 ? 21.130 8.027 16.746 1.00 96.38 333 LEU A O 1
ATOM 2667 N N . LEU A 1 334 ? 20.423 9.378 15.088 1.00 96.88 334 LEU A N 1
ATOM 2668 C CA . LEU A 1 334 ? 20.434 10.632 15.838 1.00 96.88 334 LEU A CA 1
ATOM 2669 C C . LEU A 1 334 ? 19.110 10.905 16.574 1.00 96.88 334 LEU A C 1
ATOM 2671 O O . LEU A 1 334 ? 19.024 11.868 17.327 1.00 96.88 334 LEU A O 1
ATOM 2675 N N . GLY A 1 335 ? 18.085 10.066 16.385 1.00 96.31 335 GLY A N 1
ATOM 2676 C CA . GLY A 1 335 ? 16.748 10.303 16.938 1.00 96.31 335 GLY A CA 1
ATOM 2677 C C . GLY A 1 335 ? 15.988 11.440 16.245 1.00 96.31 335 GLY A C 1
ATOM 2678 O O . GLY A 1 335 ? 15.084 12.020 16.838 1.00 96.31 335 GLY A O 1
ATOM 2679 N N . GLU A 1 336 ? 16.344 11.759 15.001 1.00 96.75 336 GLU A N 1
ATOM 2680 C CA . GLU A 1 336 ? 15.764 12.840 14.207 1.00 96.75 336 GLU A CA 1
ATOM 2681 C C . GLU A 1 336 ? 14.819 12.303 13.123 1.00 96.75 336 GLU A C 1
ATOM 2683 O O . GLU A 1 336 ? 15.071 11.270 12.494 1.00 96.75 336 GLU A O 1
ATOM 2688 N N . ASP A 1 337 ? 13.744 13.044 12.853 1.00 97.06 337 ASP A N 1
ATOM 2689 C CA . ASP A 1 337 ? 12.746 12.681 11.846 1.00 97.06 337 ASP A CA 1
ATOM 2690 C C . ASP A 1 337 ? 12.308 13.850 10.950 1.00 97.06 337 ASP A C 1
ATOM 2692 O O . ASP A 1 337 ? 11.312 13.735 10.243 1.00 97.06 337 ASP A O 1
ATOM 2696 N N . GLN A 1 338 ? 13.045 14.966 10.933 1.00 96.94 338 GLN A N 1
ATOM 2697 C CA . GLN A 1 338 ? 12.645 16.204 10.240 1.00 96.94 338 GLN A CA 1
ATOM 2698 C C . GLN A 1 338 ? 12.364 16.014 8.740 1.00 96.94 338 GLN A C 1
ATOM 2700 O O . GLN A 1 338 ? 11.510 16.689 8.178 1.00 96.94 338 GLN A O 1
ATOM 2705 N N . HIS A 1 339 ? 13.017 15.042 8.101 1.00 96.94 339 HIS A N 1
ATOM 2706 C CA . HIS A 1 339 ? 12.796 14.660 6.704 1.00 96.94 339 HIS A CA 1
ATOM 2707 C C . HIS A 1 339 ? 11.538 13.803 6.478 1.00 96.94 339 HIS A C 1
ATOM 2709 O O . HIS A 1 339 ? 11.290 13.395 5.350 1.00 96.94 339 HIS A O 1
ATOM 2715 N N . LYS A 1 340 ? 10.755 13.458 7.504 1.00 97.94 340 LYS A N 1
ATOM 2716 C CA . LYS A 1 340 ? 9.520 12.670 7.359 1.00 97.94 340 LYS A CA 1
ATOM 2717 C C . LYS A 1 340 ? 8.338 13.532 6.929 1.00 97.94 340 LYS A C 1
ATOM 2719 O O . LYS A 1 340 ? 8.181 14.655 7.399 1.00 97.94 340 LYS A O 1
ATOM 2724 N N . ALA A 1 341 ? 7.461 12.979 6.091 1.00 98.00 341 ALA A N 1
ATOM 2725 C CA . ALA A 1 341 ? 6.312 13.679 5.515 1.00 98.00 341 ALA A CA 1
ATOM 2726 C C . ALA A 1 341 ? 5.388 14.324 6.565 1.00 98.00 341 ALA A C 1
ATOM 2728 O O . ALA A 1 341 ? 4.883 15.423 6.336 1.00 98.00 341 ALA A O 1
ATOM 2729 N N . LYS A 1 342 ? 5.229 13.709 7.745 1.00 97.06 342 LYS A N 1
ATOM 2730 C CA . LYS A 1 342 ? 4.466 14.277 8.873 1.00 97.06 342 LYS A CA 1
ATOM 2731 C C . LYS A 1 342 ? 4.919 15.666 9.328 1.00 97.06 342 LYS A C 1
ATOM 2733 O O . LYS A 1 342 ? 4.113 16.408 9.877 1.00 97.06 342 LYS A O 1
ATOM 2738 N N . ASN A 1 343 ? 6.177 16.029 9.080 1.00 97.56 343 ASN A N 1
ATOM 2739 C CA . ASN A 1 343 ? 6.736 17.329 9.449 1.00 97.56 343 ASN A CA 1
ATOM 2740 C C . ASN A 1 343 ? 6.442 18.429 8.405 1.00 97.56 343 ASN A C 1
ATOM 2742 O O . ASN A 1 343 ? 6.753 19.593 8.636 1.00 97.56 343 ASN A O 1
ATOM 2746 N N . TYR A 1 344 ? 5.766 18.094 7.298 1.00 96.94 344 TYR A N 1
ATOM 2747 C CA . TYR A 1 344 ? 5.382 19.008 6.210 1.00 96.94 344 TYR A CA 1
ATOM 2748 C C . TYR A 1 344 ? 3.863 19.264 6.198 1.00 96.94 344 TYR A C 1
ATOM 2750 O O . TYR A 1 344 ? 3.184 19.169 5.171 1.00 96.94 344 TYR A O 1
ATOM 2758 N N . LEU A 1 345 ? 3.298 19.565 7.377 1.00 93.62 345 LEU A N 1
ATOM 2759 C CA . LEU A 1 345 ? 1.851 19.747 7.578 1.00 93.62 345 LEU A CA 1
ATOM 2760 C C . LEU A 1 345 ? 1.258 20.900 6.766 1.00 93.62 345 LEU A C 1
ATOM 2762 O O . LEU A 1 345 ? 0.064 20.879 6.481 1.00 93.62 345 LEU A O 1
ATOM 2766 N N . LYS A 1 346 ? 2.046 21.926 6.435 1.00 95.12 346 LYS A N 1
ATOM 2767 C CA . LYS A 1 346 ? 1.559 23.096 5.696 1.00 95.12 346 LYS A CA 1
ATOM 2768 C C . LYS A 1 346 ? 1.292 22.744 4.233 1.00 95.12 346 LYS A C 1
ATOM 2770 O O . LYS A 1 346 ? 0.303 23.200 3.667 1.00 95.12 346 LYS A O 1
ATOM 2775 N N . GLU A 1 347 ? 2.162 21.937 3.642 1.00 95.00 347 GLU A N 1
ATOM 2776 C CA . GLU A 1 347 ? 2.156 21.584 2.227 1.00 95.00 347 GLU A CA 1
ATOM 2777 C C . GLU A 1 347 ? 1.322 20.336 1.939 1.00 95.00 347 GLU A C 1
ATOM 2779 O O . GLU A 1 347 ? 0.625 20.285 0.928 1.00 95.00 347 GLU A O 1
ATOM 2784 N N . LEU A 1 348 ? 1.369 19.337 2.826 1.00 95.62 348 LEU A N 1
ATOM 2785 C CA . LEU A 1 348 ? 0.709 18.039 2.641 1.00 95.62 348 LEU A CA 1
ATOM 2786 C C . LEU A 1 348 ? -0.592 17.901 3.446 1.00 95.62 348 LEU A C 1
ATOM 2788 O O . LEU A 1 348 ? -1.129 16.796 3.591 1.00 95.62 348 LEU A O 1
ATOM 2792 N N . ARG A 1 349 ? -1.124 19.015 3.969 1.00 91.81 349 ARG A N 1
ATOM 2793 C CA . ARG A 1 349 ? -2.377 19.025 4.735 1.00 91.81 349 ARG A CA 1
ATOM 2794 C C . ARG A 1 349 ? -3.493 18.336 3.949 1.00 91.81 349 ARG A C 1
ATOM 2796 O O . ARG A 1 349 ? -3.754 18.699 2.811 1.00 91.81 349 ARG A O 1
ATOM 2803 N N . GLY A 1 350 ? -4.172 17.375 4.573 1.00 92.31 350 GLY A N 1
ATOM 2804 C CA . GLY A 1 350 ? -5.295 16.651 3.961 1.00 92.31 350 GLY A CA 1
ATOM 2805 C C . GLY A 1 350 ? -4.900 15.485 3.048 1.00 92.31 350 GLY A C 1
ATOM 2806 O O . GLY A 1 350 ? -5.787 14.749 2.621 1.00 92.31 350 GLY A O 1
ATOM 2807 N N . TYR A 1 351 ? -3.603 15.291 2.790 1.00 97.19 351 TYR A N 1
ATOM 2808 C CA . TYR A 1 351 ? -3.074 14.100 2.120 1.00 97.19 351 TYR A CA 1
ATOM 2809 C C . TYR A 1 351 ? -2.291 13.191 3.069 1.00 97.19 351 TYR A C 1
ATOM 2811 O O . TYR A 1 351 ? -2.074 12.038 2.736 1.00 97.19 351 TYR A O 1
ATOM 2819 N N . LEU A 1 352 ? -1.855 13.672 4.236 1.00 97.25 352 LEU A N 1
ATOM 2820 C CA . LEU A 1 352 ? -1.164 12.844 5.231 1.00 97.25 352 LEU A CA 1
ATOM 2821 C C . LEU A 1 352 ? -2.127 11.885 5.942 1.00 97.25 352 LEU A C 1
ATOM 2823 O O . LEU A 1 352 ? -3.227 12.282 6.327 1.00 97.25 352 LEU A O 1
ATOM 2827 N N . GLY A 1 353 ? -1.686 10.649 6.168 1.00 95.38 353 GLY A N 1
ATOM 2828 C CA . GLY A 1 353 ? -2.417 9.665 6.964 1.00 95.38 353 GLY A CA 1
ATOM 2829 C C . GLY A 1 353 ? -1.671 8.340 7.100 1.00 95.38 353 GLY A C 1
ATOM 2830 O O . GLY A 1 353 ? -0.554 8.191 6.607 1.00 95.38 353 GLY A O 1
ATOM 2831 N N . SER A 1 354 ? -2.299 7.370 7.763 1.00 95.12 354 SER A N 1
ATOM 2832 C CA . SER A 1 354 ? -1.755 6.019 7.909 1.00 95.12 354 SER A CA 1
ATOM 2833 C C . SER A 1 354 ? -2.169 5.145 6.728 1.00 95.12 354 SER A C 1
ATOM 2835 O O . SER A 1 354 ? -3.347 4.816 6.564 1.00 95.12 354 SER A O 1
ATOM 2837 N N . THR A 1 355 ? -1.205 4.733 5.900 1.00 97.38 355 THR A N 1
ATOM 2838 C CA . THR A 1 355 ? -1.514 3.805 4.800 1.00 97.38 355 THR A CA 1
ATOM 2839 C C . THR A 1 355 ? -1.855 2.407 5.309 1.00 97.38 355 THR A C 1
ATOM 2841 O O . THR A 1 355 ? -2.658 1.717 4.686 1.00 97.38 355 THR A O 1
ATOM 2844 N N . SER A 1 356 ? -1.311 1.999 6.460 1.00 94.81 356 SER A N 1
ATOM 2845 C CA . SER A 1 356 ? -1.596 0.692 7.060 1.00 94.81 356 SER A CA 1
ATOM 2846 C C . SER A 1 356 ? -3.041 0.583 7.554 1.00 94.81 356 SER A C 1
ATOM 2848 O O . SER A 1 356 ? -3.679 -0.447 7.338 1.00 94.81 356 SER A O 1
ATOM 2850 N N . GLU A 1 357 ? -3.591 1.650 8.140 1.00 91.69 357 GLU A N 1
ATOM 2851 C CA . GLU A 1 357 ? -4.998 1.688 8.556 1.00 91.69 357 GLU A CA 1
ATOM 2852 C C . GLU A 1 357 ? -5.941 1.605 7.351 1.00 91.69 357 GLU A C 1
ATOM 2854 O O . GLU A 1 357 ? -6.889 0.817 7.365 1.00 91.69 357 GLU A O 1
ATOM 2859 N N . GLU A 1 358 ? -5.657 2.352 6.279 1.00 95.00 358 GLU A N 1
ATOM 2860 C CA . GLU A 1 358 ? -6.462 2.299 5.054 1.00 95.00 358 GLU A CA 1
ATOM 2861 C C . GLU A 1 358 ? -6.401 0.907 4.399 1.00 95.00 358 GLU A C 1
ATOM 2863 O O . GLU A 1 358 ? -7.430 0.369 3.984 1.00 95.00 358 GLU A O 1
ATOM 2868 N N . LEU A 1 359 ? -5.217 0.284 4.353 1.00 95.94 359 LEU A N 1
ATOM 2869 C CA . LEU A 1 359 ? -5.053 -1.078 3.841 1.00 95.94 359 LEU A CA 1
ATOM 2870 C C . LEU A 1 359 ? -5.870 -2.093 4.652 1.00 95.94 359 LEU A C 1
ATOM 2872 O O . LEU A 1 359 ? -6.534 -2.941 4.060 1.00 95.94 359 LEU A O 1
ATOM 2876 N N . GLU A 1 360 ? -5.880 -2.007 5.984 1.00 91.94 360 GLU A N 1
ATOM 2877 C CA . GLU A 1 360 ? -6.688 -2.908 6.816 1.00 91.94 360 GLU A CA 1
ATOM 2878 C C . GLU A 1 360 ? -8.198 -2.718 6.580 1.00 91.94 360 GLU A C 1
ATOM 2880 O O . GLU A 1 360 ? -8.925 -3.711 6.472 1.00 91.94 360 GLU A O 1
ATOM 2885 N N . LEU A 1 361 ? -8.683 -1.484 6.388 1.00 90.00 361 LEU A N 1
ATOM 2886 C CA . LEU A 1 361 ? -10.077 -1.242 5.982 1.00 90.00 361 LEU A CA 1
ATOM 2887 C C . LEU A 1 361 ? -10.389 -1.891 4.623 1.00 90.00 361 LEU A C 1
ATOM 2889 O O . LEU A 1 361 ? -11.399 -2.579 4.470 1.00 90.00 361 LEU A O 1
ATOM 2893 N N . MET A 1 362 ? -9.492 -1.752 3.648 1.00 93.44 362 MET A N 1
ATOM 2894 C CA . MET A 1 362 ? -9.639 -2.371 2.329 1.00 93.44 362 MET A CA 1
ATOM 2895 C C . MET A 1 362 ? -9.627 -3.902 2.387 1.00 93.44 362 MET A C 1
ATOM 2897 O O . MET A 1 362 ? -10.444 -4.558 1.735 1.00 93.44 362 MET A O 1
ATOM 2901 N N . TYR A 1 363 ? -8.743 -4.489 3.194 1.00 94.12 363 TYR A N 1
ATOM 2902 C CA . TYR A 1 363 ? -8.677 -5.934 3.402 1.00 94.12 363 TYR A CA 1
ATOM 2903 C C . TYR A 1 363 ? -9.948 -6.485 4.044 1.00 94.12 363 TYR A C 1
ATOM 2905 O O . TYR A 1 363 ? -10.384 -7.580 3.676 1.00 94.12 363 TYR A O 1
ATOM 2913 N N . ARG A 1 364 ? -10.549 -5.738 4.978 1.00 87.12 364 ARG A N 1
ATOM 2914 C CA . ARG A 1 364 ? -11.852 -6.075 5.567 1.00 87.12 364 ARG A CA 1
ATOM 2915 C C . ARG A 1 364 ? -12.929 -6.183 4.493 1.00 87.12 364 ARG A C 1
ATOM 2917 O O . ARG A 1 364 ? -13.690 -7.148 4.472 1.00 87.12 364 ARG A O 1
ATOM 2924 N N . ASP A 1 365 ? -12.953 -5.200 3.600 1.00 87.94 365 ASP A N 1
ATOM 2925 C CA . ASP A 1 365 ? -14.022 -5.001 2.624 1.00 87.94 365 ASP A CA 1
ATOM 2926 C C . ASP A 1 365 ? -13.773 -5.777 1.314 1.00 87.94 365 ASP A C 1
ATOM 2928 O O . ASP A 1 365 ? -14.527 -5.646 0.350 1.00 87.94 365 ASP A O 1
ATOM 2932 N N . GLY A 1 366 ? -12.729 -6.617 1.272 1.00 92.81 366 GLY A N 1
ATOM 2933 C CA . GLY A 1 366 ? -12.406 -7.467 0.122 1.00 92.81 366 GLY A CA 1
ATOM 2934 C C . GLY A 1 366 ? -11.908 -6.692 -1.101 1.00 92.81 366 GLY A C 1
ATOM 2935 O O . GLY A 1 366 ? -12.041 -7.172 -2.227 1.00 92.81 366 GLY A O 1
ATOM 2936 N N . LYS A 1 367 ? -11.372 -5.488 -0.888 1.00 96.19 367 LYS A N 1
ATOM 2937 C CA . LYS A 1 367 ? -10.963 -4.547 -1.933 1.00 96.19 367 LYS A CA 1
ATOM 2938 C C . LYS A 1 367 ? -9.650 -4.967 -2.586 1.00 96.19 367 LYS A C 1
ATOM 2940 O O . LYS A 1 367 ? -8.730 -5.425 -1.911 1.00 96.19 367 LYS A O 1
ATOM 2945 N N . LYS A 1 368 ? -9.562 -4.823 -3.911 1.00 97.88 368 LYS A N 1
ATOM 2946 C CA . LYS A 1 368 ? -8.376 -5.195 -4.697 1.00 97.88 368 LYS A CA 1
ATOM 2947 C C . LYS A 1 368 ? -7.377 -4.046 -4.741 1.00 97.88 368 LYS A C 1
ATOM 2949 O O . LYS A 1 368 ? -7.741 -2.924 -5.088 1.00 97.88 368 LYS A O 1
ATOM 2954 N N . ILE A 1 369 ? -6.111 -4.352 -4.476 1.00 98.69 369 ILE A N 1
ATOM 2955 C CA . ILE A 1 369 ? -5.018 -3.373 -4.436 1.00 98.69 369 ILE A CA 1
ATOM 2956 C C . ILE A 1 369 ? -4.001 -3.697 -5.533 1.00 98.69 369 ILE A C 1
ATOM 2958 O O . ILE A 1 369 ? -3.601 -4.852 -5.679 1.00 98.69 369 ILE A O 1
ATOM 2962 N N . LEU A 1 370 ? -3.571 -2.684 -6.286 1.00 98.81 370 LEU A N 1
ATOM 2963 C CA . LEU A 1 370 ? -2.437 -2.768 -7.207 1.00 98.81 370 LEU A CA 1
ATOM 2964 C C . LEU A 1 370 ? -1.244 -2.017 -6.614 1.00 98.81 370 LEU A C 1
ATOM 2966 O O . LEU A 1 370 ? -1.290 -0.794 -6.487 1.00 98.81 370 LEU A O 1
ATOM 2970 N N . LEU A 1 371 ? -0.176 -2.739 -6.283 1.00 98.75 371 LEU A N 1
ATOM 2971 C CA . LEU A 1 371 ? 1.091 -2.172 -5.832 1.00 98.75 371 LEU A CA 1
ATOM 2972 C C . LEU A 1 371 ? 2.046 -1.995 -7.016 1.00 98.75 371 LEU A C 1
ATOM 2974 O O . LEU A 1 371 ? 2.515 -2.966 -7.611 1.00 98.75 371 LEU A O 1
ATOM 2978 N N . GLU A 1 372 ? 2.369 -0.746 -7.326 1.00 98.31 372 GLU A N 1
ATOM 2979 C CA . GLU A 1 372 ? 3.308 -0.359 -8.369 1.00 98.31 372 GLU A CA 1
ATOM 2980 C C . GLU A 1 372 ? 4.712 -0.133 -7.799 1.00 98.31 372 GLU A C 1
ATOM 2982 O O . GLU A 1 372 ? 4.969 0.839 -7.083 1.00 98.31 372 GLU A O 1
ATOM 2987 N N . GLY A 1 373 ? 5.640 -1.024 -8.156 1.00 96.00 373 GLY A N 1
ATOM 2988 C CA . GLY A 1 373 ? 7.064 -0.824 -7.910 1.00 96.00 373 GLY A CA 1
ATOM 2989 C C . GLY A 1 373 ? 7.687 0.171 -8.892 1.00 96.00 373 GLY A C 1
ATOM 2990 O O . GLY A 1 373 ? 7.137 0.466 -9.956 1.00 96.00 373 GLY A O 1
ATOM 2991 N N . THR A 1 374 ? 8.889 0.654 -8.584 1.00 92.94 374 THR A N 1
ATOM 2992 C CA . THR A 1 374 ? 9.688 1.513 -9.473 1.00 92.94 374 THR A CA 1
ATOM 2993 C C . THR A 1 374 ? 10.949 0.793 -9.955 1.00 92.94 374 THR A C 1
ATOM 2995 O O . THR A 1 374 ? 11.398 -0.182 -9.358 1.00 92.94 374 THR A O 1
ATOM 2998 N N . GLN A 1 375 ? 11.522 1.266 -11.071 1.00 94.06 375 GLN A N 1
ATOM 2999 C CA . GLN A 1 375 ? 12.694 0.648 -11.719 1.00 94.06 375 GLN A CA 1
ATOM 3000 C C . GLN A 1 375 ? 12.467 -0.840 -12.084 1.00 94.06 375 GLN A C 1
ATOM 3002 O O . GLN A 1 375 ? 11.325 -1.266 -12.279 1.00 94.06 375 GLN A O 1
ATOM 3007 N N . GLY A 1 376 ? 13.544 -1.600 -12.289 1.00 95.44 376 GLY A N 1
ATOM 3008 C CA . GLY A 1 376 ? 13.507 -3.030 -12.590 1.00 95.44 376 GLY A CA 1
ATOM 3009 C C . GLY A 1 376 ? 14.475 -3.816 -11.710 1.00 95.44 376 GLY A C 1
ATOM 3010 O O . GLY A 1 376 ? 15.355 -3.239 -11.066 1.00 95.44 376 GLY A O 1
ATOM 3011 N N . THR A 1 377 ? 14.300 -5.133 -11.675 1.00 96.94 377 THR A N 1
ATOM 3012 C CA . THR A 1 377 ? 15.017 -6.074 -10.799 1.00 96.94 377 THR A CA 1
ATOM 3013 C C . THR A 1 377 ? 16.537 -5.993 -10.963 1.00 96.94 377 THR A C 1
ATOM 3015 O O . THR A 1 377 ? 17.273 -6.057 -9.983 1.00 96.94 377 THR A O 1
ATOM 3018 N N . GLY A 1 378 ? 17.028 -5.759 -12.183 1.00 96.19 378 GLY A N 1
ATOM 3019 C CA . GLY A 1 378 ? 18.458 -5.599 -12.471 1.00 96.19 378 GLY A CA 1
ATOM 3020 C C . GLY A 1 378 ? 19.092 -4.337 -11.871 1.00 96.19 378 GLY A C 1
ATOM 3021 O O . GLY A 1 378 ? 20.317 -4.219 -11.865 1.00 96.19 378 GLY A O 1
ATOM 3022 N N . LEU A 1 379 ? 18.279 -3.403 -11.363 1.00 96.06 379 LEU A N 1
ATOM 3023 C CA . LEU A 1 379 ? 18.719 -2.224 -10.613 1.00 96.06 379 LEU A CA 1
ATOM 3024 C C . LEU A 1 379 ? 18.553 -2.375 -9.094 1.00 96.06 379 LEU A C 1
ATOM 3026 O O . LEU A 1 379 ? 18.772 -1.396 -8.389 1.00 96.06 379 LEU A O 1
ATOM 3030 N N . SER A 1 380 ? 18.176 -3.549 -8.582 1.00 97.12 380 SER A N 1
ATOM 3031 C CA . SER A 1 380 ? 18.087 -3.783 -7.135 1.00 97.12 380 SER A CA 1
ATOM 3032 C C . SER A 1 380 ? 19.431 -3.506 -6.457 1.00 97.12 380 SER A C 1
ATOM 3034 O O . SER A 1 380 ? 20.471 -3.960 -6.935 1.00 97.12 380 SER A O 1
ATOM 3036 N N . LEU A 1 381 ? 19.407 -2.813 -5.316 1.00 96.50 381 LEU A N 1
ATOM 3037 C CA . LEU A 1 381 ? 20.589 -2.547 -4.492 1.00 96.50 381 LEU A CA 1
ATOM 3038 C C . LEU A 1 381 ? 21.314 -3.834 -4.075 1.00 96.50 381 LEU A C 1
ATOM 3040 O O . LEU A 1 381 ? 22.537 -3.844 -3.968 1.00 96.50 381 LEU A O 1
ATOM 3044 N N . HIS A 1 382 ? 20.559 -4.909 -3.835 1.00 96.81 382 HIS A N 1
ATOM 3045 C CA . HIS A 1 382 ? 21.087 -6.173 -3.320 1.00 96.81 382 HIS A CA 1
ATOM 3046 C C . HIS A 1 382 ? 21.328 -7.214 -4.414 1.00 96.81 382 HIS A C 1
ATOM 3048 O O . HIS A 1 382 ? 22.203 -8.065 -4.267 1.00 96.81 382 HIS A O 1
ATOM 3054 N N . HIS A 1 383 ? 20.540 -7.173 -5.490 1.00 96.56 383 HIS A N 1
ATOM 3055 C CA . HIS A 1 383 ? 20.498 -8.249 -6.485 1.00 96.56 383 HIS A CA 1
ATOM 3056 C C . HIS A 1 383 ? 20.884 -7.806 -7.901 1.00 96.56 383 HIS A C 1
ATOM 3058 O O . HIS A 1 383 ? 21.005 -8.645 -8.794 1.00 96.56 383 HIS A O 1
ATOM 3064 N N . GLY A 1 384 ? 21.057 -6.501 -8.122 1.00 94.69 384 GLY A N 1
ATOM 3065 C CA . GLY A 1 384 ? 21.487 -5.935 -9.393 1.00 94.69 384 GLY A CA 1
ATOM 3066 C C . GLY A 1 384 ? 23.007 -5.934 -9.579 1.00 94.69 384 GLY A C 1
ATOM 3067 O O . GLY A 1 384 ? 23.773 -6.438 -8.759 1.00 94.69 384 GLY A O 1
ATOM 3068 N N . LEU A 1 385 ? 23.458 -5.323 -10.677 1.00 93.06 385 LEU A N 1
ATOM 3069 C CA . LEU A 1 385 ? 24.885 -5.195 -11.000 1.00 93.06 385 LEU A CA 1
ATOM 3070 C C . LEU A 1 385 ? 25.534 -4.037 -10.224 1.00 93.06 385 LEU A C 1
ATOM 3072 O O . LEU A 1 385 ? 25.775 -2.963 -10.781 1.00 93.06 385 LEU A O 1
ATOM 3076 N N . TYR A 1 386 ? 25.785 -4.245 -8.930 1.00 93.75 386 TYR A N 1
ATOM 3077 C CA . TYR A 1 386 ? 26.435 -3.264 -8.056 1.00 93.75 386 TYR A CA 1
ATOM 3078 C C . TYR A 1 386 ? 27.833 -2.867 -8.587 1.00 93.75 386 TYR A C 1
ATOM 3080 O O . TYR A 1 386 ? 28.570 -3.744 -9.042 1.00 93.75 386 TYR A O 1
ATOM 3088 N N . PRO A 1 387 ? 28.230 -1.576 -8.546 1.00 93.19 387 PRO A N 1
ATOM 3089 C CA . PRO A 1 387 ? 27.545 -0.432 -7.923 1.00 93.19 387 PRO A CA 1
ATOM 3090 C C . PRO A 1 387 ? 26.522 0.285 -8.821 1.00 93.19 387 PRO A C 1
ATOM 3092 O O . PRO A 1 387 ? 25.942 1.288 -8.412 1.00 93.19 387 PRO A O 1
ATOM 3095 N N . HIS A 1 388 ? 26.274 -0.194 -10.041 1.00 93.75 388 HIS A N 1
ATOM 3096 C CA . HIS A 1 388 ? 25.406 0.467 -11.021 1.00 93.75 388 HIS A CA 1
ATOM 3097 C C . HIS A 1 388 ? 23.930 0.080 -10.839 1.00 93.75 388 HIS A C 1
ATOM 3099 O O . HIS A 1 388 ? 23.293 -0.493 -11.729 1.00 93.75 388 HIS A O 1
ATOM 3105 N N . VAL A 1 389 ? 23.407 0.378 -9.653 1.00 94.31 389 VAL A N 1
ATOM 3106 C CA . VAL A 1 389 ? 22.068 0.017 -9.164 1.00 94.31 389 VAL A CA 1
ATOM 3107 C C . VAL A 1 389 ? 21.398 1.230 -8.513 1.00 94.31 389 VAL A C 1
ATOM 3109 O O . VAL A 1 389 ? 22.007 2.291 -8.386 1.00 94.31 389 VAL A O 1
ATOM 3112 N N . THR A 1 390 ? 20.126 1.108 -8.129 1.00 93.62 390 THR A N 1
ATOM 3113 C CA . THR A 1 390 ? 19.456 2.131 -7.315 1.00 93.62 390 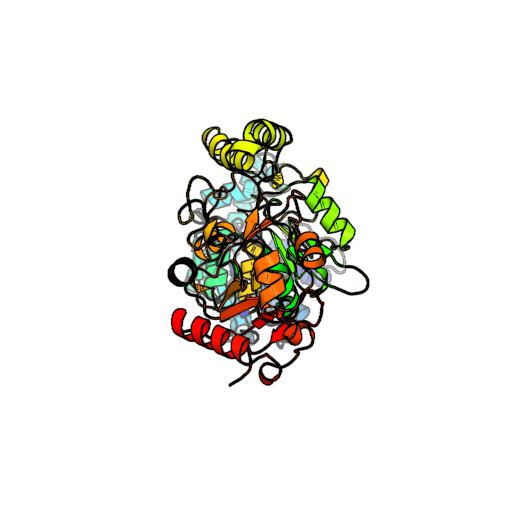THR A CA 1
ATOM 3114 C C . THR A 1 390 ? 19.684 1.887 -5.819 1.00 93.62 390 THR A C 1
ATOM 3116 O O . THR A 1 390 ? 20.263 0.883 -5.419 1.00 93.62 390 THR A O 1
ATOM 3119 N N . SER A 1 391 ? 19.233 2.811 -4.973 1.00 94.31 391 SER A N 1
ATOM 3120 C CA . SER A 1 391 ? 19.488 2.823 -3.525 1.00 94.31 391 SER A CA 1
ATOM 3121 C C . SER A 1 391 ? 18.478 2.005 -2.713 1.00 94.31 391 SER A C 1
ATOM 3123 O O . SER A 1 391 ? 18.277 2.268 -1.534 1.00 94.31 391 SER A O 1
ATOM 3125 N N . ARG A 1 392 ? 17.813 1.038 -3.350 1.00 94.56 392 ARG A N 1
ATOM 3126 C CA . ARG A 1 392 ? 16.733 0.231 -2.771 1.00 94.56 392 ARG A CA 1
ATOM 3127 C C . ARG A 1 392 ? 16.626 -1.128 -3.445 1.00 94.56 392 ARG A C 1
ATOM 3129 O O . ARG A 1 392 ? 17.106 -1.309 -4.566 1.00 94.56 392 ARG A O 1
ATOM 3136 N N . ASP A 1 393 ? 15.916 -2.053 -2.813 1.00 97.31 393 ASP A N 1
ATOM 3137 C CA . ASP A 1 393 ? 15.498 -3.276 -3.487 1.00 97.31 393 ASP A CA 1
ATOM 3138 C C . ASP A 1 393 ? 14.275 -3.026 -4.385 1.00 97.31 393 ASP A C 1
ATOM 3140 O O . ASP A 1 393 ? 13.304 -2.373 -3.995 1.00 97.31 393 ASP A O 1
ATOM 3144 N N . THR A 1 394 ? 14.332 -3.521 -5.617 1.00 97.12 394 THR A N 1
ATOM 3145 C CA . THR A 1 394 ? 13.305 -3.321 -6.655 1.00 97.12 394 THR A CA 1
ATOM 3146 C C . THR A 1 394 ? 12.538 -4.604 -6.975 1.00 97.12 394 THR A C 1
ATOM 3148 O O . THR A 1 394 ? 11.736 -4.622 -7.910 1.00 97.12 394 THR A O 1
ATOM 3151 N N . THR A 1 395 ? 12.773 -5.676 -6.211 1.00 98.25 395 THR A N 1
ATOM 3152 C CA . THR A 1 395 ? 11.988 -6.912 -6.298 1.00 98.25 395 THR A CA 1
ATOM 3153 C C . THR A 1 395 ? 10.598 -6.741 -5.683 1.00 98.25 395 THR A C 1
ATOM 3155 O O . THR A 1 395 ? 10.313 -5.754 -4.996 1.00 98.25 395 THR A O 1
ATOM 3158 N N . VAL A 1 396 ? 9.732 -7.736 -5.881 1.00 98.31 396 VAL A N 1
ATOM 3159 C CA . VAL A 1 396 ? 8.433 -7.841 -5.198 1.00 98.31 396 VAL A CA 1
ATOM 3160 C C . VAL A 1 396 ? 8.600 -7.746 -3.684 1.00 98.31 396 VAL A C 1
ATOM 3162 O O . VAL A 1 396 ? 7.893 -6.968 -3.050 1.00 98.31 396 VAL A O 1
ATOM 3165 N N . SER A 1 397 ? 9.558 -8.473 -3.105 1.00 98.12 397 SER A N 1
ATOM 3166 C CA . SER A 1 397 ? 9.818 -8.458 -1.660 1.00 98.12 397 SER A CA 1
ATOM 3167 C C . SER A 1 397 ? 10.187 -7.060 -1.162 1.00 98.12 397 SER A C 1
ATOM 3169 O O . SER A 1 397 ? 9.645 -6.604 -0.154 1.00 98.12 397 SER A O 1
ATOM 3171 N N . GLY A 1 398 ? 11.048 -6.351 -1.899 1.00 98.06 398 GLY A N 1
ATOM 3172 C CA . GLY A 1 398 ? 11.394 -4.960 -1.608 1.00 98.06 398 GLY A CA 1
ATOM 3173 C C . GLY A 1 398 ? 10.183 -4.027 -1.672 1.00 98.06 398 GLY A C 1
ATOM 3174 O O . GLY A 1 398 ? 9.967 -3.234 -0.757 1.00 98.06 398 GLY A O 1
ATOM 3175 N N . CYS A 1 399 ? 9.346 -4.162 -2.705 1.00 98.00 399 CYS A N 1
ATOM 3176 C CA . CYS A 1 399 ? 8.132 -3.354 -2.844 1.00 98.00 399 CYS A CA 1
ATOM 3177 C C . CYS A 1 399 ? 7.135 -3.603 -1.700 1.00 98.00 399 CYS A C 1
ATOM 3179 O O . CYS A 1 399 ? 6.579 -2.654 -1.155 1.00 98.00 399 CYS A O 1
ATOM 3181 N N . LEU A 1 400 ? 6.927 -4.865 -1.316 1.00 98.38 400 LEU A N 1
ATOM 3182 C CA . LEU A 1 400 ? 6.034 -5.244 -0.217 1.00 98.38 400 LEU A CA 1
ATOM 3183 C C . LEU A 1 400 ? 6.516 -4.705 1.132 1.00 98.38 400 LEU A C 1
ATOM 3185 O O . LEU A 1 400 ? 5.712 -4.179 1.900 1.00 98.38 400 LEU A O 1
ATOM 3189 N N . SER A 1 401 ? 7.822 -4.812 1.395 1.00 97.94 401 SER A N 1
ATOM 3190 C CA . SER A 1 401 ? 8.452 -4.319 2.624 1.00 97.94 401 SER A CA 1
ATOM 3191 C C . SER A 1 401 ? 8.190 -2.826 2.824 1.00 97.94 401 SER A C 1
ATOM 3193 O O . SER A 1 401 ? 7.703 -2.398 3.867 1.00 97.94 401 SER A O 1
ATOM 3195 N N . GLU A 1 402 ? 8.422 -2.029 1.787 1.00 97.44 402 GLU A N 1
ATOM 3196 C CA . GLU A 1 402 ? 8.212 -0.582 1.831 1.00 97.44 402 GLU A CA 1
ATOM 3197 C C . GLU A 1 402 ? 6.747 -0.150 1.812 1.00 97.44 402 GLU A C 1
ATOM 3199 O O . GLU A 1 402 ? 6.434 0.966 2.227 1.00 97.44 402 GLU A O 1
ATOM 3204 N N . ALA A 1 403 ? 5.861 -1.002 1.298 1.00 97.94 403 ALA A N 1
ATOM 3205 C CA . ALA A 1 403 ? 4.424 -0.787 1.338 1.00 97.94 403 ALA A CA 1
ATOM 3206 C C . ALA A 1 403 ? 3.808 -1.190 2.689 1.00 97.94 403 ALA A C 1
ATOM 3208 O O . ALA A 1 403 ? 2.660 -0.852 2.953 1.00 97.94 403 ALA A O 1
ATOM 3209 N N . GLY A 1 404 ? 4.535 -1.930 3.537 1.00 97.00 404 GLY A N 1
ATOM 3210 C CA . GLY A 1 404 ? 3.975 -2.507 4.760 1.00 97.00 404 GLY A CA 1
ATOM 3211 C C . GLY A 1 404 ? 2.970 -3.633 4.486 1.00 97.00 404 GLY A C 1
ATOM 3212 O O . GLY A 1 404 ? 2.027 -3.823 5.251 1.00 97.00 404 GLY A O 1
ATOM 3213 N N . ILE A 1 405 ? 3.143 -4.381 3.390 1.00 97.62 405 ILE A N 1
ATOM 3214 C CA . ILE A 1 405 ? 2.218 -5.440 2.965 1.00 97.62 405 ILE A CA 1
ATOM 3215 C C . ILE A 1 405 ? 2.831 -6.818 3.224 1.00 97.62 405 ILE A C 1
ATOM 3217 O O . ILE A 1 405 ? 3.950 -7.116 2.810 1.00 97.62 405 ILE A O 1
ATOM 3221 N N . SER A 1 406 ? 2.072 -7.704 3.876 1.00 96.38 406 SER A N 1
ATOM 3222 C CA . SER A 1 406 ? 2.497 -9.092 4.083 1.00 96.38 406 SER A CA 1
ATOM 3223 C C . SER A 1 406 ? 2.550 -9.867 2.756 1.00 96.38 406 SER A C 1
ATOM 3225 O O . SER A 1 406 ? 1.580 -9.820 1.996 1.00 96.38 406 SER A O 1
ATOM 3227 N N . PRO A 1 407 ? 3.585 -10.694 2.511 1.00 95.81 407 PRO A N 1
ATOM 3228 C CA . PRO A 1 407 ? 3.646 -11.563 1.333 1.00 95.81 407 PRO A CA 1
ATOM 3229 C C . PRO A 1 407 ? 2.441 -12.501 1.177 1.00 95.81 407 PRO A C 1
ATOM 3231 O O . PRO A 1 407 ? 2.077 -12.849 0.061 1.00 95.81 407 PRO A O 1
ATOM 3234 N N . ARG A 1 408 ? 1.764 -12.873 2.275 1.00 95.00 408 ARG A N 1
ATOM 3235 C CA . ARG A 1 408 ? 0.549 -13.711 2.234 1.00 95.00 408 ARG A CA 1
ATOM 3236 C C . ARG A 1 408 ? -0.695 -12.998 1.695 1.00 95.00 408 ARG A C 1
ATOM 3238 O O . ARG A 1 408 ? -1.721 -13.648 1.521 1.00 95.00 408 ARG A O 1
ATOM 3245 N N . ARG A 1 409 ? -0.625 -11.682 1.472 1.00 96.25 409 ARG A N 1
ATOM 3246 C CA . ARG A 1 409 ? -1.700 -10.888 0.857 1.00 96.25 409 ARG A CA 1
ATOM 3247 C C . ARG A 1 409 ? -1.581 -10.836 -0.669 1.00 96.25 409 ARG A C 1
ATOM 3249 O O . ARG A 1 409 ? -2.506 -10.361 -1.330 1.00 96.25 409 ARG A O 1
ATOM 3256 N N . VAL A 1 410 ? -0.452 -11.288 -1.221 1.00 97.81 410 VAL A N 1
ATOM 3257 C CA . VAL A 1 410 ? -0.180 -11.245 -2.659 1.00 97.81 410 VAL A CA 1
ATOM 3258 C C . VAL A 1 410 ? -0.983 -12.319 -3.374 1.00 97.81 410 VAL A C 1
ATOM 3260 O O . VAL A 1 410 ? -0.895 -13.497 -3.046 1.00 97.81 410 VAL A O 1
ATOM 3263 N N . ARG A 1 411 ? -1.748 -11.889 -4.372 1.00 97.06 411 ARG A N 1
ATOM 3264 C CA . ARG A 1 411 ? -2.541 -12.730 -5.264 1.00 97.06 411 ARG A CA 1
ATOM 3265 C C . ARG A 1 411 ? -1.835 -12.960 -6.592 1.00 97.06 411 ARG A C 1
ATOM 3267 O O . ARG A 1 411 ? -1.789 -14.089 -7.069 1.00 97.06 411 ARG A O 1
ATOM 3274 N N . LYS A 1 412 ? -1.317 -11.892 -7.207 1.00 97.56 412 LYS A N 1
ATOM 3275 C CA . LYS A 1 412 ? -0.597 -11.956 -8.485 1.00 97.56 412 LYS A CA 1
ATOM 3276 C C . LYS A 1 412 ? 0.664 -11.115 -8.470 1.00 97.56 412 LYS A C 1
ATOM 3278 O O . LYS A 1 412 ? 0.741 -10.081 -7.808 1.00 97.56 412 LYS A O 1
ATOM 3283 N N . ILE A 1 413 ? 1.627 -11.545 -9.271 1.00 98.62 413 ILE A N 1
ATOM 3284 C CA . ILE A 1 413 ? 2.867 -10.823 -9.523 1.00 98.62 413 ILE A CA 1
ATOM 3285 C C . ILE A 1 413 ? 3.002 -10.667 -11.033 1.00 98.62 413 ILE A C 1
ATOM 3287 O O . ILE A 1 413 ? 3.202 -11.645 -11.753 1.00 98.62 413 ILE A O 1
ATOM 3291 N N . ILE A 1 414 ? 2.901 -9.425 -11.498 1.00 98.69 414 ILE A N 1
ATOM 3292 C CA . ILE A 1 414 ? 3.020 -9.051 -12.903 1.00 98.69 414 ILE A CA 1
ATOM 3293 C C . ILE A 1 414 ? 4.428 -8.502 -13.117 1.00 98.69 414 ILE A C 1
ATOM 3295 O O . ILE A 1 414 ? 4.760 -7.402 -12.669 1.00 98.69 414 ILE A O 1
ATOM 3299 N N . MET A 1 415 ? 5.273 -9.257 -13.814 1.00 98.69 415 MET A N 1
ATOM 3300 C CA . MET A 1 415 ? 6.618 -8.799 -14.149 1.00 98.69 415 MET A CA 1
ATOM 3301 C C . MET A 1 415 ? 6.654 -8.250 -15.572 1.00 98.69 415 MET A C 1
ATOM 3303 O O . MET A 1 415 ? 6.362 -8.946 -16.542 1.00 98.69 415 MET A O 1
ATOM 3307 N N . VAL A 1 416 ? 7.036 -6.983 -15.695 1.00 98.56 416 VAL A N 1
ATOM 3308 C CA . VAL A 1 416 ? 7.114 -6.277 -16.971 1.00 98.56 416 VAL A CA 1
ATOM 3309 C C . VAL A 1 416 ? 8.518 -6.420 -17.546 1.00 98.56 416 VAL A C 1
ATOM 3311 O O . VAL A 1 416 ? 9.504 -6.103 -16.879 1.00 98.56 416 VAL A O 1
ATOM 3314 N N . THR A 1 417 ? 8.616 -6.872 -18.789 1.00 97.81 417 THR A N 1
ATOM 3315 C CA . THR A 1 417 ? 9.874 -7.029 -19.525 1.00 97.81 417 THR A CA 1
ATOM 3316 C C . THR A 1 417 ? 9.725 -6.432 -20.917 1.00 97.81 417 THR A C 1
ATOM 3318 O O . THR A 1 417 ? 8.649 -6.498 -21.508 1.00 97.81 417 THR A O 1
ATOM 3321 N N . ARG A 1 418 ? 10.795 -5.846 -21.455 1.00 96.81 418 ARG A N 1
ATOM 3322 C CA . ARG A 1 418 ? 10.825 -5.365 -22.842 1.00 96.81 418 ARG A CA 1
ATOM 3323 C C . ARG A 1 418 ? 11.657 -6.289 -23.724 1.00 96.81 418 ARG A C 1
ATOM 3325 O O . ARG A 1 418 ? 12.592 -6.935 -23.245 1.00 96.81 418 ARG A O 1
ATOM 3332 N N . SER A 1 419 ? 11.314 -6.312 -25.010 1.00 96.44 419 SER A N 1
ATOM 3333 C CA . SER A 1 419 ? 11.980 -7.096 -26.065 1.00 96.44 419 SER A CA 1
ATOM 3334 C C . SER A 1 419 ? 13.492 -6.854 -26.136 1.00 96.44 419 SER A C 1
ATOM 3336 O O . SER A 1 419 ? 14.260 -7.804 -26.223 1.00 96.44 419 SER A O 1
ATOM 3338 N N . TYR A 1 420 ? 13.925 -5.600 -26.002 1.00 96.62 420 TYR A N 1
ATOM 3339 C CA . TYR A 1 420 ? 15.338 -5.215 -25.953 1.00 96.62 420 TYR A CA 1
ATOM 3340 C C . TYR A 1 420 ? 15.632 -4.434 -24.669 1.00 96.62 420 TYR A C 1
ATOM 3342 O O . TYR A 1 420 ? 15.132 -3.313 -24.542 1.00 96.62 420 TYR A O 1
ATOM 3350 N N . PRO A 1 421 ? 16.393 -4.981 -23.701 1.00 95.25 421 PRO A N 1
ATOM 3351 C CA . PRO A 1 421 ? 16.771 -4.270 -22.485 1.00 95.25 421 PRO A CA 1
ATOM 3352 C C . PRO A 1 421 ? 17.494 -2.954 -22.781 1.00 95.25 421 PRO A C 1
ATOM 3354 O O . PRO A 1 421 ? 18.318 -2.881 -23.691 1.00 95.25 421 PRO A O 1
ATOM 3357 N N . ILE A 1 422 ? 17.252 -1.937 -21.952 1.00 93.62 422 ILE A N 1
ATOM 3358 C CA . ILE A 1 422 ? 17.942 -0.647 -22.053 1.00 93.62 422 ILE A CA 1
ATOM 3359 C C . ILE A 1 422 ? 18.589 -0.241 -20.734 1.00 93.62 422 ILE A C 1
ATOM 3361 O O . ILE A 1 422 ? 18.151 -0.653 -19.664 1.00 93.62 422 ILE A O 1
ATOM 3365 N N . ARG A 1 423 ? 19.607 0.615 -20.810 1.00 92.56 423 ARG A N 1
ATOM 3366 C CA . ARG A 1 423 ? 20.194 1.334 -19.669 1.00 92.56 423 ARG A CA 1
ATOM 3367 C C . ARG A 1 423 ? 20.344 2.810 -20.028 1.00 92.56 423 ARG A C 1
ATOM 3369 O O . ARG A 1 423 ? 20.351 3.184 -21.197 1.00 92.56 423 ARG A O 1
ATOM 3376 N N . VAL A 1 424 ? 20.459 3.671 -19.021 1.00 86.31 424 VAL A N 1
ATOM 3377 C CA . VAL A 1 424 ? 20.726 5.107 -19.227 1.00 86.31 424 VAL A CA 1
ATOM 3378 C C . VAL A 1 424 ? 22.090 5.284 -19.911 1.00 86.31 424 VAL A C 1
ATOM 3380 O O . VAL A 1 424 ? 23.016 4.538 -19.615 1.00 86.31 424 VAL A O 1
ATOM 3383 N N . GLY A 1 425 ? 22.252 6.241 -20.824 1.00 81.25 425 GLY A N 1
ATOM 3384 C CA . GLY A 1 425 ? 23.558 6.548 -21.417 1.00 81.25 425 GLY A CA 1
ATOM 3385 C C . GLY A 1 425 ? 24.597 7.017 -20.388 1.00 81.25 425 GLY A C 1
ATOM 3386 O O . GLY A 1 425 ? 24.245 7.609 -19.366 1.00 81.25 425 GLY A O 1
ATOM 3387 N N . GLY A 1 426 ? 25.879 6.769 -20.674 1.00 82.38 426 GLY A N 1
ATOM 3388 C CA . GLY A 1 426 ? 27.011 7.091 -19.795 1.00 82.38 426 GLY A CA 1
ATOM 3389 C C . GLY A 1 426 ? 27.488 5.903 -18.950 1.00 82.38 426 GLY A C 1
ATOM 3390 O O . GLY A 1 426 ? 27.300 4.745 -19.327 1.00 82.38 426 GLY A O 1
ATOM 3391 N N . ALA A 1 427 ? 28.089 6.192 -17.792 1.00 82.69 427 ALA A N 1
ATOM 3392 C CA . ALA A 1 427 ? 28.624 5.228 -16.821 1.00 82.69 427 ALA A CA 1
ATOM 3393 C C . ALA A 1 427 ? 27.537 4.471 -16.021 1.00 82.69 427 ALA A C 1
ATOM 3395 O O . ALA A 1 427 ? 27.632 4.284 -14.809 1.00 82.69 427 ALA A O 1
ATOM 3396 N N . SER A 1 428 ? 26.471 4.038 -16.691 1.00 84.19 428 SER A N 1
ATOM 3397 C CA . SER A 1 428 ? 25.353 3.321 -16.074 1.00 84.19 428 SER A CA 1
ATOM 3398 C C . SER A 1 428 ? 25.622 1.835 -15.855 1.00 84.19 428 SER A C 1
ATOM 3400 O O . SER A 1 428 ? 24.693 1.139 -15.468 1.00 84.19 428 SER A O 1
ATOM 3402 N N . GLY A 1 429 ? 26.841 1.344 -16.099 1.00 89.44 429 GLY A N 1
ATOM 3403 C CA . GLY A 1 429 ? 27.244 -0.055 -15.919 1.00 89.44 429 GLY A CA 1
ATOM 3404 C C . GLY A 1 429 ? 27.074 -0.938 -17.165 1.00 89.44 429 GLY A C 1
ATOM 3405 O O . GLY A 1 429 ? 26.544 -0.485 -18.182 1.00 89.44 429 GLY A O 1
ATOM 3406 N N . PRO A 1 430 ? 27.547 -2.193 -17.122 1.00 92.00 430 PRO A N 1
ATOM 3407 C CA . PRO A 1 430 ? 27.498 -3.108 -18.262 1.00 92.00 430 PRO A CA 1
ATOM 3408 C C . PRO A 1 430 ? 26.102 -3.714 -18.476 1.00 92.00 430 PRO A C 1
ATOM 3410 O O . PRO A 1 430 ? 25.254 -3.715 -17.579 1.00 92.00 430 PRO A O 1
ATOM 3413 N N . PHE A 1 431 ? 25.867 -4.274 -19.661 1.00 93.06 431 PHE A N 1
ATOM 3414 C CA . PHE A 1 431 ? 24.785 -5.237 -19.878 1.00 93.06 431 PHE A CA 1
ATOM 3415 C C . PHE A 1 431 ? 25.264 -6.658 -19.568 1.00 93.06 431 PHE A C 1
ATOM 3417 O O . PHE A 1 431 ? 26.454 -6.950 -19.636 1.00 93.06 431 PHE A O 1
ATOM 3424 N N . VAL A 1 432 ? 24.321 -7.544 -19.234 1.00 90.00 432 VAL A N 1
ATOM 3425 C CA . VAL A 1 432 ? 24.584 -8.993 -19.148 1.00 90.00 432 VAL A CA 1
ATOM 3426 C C . VAL A 1 432 ? 24.643 -9.612 -20.550 1.00 90.00 432 VAL A C 1
ATOM 3428 O O . VAL A 1 432 ? 25.386 -10.558 -20.786 1.00 90.00 432 VAL A O 1
ATOM 3431 N N . SER A 1 433 ? 23.840 -9.089 -21.477 1.00 93.75 433 SER A N 1
ATOM 3432 C CA . SER A 1 433 ? 23.792 -9.480 -22.885 1.00 93.75 433 SER A CA 1
ATOM 3433 C C . SER A 1 433 ? 24.638 -8.562 -23.768 1.00 93.75 433 SER A C 1
ATOM 3435 O O . SER A 1 433 ? 25.173 -7.546 -23.323 1.00 93.75 433 SER A O 1
ATOM 3437 N N . LYS A 1 434 ? 24.743 -8.931 -25.048 1.00 96.19 434 LYS A N 1
ATOM 3438 C CA . LYS A 1 434 ? 25.457 -8.163 -26.066 1.00 96.19 434 LYS A CA 1
ATOM 3439 C C . LYS A 1 434 ? 24.789 -6.802 -26.285 1.00 96.19 434 LYS A C 1
ATOM 3441 O O . LYS A 1 434 ? 23.626 -6.741 -26.679 1.00 96.19 434 LYS A O 1
ATOM 3446 N N . GLU A 1 435 ? 25.542 -5.733 -26.050 1.00 96.00 435 GLU A N 1
ATOM 3447 C CA . GLU A 1 435 ? 25.145 -4.368 -26.398 1.00 96.00 435 GLU A CA 1
ATOM 3448 C C . GLU A 1 435 ? 25.113 -4.202 -27.926 1.00 96.00 435 GLU A C 1
ATOM 3450 O O . GLU A 1 435 ? 25.984 -4.717 -28.632 1.00 96.00 435 GLU A O 1
ATOM 3455 N N . ILE A 1 436 ? 24.078 -3.528 -28.425 1.00 96.12 436 ILE A N 1
ATOM 3456 C CA . ILE A 1 436 ? 23.837 -3.259 -29.848 1.00 96.12 436 ILE A CA 1
ATOM 3457 C C . ILE A 1 436 ? 23.416 -1.794 -30.018 1.00 96.12 436 ILE A C 1
ATOM 3459 O O . ILE A 1 436 ? 23.254 -1.064 -29.039 1.00 96.12 436 ILE A O 1
ATOM 3463 N N . ASP A 1 437 ? 23.224 -1.350 -31.255 1.00 93.25 437 ASP A N 1
ATOM 3464 C CA . ASP A 1 437 ? 22.751 -0.003 -31.557 1.00 93.25 437 ASP A CA 1
ATOM 3465 C C . ASP A 1 437 ? 21.305 0.010 -32.081 1.00 93.25 437 ASP A C 1
ATOM 3467 O O . ASP A 1 437 ? 20.707 -1.014 -32.420 1.00 93.25 437 ASP A O 1
ATOM 3471 N N . MET A 1 438 ? 20.720 1.209 -32.127 1.00 93.19 438 MET A N 1
ATOM 3472 C CA . MET A 1 438 ? 19.367 1.406 -32.658 1.00 93.19 438 MET A CA 1
ATOM 3473 C C . MET A 1 438 ? 19.281 1.107 -34.157 1.00 93.19 438 MET A C 1
ATOM 3475 O O . MET A 1 438 ? 18.205 0.758 -34.635 1.00 93.19 438 MET A O 1
ATOM 3479 N N . GLN A 1 439 ? 20.396 1.218 -34.886 1.00 94.19 439 GLN A N 1
ATOM 3480 C CA . GLN A 1 439 ? 20.466 0.919 -36.315 1.00 94.19 439 GLN A CA 1
ATOM 3481 C C . GLN A 1 439 ? 20.224 -0.575 -36.571 1.00 94.19 439 GLN A C 1
ATOM 3483 O O . GLN A 1 439 ? 19.381 -0.933 -37.388 1.00 94.19 439 GLN A O 1
ATOM 3488 N N . THR A 1 440 ? 20.857 -1.442 -35.781 1.00 96.00 440 THR A N 1
ATOM 3489 C CA . THR A 1 440 ? 20.645 -2.895 -35.809 1.00 96.00 440 THR A CA 1
ATOM 3490 C C . THR A 1 440 ? 19.174 -3.249 -35.564 1.00 96.00 440 THR A C 1
ATOM 3492 O O . THR A 1 440 ? 18.624 -4.142 -36.208 1.00 96.00 440 THR A O 1
ATOM 3495 N N . ILE A 1 441 ? 18.507 -2.550 -34.638 1.00 95.56 441 ILE A N 1
ATOM 3496 C CA . ILE A 1 441 ? 17.079 -2.772 -34.352 1.00 95.56 441 ILE A CA 1
ATOM 3497 C C . ILE A 1 441 ? 16.210 -2.271 -35.503 1.00 95.56 441 ILE A C 1
ATOM 3499 O O . ILE A 1 441 ? 15.272 -2.962 -35.894 1.00 95.56 441 ILE A O 1
ATOM 3503 N N . ALA A 1 442 ? 16.509 -1.099 -36.063 1.00 95.69 442 ALA A N 1
ATOM 3504 C CA . ALA A 1 442 ? 15.796 -0.543 -37.210 1.00 95.69 442 ALA A CA 1
ATOM 3505 C C . ALA A 1 442 ? 15.822 -1.506 -38.408 1.00 95.69 442 ALA A C 1
ATOM 3507 O O . ALA A 1 442 ? 14.769 -1.833 -38.953 1.00 95.69 442 ALA A O 1
ATOM 3508 N N . GLU A 1 443 ? 17.002 -2.036 -38.739 1.00 96.25 443 GLU A N 1
ATOM 3509 C CA . GLU A 1 443 ? 17.202 -2.997 -39.830 1.00 96.25 443 GLU A CA 1
ATOM 3510 C C . GLU A 1 443 ? 16.404 -4.289 -39.630 1.00 96.25 443 GLU A C 1
ATOM 3512 O O . GLU A 1 443 ? 15.764 -4.764 -40.565 1.00 96.25 443 GLU A O 1
ATOM 3517 N N . ARG A 1 444 ? 16.390 -4.841 -38.409 1.00 96.44 444 ARG A N 1
ATOM 3518 C CA . ARG A 1 444 ? 15.662 -6.086 -38.104 1.00 96.44 444 ARG A CA 1
ATOM 3519 C C . ARG A 1 444 ? 14.148 -5.896 -38.021 1.00 96.44 444 ARG A C 1
ATOM 3521 O O . ARG A 1 444 ? 13.399 -6.765 -38.446 1.00 96.44 444 ARG A O 1
ATOM 3528 N N . SER A 1 445 ? 13.702 -4.774 -37.462 1.00 96.06 445 SER A N 1
ATOM 3529 C CA . SER A 1 445 ? 12.279 -4.504 -37.219 1.00 96.06 445 SER A CA 1
ATOM 3530 C C . SER A 1 445 ? 11.560 -3.860 -38.405 1.00 96.06 445 SER A C 1
ATOM 3532 O O . SER A 1 445 ? 10.330 -3.836 -38.426 1.00 96.06 445 SER A O 1
ATOM 3534 N N . GLY A 1 446 ? 12.296 -3.291 -39.365 1.00 95.81 446 GLY A N 1
ATOM 3535 C CA . GLY A 1 446 ? 11.738 -2.473 -40.445 1.00 95.81 446 GLY A CA 1
ATOM 3536 C C . GLY A 1 446 ? 11.273 -1.079 -39.995 1.00 95.81 446 GLY A C 1
ATOM 3537 O O . GLY A 1 446 ? 10.488 -0.430 -40.694 1.00 95.81 446 GLY A O 1
ATOM 3538 N N . LYS A 1 447 ? 11.703 -0.616 -38.813 1.00 94.50 447 LYS A N 1
ATOM 3539 C CA . LYS A 1 447 ? 11.419 0.733 -38.290 1.00 94.50 447 LYS A CA 1
ATOM 3540 C C . LYS A 1 447 ? 12.464 1.749 -38.749 1.00 94.50 447 LYS A C 1
ATOM 3542 O O . LYS A 1 447 ? 13.554 1.390 -39.176 1.00 94.50 447 LYS A O 1
ATOM 3547 N N . ASP A 1 448 ? 12.143 3.033 -38.608 1.00 93.62 448 ASP A N 1
ATOM 3548 C CA . ASP A 1 448 ? 13.106 4.110 -38.837 1.00 93.62 448 ASP A CA 1
ATOM 3549 C C . ASP A 1 448 ? 14.043 4.289 -37.628 1.00 93.62 448 ASP A C 1
ATOM 3551 O O . ASP A 1 448 ? 13.598 4.419 -36.482 1.00 93.62 448 ASP A O 1
ATOM 3555 N N . ALA A 1 449 ? 15.353 4.321 -37.883 1.00 91.19 449 ALA A N 1
ATOM 3556 C CA . ALA A 1 449 ? 16.366 4.450 -36.837 1.00 91.19 449 ALA A CA 1
ATOM 3557 C C . ALA A 1 449 ? 16.291 5.803 -36.109 1.00 91.19 449 ALA A C 1
ATOM 3559 O O . ALA A 1 449 ? 16.458 5.862 -34.888 1.00 91.19 449 ALA A O 1
ATOM 3560 N N . ASN A 1 450 ? 15.992 6.894 -36.825 1.00 89.31 450 ASN A N 1
ATOM 3561 C CA . ASN A 1 450 ? 15.896 8.222 -36.216 1.00 89.31 450 ASN A CA 1
ATOM 3562 C C . ASN A 1 450 ? 14.676 8.325 -35.294 1.00 89.31 450 ASN A C 1
ATOM 3564 O O . ASN A 1 450 ? 14.743 8.956 -34.238 1.00 89.31 450 ASN A O 1
ATOM 3568 N N . GLU A 1 451 ? 13.563 7.700 -35.670 1.00 87.75 451 GLU A N 1
ATOM 3569 C CA . GLU A 1 451 ? 12.368 7.593 -34.841 1.00 87.75 451 GLU A CA 1
ATOM 3570 C C . GLU A 1 451 ? 12.644 6.805 -33.553 1.00 87.75 451 GLU A C 1
ATOM 3572 O O . GLU A 1 451 ? 12.261 7.253 -32.468 1.00 87.75 451 GLU A O 1
ATOM 3577 N N . LEU A 1 452 ? 13.358 5.677 -33.647 1.00 87.94 452 LEU A N 1
ATOM 3578 C CA . LEU A 1 452 ? 13.773 4.885 -32.485 1.00 87.94 452 LEU A CA 1
ATOM 3579 C C . LEU A 1 452 ? 14.653 5.694 -31.524 1.00 87.94 452 LEU A C 1
ATOM 3581 O O . LEU A 1 452 ? 14.370 5.745 -30.326 1.00 87.94 452 LEU A O 1
ATOM 3585 N N . ILE A 1 453 ? 15.666 6.392 -32.044 1.00 85.94 453 ILE A N 1
ATOM 3586 C CA . ILE A 1 453 ? 16.565 7.236 -31.241 1.00 85.94 453 ILE A CA 1
ATOM 3587 C C . ILE A 1 453 ? 15.782 8.335 -30.512 1.00 85.94 453 ILE A C 1
ATOM 3589 O O . ILE A 1 453 ? 15.994 8.554 -29.320 1.00 85.94 453 ILE A O 1
ATOM 3593 N N . LYS A 1 454 ? 14.836 8.996 -31.194 1.00 84.94 454 LYS A N 1
ATOM 3594 C CA . LYS A 1 454 ? 13.990 10.039 -30.588 1.00 84.94 454 LYS A CA 1
ATOM 3595 C C . LYS A 1 454 ? 13.096 9.496 -29.469 1.00 84.94 454 LYS A C 1
ATOM 3597 O O . LYS A 1 454 ? 12.848 10.205 -28.495 1.00 84.94 454 LYS A O 1
ATOM 3602 N N . LYS A 1 455 ? 12.593 8.265 -29.606 1.00 83.81 455 LYS A N 1
ATOM 3603 C CA . LYS A 1 455 ? 11.711 7.622 -28.616 1.00 83.81 455 LYS A CA 1
ATOM 3604 C C . LYS A 1 455 ? 12.475 7.061 -27.414 1.00 83.81 455 LYS A C 1
ATOM 3606 O O . LYS A 1 455 ? 11.940 7.033 -26.306 1.00 83.81 455 LYS A O 1
ATOM 3611 N N . GLU A 1 456 ? 13.728 6.653 -27.591 1.00 84.88 456 GLU A N 1
ATOM 3612 C CA . GLU A 1 456 ? 14.555 6.040 -26.544 1.00 84.88 456 GLU A CA 1
ATOM 3613 C C . GLU A 1 456 ? 15.408 7.055 -25.768 1.00 84.88 456 GLU A C 1
ATOM 3615 O O . GLU A 1 456 ? 16.603 6.870 -25.522 1.00 84.88 456 GLU A O 1
ATOM 3620 N N . ILE A 1 457 ? 14.745 8.114 -25.306 1.00 82.25 457 ILE A N 1
ATOM 3621 C CA . ILE A 1 457 ? 15.300 9.126 -24.406 1.00 82.25 457 ILE A CA 1
ATOM 3622 C C . ILE A 1 457 ? 14.712 8.914 -23.008 1.00 82.25 457 ILE A C 1
ATOM 3624 O O . ILE A 1 457 ? 13.515 8.672 -22.840 1.00 82.25 457 ILE A O 1
ATOM 3628 N N . THR A 1 458 ? 15.544 8.992 -21.969 1.00 75.19 458 THR A N 1
ATOM 3629 C CA . THR A 1 458 ? 15.073 8.845 -20.588 1.00 75.19 458 THR A CA 1
ATOM 3630 C C . THR A 1 458 ? 14.095 9.953 -20.207 1.00 75.19 458 THR A C 1
ATOM 3632 O O . THR A 1 458 ? 14.311 11.136 -20.469 1.00 75.19 458 THR A O 1
ATOM 3635 N N . THR A 1 459 ? 13.024 9.581 -19.507 1.00 77.94 459 THR A N 1
ATOM 3636 C CA . THR A 1 459 ? 11.960 10.523 -19.147 1.00 77.94 459 THR A CA 1
ATOM 3637 C C . THR A 1 459 ? 12.449 11.617 -18.194 1.00 77.94 459 THR A C 1
ATOM 3639 O O . THR A 1 459 ? 12.127 12.786 -18.408 1.00 77.94 459 THR A O 1
ATOM 3642 N N . THR A 1 460 ? 13.263 11.240 -17.200 1.00 73.88 460 THR A N 1
ATOM 3643 C CA . THR A 1 460 ? 13.731 12.122 -16.117 1.00 73.88 460 THR A CA 1
ATOM 3644 C C . THR A 1 460 ? 15.011 12.882 -16.469 1.00 73.88 460 THR A C 1
ATOM 3646 O O . THR A 1 460 ? 15.069 14.087 -16.262 1.00 73.88 460 THR A O 1
ATOM 3649 N N . THR A 1 461 ? 16.038 12.206 -17.004 1.00 76.00 461 THR A N 1
ATOM 3650 C CA . THR A 1 461 ? 17.366 12.810 -17.251 1.00 76.00 461 THR A CA 1
ATOM 3651 C C . THR A 1 461 ? 17.582 13.315 -18.674 1.00 76.00 461 THR A C 1
ATOM 3653 O O . THR A 1 461 ? 18.606 13.939 -18.930 1.00 76.00 461 THR A O 1
ATOM 3656 N N . LYS A 1 462 ? 16.654 13.036 -19.601 1.00 82.69 462 LYS A N 1
ATOM 3657 C CA . LYS A 1 462 ? 16.747 13.410 -21.023 1.00 82.69 462 LYS A CA 1
ATOM 3658 C C . LYS A 1 462 ? 18.053 12.955 -21.699 1.00 82.69 462 LYS A C 1
ATOM 3660 O O . LYS A 1 462 ? 18.574 13.631 -22.577 1.00 82.69 462 LYS A O 1
ATOM 3665 N N . LYS A 1 463 ? 18.570 11.788 -21.298 1.00 80.88 463 LYS A N 1
ATOM 3666 C CA . LYS A 1 463 ? 19.746 11.129 -21.887 1.00 80.88 463 LYS A CA 1
ATOM 3667 C C . LYS A 1 463 ? 19.315 10.052 -22.879 1.00 80.88 463 LYS A C 1
ATOM 3669 O O . LYS A 1 463 ? 18.311 9.375 -22.649 1.00 80.88 463 LYS A O 1
ATOM 3674 N N . ASN A 1 464 ? 20.115 9.838 -23.922 1.00 86.69 464 ASN A N 1
ATOM 3675 C CA . ASN A 1 464 ? 19.955 8.688 -24.813 1.00 86.69 464 ASN A CA 1
ATOM 3676 C C . ASN A 1 464 ? 20.106 7.385 -24.023 1.00 86.69 464 ASN A C 1
ATOM 3678 O O . ASN A 1 464 ? 20.928 7.297 -23.103 1.00 86.69 464 ASN A O 1
ATOM 3682 N N . ARG A 1 465 ? 19.313 6.374 -24.369 1.00 88.44 465 ARG A N 1
ATOM 3683 C CA . ARG A 1 465 ? 19.439 5.031 -23.803 1.00 88.44 465 ARG A CA 1
ATOM 3684 C C . ARG A 1 465 ? 20.435 4.198 -24.603 1.00 88.44 465 ARG A C 1
ATOM 3686 O O . ARG A 1 465 ? 20.474 4.261 -25.827 1.00 88.44 465 ARG A O 1
ATOM 3693 N N . ARG A 1 466 ? 21.211 3.391 -23.886 1.00 93.38 466 ARG A N 1
ATOM 3694 C CA . ARG A 1 466 ? 21.958 2.258 -24.440 1.00 93.38 466 ARG A CA 1
ATOM 3695 C C . ARG A 1 466 ? 21.017 1.062 -24.536 1.00 93.38 466 ARG A C 1
ATOM 3697 O O . ARG A 1 466 ? 20.107 0.960 -23.709 1.00 93.38 466 ARG A O 1
ATOM 3704 N N . ILE A 1 467 ? 21.231 0.169 -25.495 1.00 95.06 467 ILE A N 1
ATOM 3705 C CA . ILE A 1 467 ? 20.332 -0.956 -25.773 1.00 95.06 467 ILE A CA 1
ATOM 3706 C C . ILE A 1 467 ? 21.120 -2.246 -26.005 1.00 95.06 467 ILE A C 1
ATOM 3708 O O . ILE A 1 467 ? 22.255 -2.216 -26.468 1.00 95.06 467 ILE A O 1
ATOM 3712 N N . ALA A 1 468 ? 20.540 -3.385 -25.647 1.00 96.75 468 ALA A N 1
ATOM 3713 C CA . ALA A 1 468 ? 21.185 -4.686 -25.775 1.00 96.75 468 ALA A CA 1
ATOM 3714 C C . ALA A 1 468 ? 20.204 -5.748 -26.271 1.00 96.75 468 ALA A C 1
ATOM 3716 O O . ALA A 1 468 ? 18.989 -5.561 -26.213 1.00 96.75 468 ALA A O 1
ATOM 3717 N N . GLU A 1 469 ? 20.743 -6.881 -26.717 1.00 97.62 469 GLU A N 1
ATOM 3718 C CA . GLU A 1 469 ? 19.966 -8.092 -26.990 1.00 97.62 469 GLU A CA 1
ATOM 3719 C C . GLU A 1 469 ? 19.219 -8.558 -25.730 1.00 97.62 469 GLU A C 1
ATOM 3721 O O . GLU A 1 469 ? 19.648 -8.298 -24.597 1.00 97.62 469 GLU A O 1
ATOM 3726 N N . PHE A 1 470 ? 18.115 -9.289 -25.896 1.00 97.81 470 PHE A N 1
ATOM 3727 C CA . PHE A 1 470 ? 17.404 -9.872 -24.759 1.00 97.81 470 PHE A CA 1
ATOM 3728 C C . PHE A 1 470 ? 18.315 -10.823 -23.968 1.00 97.81 470 PHE A C 1
ATOM 3730 O O . PHE A 1 470 ? 18.936 -11.732 -24.518 1.00 97.81 470 PHE A O 1
ATOM 3737 N N . SER A 1 471 ? 18.407 -10.620 -22.653 1.00 97.25 471 SER A N 1
ATOM 3738 C CA . SER A 1 471 ? 19.210 -11.472 -21.776 1.00 97.25 471 SER A CA 1
ATOM 3739 C C . SER A 1 471 ? 18.328 -12.526 -21.113 1.00 97.25 471 SER A C 1
ATOM 3741 O O . SER A 1 471 ? 17.652 -12.247 -20.122 1.00 97.25 471 SER A O 1
ATOM 3743 N N . TRP A 1 472 ? 18.376 -13.755 -21.631 1.00 97.88 472 TRP A N 1
ATOM 3744 C CA . TRP A 1 472 ? 17.675 -14.901 -21.044 1.00 97.88 472 TRP A CA 1
ATOM 3745 C C . TRP A 1 472 ? 18.130 -15.204 -19.614 1.00 97.88 472 TRP A C 1
ATOM 3747 O O . TRP A 1 472 ? 17.305 -15.514 -18.760 1.00 97.88 472 TRP A O 1
ATOM 3757 N N . SER A 1 473 ? 19.425 -15.052 -19.321 1.00 96.56 473 SER A N 1
ATOM 3758 C CA . SER A 1 473 ? 19.971 -15.252 -17.974 1.00 96.56 473 SER A CA 1
ATOM 3759 C C . SER A 1 473 ? 19.476 -14.196 -16.981 1.00 96.56 473 SER A C 1
ATOM 3761 O O . SER A 1 473 ? 19.053 -14.551 -15.882 1.00 96.56 473 SER A O 1
ATOM 3763 N N . LEU A 1 474 ? 19.454 -12.913 -17.368 1.00 96.69 474 LEU A N 1
ATOM 3764 C CA . LEU A 1 474 ? 18.886 -11.841 -16.542 1.00 96.69 474 LEU A CA 1
ATOM 3765 C C . LEU A 1 474 ? 17.385 -12.048 -16.323 1.00 96.69 474 LEU A C 1
ATOM 3767 O O . LEU A 1 474 ? 16.912 -11.941 -15.194 1.00 96.69 474 LEU A O 1
ATOM 3771 N N . PHE A 1 475 ? 16.646 -12.369 -17.388 1.00 98.38 475 PHE A N 1
ATOM 3772 C CA . PHE A 1 475 ? 15.210 -12.625 -17.314 1.00 98.38 475 PHE A CA 1
ATOM 3773 C C . PHE A 1 475 ? 14.895 -13.804 -16.388 1.00 98.38 475 PHE A C 1
ATOM 3775 O O . PHE A 1 475 ? 14.045 -13.680 -15.503 1.00 98.38 475 PHE A O 1
ATOM 3782 N N . ARG A 1 476 ? 15.622 -14.921 -16.524 1.00 98.12 476 ARG A N 1
ATOM 3783 C CA . ARG A 1 476 ? 15.458 -16.082 -15.647 1.00 98.12 476 ARG A CA 1
ATOM 3784 C C . ARG A 1 476 ? 15.779 -15.734 -14.197 1.00 98.12 476 ARG A C 1
ATOM 3786 O O . ARG A 1 476 ? 15.006 -16.087 -13.312 1.00 98.12 476 ARG A O 1
ATOM 3793 N N . LYS A 1 477 ? 16.853 -14.977 -13.951 1.00 97.75 477 LYS A N 1
ATOM 3794 C CA . LYS A 1 477 ? 17.204 -14.531 -12.598 1.00 97.75 477 LYS A CA 1
ATOM 3795 C C . LYS A 1 477 ? 16.124 -13.639 -11.983 1.00 97.75 477 LYS A C 1
ATOM 3797 O O . LYS A 1 477 ? 15.804 -13.780 -10.806 1.00 97.75 477 LYS A O 1
ATOM 3802 N N . ALA A 1 478 ? 15.531 -12.750 -12.777 1.00 98.19 478 ALA A N 1
ATOM 3803 C CA . ALA A 1 478 ? 14.411 -11.929 -12.336 1.00 98.19 478 ALA A CA 1
ATOM 3804 C C . ALA A 1 478 ? 13.162 -12.772 -12.028 1.00 98.19 478 ALA A C 1
ATOM 3806 O O . ALA A 1 478 ? 12.476 -12.485 -11.047 1.00 98.19 478 ALA A O 1
ATOM 3807 N N . CYS A 1 479 ? 12.902 -13.838 -12.797 1.00 98.56 479 CYS A N 1
ATOM 3808 C CA . CYS A 1 479 ? 11.840 -14.799 -12.487 1.00 98.56 479 CYS A CA 1
ATOM 3809 C C . CYS A 1 479 ? 12.094 -15.516 -11.155 1.00 98.56 479 CYS A C 1
ATOM 3811 O O . CYS A 1 479 ? 11.174 -15.647 -10.362 1.00 98.56 479 CYS A O 1
ATOM 3813 N N . GLU A 1 480 ? 13.327 -15.942 -10.874 1.00 98.06 480 GLU A N 1
ATOM 3814 C CA . GLU A 1 480 ? 13.672 -16.598 -9.603 1.00 98.06 480 GLU A CA 1
ATOM 3815 C C . GLU A 1 480 ? 13.461 -15.680 -8.392 1.00 98.06 480 GLU A C 1
ATOM 3817 O O . GLU A 1 480 ? 12.971 -16.125 -7.359 1.00 98.06 480 GLU A O 1
ATOM 3822 N N . LEU A 1 481 ? 13.807 -14.396 -8.522 1.00 97.88 481 LEU A N 1
ATOM 3823 C CA . LEU A 1 481 ? 13.682 -13.420 -7.435 1.00 97.88 481 LEU A CA 1
ATOM 3824 C C . LEU A 1 481 ? 12.239 -12.970 -7.190 1.00 97.88 481 LEU A C 1
ATOM 3826 O O . LEU A 1 481 ? 11.871 -12.698 -6.051 1.00 97.88 481 LEU A O 1
ATOM 3830 N N . ASN A 1 482 ? 11.434 -12.860 -8.249 1.00 98.38 482 ASN A N 1
ATOM 3831 C CA . ASN A 1 482 ? 10.088 -12.295 -8.158 1.00 98.38 482 ASN A CA 1
ATOM 3832 C C . ASN A 1 482 ? 8.974 -13.338 -8.240 1.00 98.38 482 ASN A C 1
ATOM 3834 O O . ASN A 1 482 ? 7.853 -13.013 -7.881 1.00 98.38 482 ASN A O 1
ATOM 3838 N N . SER A 1 483 ? 9.252 -14.556 -8.712 1.00 97.94 483 SER A N 1
ATOM 3839 C CA . SER A 1 483 ? 8.263 -15.627 -8.920 1.00 97.94 483 SER A CA 1
ATOM 3840 C C . SER A 1 483 ? 6.959 -15.124 -9.572 1.00 97.94 483 SER A C 1
ATOM 3842 O O . SER A 1 483 ? 5.894 -15.207 -8.958 1.00 97.94 483 SER A O 1
ATOM 3844 N N . PRO A 1 484 ? 7.028 -14.536 -10.785 1.00 98.38 484 PRO A N 1
ATOM 3845 C CA . PRO A 1 484 ? 5.870 -13.914 -11.418 1.00 98.38 484 PRO A CA 1
ATOM 3846 C C . PRO A 1 484 ? 4.765 -14.929 -11.702 1.00 98.38 484 PRO A C 1
ATOM 3848 O O . PRO A 1 484 ? 5.049 -16.052 -12.101 1.00 98.38 484 PRO A O 1
ATOM 3851 N N . THR A 1 485 ? 3.509 -14.509 -11.564 1.00 98.00 485 THR A N 1
ATOM 3852 C CA . THR A 1 485 ? 2.343 -15.262 -12.061 1.00 98.00 485 THR A CA 1
ATOM 3853 C C . THR A 1 485 ? 2.050 -14.936 -13.521 1.00 98.00 485 THR A C 1
ATOM 3855 O O . THR A 1 485 ? 1.448 -15.732 -14.237 1.00 98.00 485 THR A O 1
ATOM 3858 N N . ASP A 1 486 ? 2.478 -13.752 -13.955 1.00 98.19 486 ASP A N 1
ATOM 3859 C CA . ASP A 1 486 ? 2.155 -13.155 -15.237 1.00 98.19 486 ASP A CA 1
ATOM 3860 C C . ASP A 1 486 ? 3.360 -12.364 -15.761 1.00 98.19 486 ASP A C 1
ATOM 3862 O O . ASP A 1 486 ? 3.987 -11.597 -15.023 1.00 98.19 486 ASP A O 1
ATOM 3866 N N . ILE A 1 487 ? 3.651 -12.494 -17.056 1.00 98.62 487 ILE A N 1
ATOM 3867 C CA . ILE A 1 487 ? 4.596 -11.617 -17.752 1.00 98.62 487 ILE A CA 1
ATOM 3868 C C . ILE A 1 487 ? 3.834 -10.594 -18.592 1.00 98.62 487 ILE A C 1
ATOM 3870 O O . ILE A 1 487 ? 2.926 -10.936 -19.352 1.00 98.62 487 ILE A O 1
ATOM 3874 N N . ALA A 1 488 ? 4.256 -9.334 -18.502 1.00 98.56 488 ALA A N 1
ATOM 3875 C CA . ALA A 1 488 ? 3.881 -8.298 -19.450 1.00 98.56 488 ALA A CA 1
ATOM 3876 C C . ALA A 1 488 ? 5.062 -8.017 -20.387 1.00 98.56 488 ALA A C 1
ATOM 3878 O O . ALA A 1 488 ? 6.061 -7.437 -19.959 1.00 98.56 488 ALA A O 1
ATOM 3879 N N . LEU A 1 489 ? 4.960 -8.431 -21.651 1.00 98.50 489 LEU A N 1
ATOM 3880 C CA . LEU A 1 489 ? 5.978 -8.169 -22.670 1.00 98.50 489 LEU A CA 1
ATOM 3881 C C . LEU A 1 489 ? 5.659 -6.865 -23.397 1.00 98.50 489 LEU A C 1
ATOM 3883 O O . LEU A 1 489 ? 4.580 -6.718 -23.955 1.00 98.50 489 LEU A O 1
ATOM 3887 N N . THR A 1 490 ? 6.589 -5.925 -23.445 1.00 97.56 490 THR A N 1
ATOM 3888 C CA . THR A 1 490 ? 6.402 -4.632 -24.115 1.00 97.56 490 THR A CA 1
ATOM 3889 C C . THR A 1 490 ? 7.391 -4.438 -25.264 1.00 97.56 490 THR A C 1
ATOM 3891 O O . THR A 1 490 ? 8.404 -5.137 -25.363 1.00 97.56 490 THR A O 1
ATOM 3894 N N . PHE A 1 491 ? 7.111 -3.443 -26.114 1.00 96.06 491 PHE A N 1
ATOM 3895 C CA . PHE A 1 491 ? 7.928 -3.071 -27.277 1.00 96.06 491 PHE A CA 1
ATOM 3896 C C . PHE A 1 491 ? 8.035 -4.200 -28.311 1.00 96.06 491 PHE A C 1
ATOM 3898 O O . PHE A 1 491 ? 9.109 -4.457 -28.860 1.00 96.06 491 PHE A O 1
ATOM 3905 N N . THR A 1 492 ? 6.946 -4.926 -28.576 1.00 97.31 492 THR A N 1
ATOM 3906 C CA . THR A 1 492 ? 6.980 -5.967 -29.618 1.00 97.31 492 THR A CA 1
ATOM 3907 C C . THR A 1 492 ? 7.105 -5.380 -31.022 1.00 97.31 492 THR A C 1
ATOM 3909 O O . THR A 1 492 ? 7.553 -6.068 -31.933 1.00 97.31 492 THR A O 1
ATOM 3912 N N . ASP A 1 493 ? 6.786 -4.100 -31.219 1.00 96.00 493 ASP A N 1
ATOM 3913 C CA . ASP A 1 493 ? 7.097 -3.380 -32.454 1.00 96.00 493 ASP A CA 1
ATOM 3914 C C . ASP A 1 493 ? 8.597 -3.311 -32.757 1.00 96.00 493 ASP A C 1
ATOM 3916 O O . ASP A 1 493 ? 8.967 -3.152 -33.915 1.00 96.00 493 ASP A O 1
ATOM 3920 N N . TYR A 1 494 ? 9.468 -3.470 -31.756 1.00 96.38 494 TYR A N 1
ATOM 3921 C CA . TYR A 1 494 ? 10.919 -3.517 -31.972 1.00 96.38 494 TYR A CA 1
ATOM 3922 C C . TYR A 1 494 ? 11.379 -4.887 -32.484 1.00 96.38 494 TYR A C 1
ATOM 3924 O O . TYR A 1 494 ? 12.502 -5.003 -32.957 1.00 96.38 494 TYR A O 1
ATOM 3932 N N . ILE A 1 495 ? 10.529 -5.916 -32.402 1.00 96.88 495 ILE A N 1
ATOM 3933 C CA . ILE A 1 495 ? 10.757 -7.208 -33.066 1.00 96.88 495 ILE A CA 1
ATOM 3934 C C . ILE A 1 495 ? 10.341 -7.090 -34.535 1.00 96.88 495 ILE A C 1
ATOM 3936 O O . ILE A 1 495 ? 11.080 -7.491 -35.424 1.00 96.88 495 ILE A O 1
ATOM 3940 N N . SER A 1 496 ? 9.172 -6.497 -34.794 1.00 97.00 496 SER A N 1
ATOM 3941 C CA . SER A 1 496 ? 8.697 -6.172 -36.141 1.00 97.00 496 SER A CA 1
ATOM 3942 C C . SER A 1 496 ? 7.713 -5.008 -36.101 1.00 97.00 496 SER A C 1
ATOM 3944 O O . SER A 1 496 ? 6.763 -5.019 -35.312 1.00 97.00 496 SER A O 1
ATOM 3946 N N . LYS A 1 497 ? 7.891 -4.036 -37.002 1.00 96.50 497 LYS A N 1
ATOM 3947 C CA . LYS A 1 497 ? 7.007 -2.876 -37.176 1.00 96.50 497 LYS A CA 1
ATOM 3948 C C . LYS A 1 497 ? 5.550 -3.276 -37.428 1.00 96.50 497 LYS A C 1
ATOM 3950 O O . LYS A 1 497 ? 4.645 -2.551 -37.025 1.00 96.50 497 LYS A O 1
ATOM 3955 N N . GLU A 1 498 ? 5.302 -4.435 -38.035 1.00 95.75 498 GLU A N 1
ATOM 3956 C CA . GLU A 1 498 ? 3.944 -4.932 -38.306 1.00 95.75 498 GLU A CA 1
ATOM 3957 C C . GLU A 1 498 ? 3.107 -5.094 -37.026 1.00 95.75 498 GLU A C 1
ATOM 3959 O O . GLU A 1 498 ? 1.886 -4.917 -37.047 1.00 95.75 498 GLU A O 1
ATOM 3964 N N . ASN A 1 499 ? 3.760 -5.333 -35.883 1.00 96.75 499 ASN A N 1
ATOM 3965 C CA . ASN A 1 499 ? 3.076 -5.468 -34.602 1.00 96.75 499 ASN A CA 1
ATOM 3966 C C . ASN A 1 499 ? 2.421 -4.167 -34.113 1.00 96.75 499 ASN A C 1
ATOM 3968 O O . ASN A 1 499 ? 1.515 -4.251 -33.288 1.00 96.75 499 ASN A O 1
ATOM 3972 N N . GLU A 1 500 ? 2.801 -2.979 -34.605 1.00 94.31 500 GLU A N 1
ATOM 3973 C CA . GLU A 1 500 ? 2.228 -1.694 -34.152 1.00 94.31 500 GLU A CA 1
ATOM 3974 C C . GLU A 1 500 ? 0.695 -1.657 -34.252 1.00 94.31 500 GLU A C 1
ATOM 3976 O O . GLU A 1 500 ? 0.008 -1.051 -33.421 1.00 94.31 500 GLU A O 1
ATOM 3981 N N . ASN A 1 501 ? 0.148 -2.354 -35.250 1.00 92.06 501 ASN A N 1
ATOM 3982 C CA . ASN A 1 501 ? -1.285 -2.429 -35.521 1.00 92.06 501 ASN A CA 1
ATOM 3983 C C . ASN A 1 501 ? -1.952 -3.671 -34.915 1.00 92.06 501 ASN A C 1
ATOM 3985 O O . ASN A 1 501 ? -3.180 -3.776 -34.929 1.00 92.06 501 ASN A O 1
ATOM 3989 N N . ALA A 1 502 ? -1.181 -4.591 -34.328 1.00 94.25 502 ALA A N 1
ATOM 3990 C CA . ALA A 1 502 ? -1.727 -5.782 -33.698 1.00 94.25 502 ALA A CA 1
ATOM 3991 C C . ALA A 1 502 ? -2.553 -5.404 -32.459 1.00 94.25 502 ALA A C 1
ATOM 3993 O O . ALA A 1 502 ? -2.115 -4.652 -31.581 1.00 94.25 502 ALA A O 1
ATOM 3994 N N . ARG A 1 503 ? -3.788 -5.912 -32.407 1.00 92.31 503 ARG A N 1
ATOM 3995 C CA . ARG A 1 503 ? -4.725 -5.759 -31.274 1.00 92.31 503 ARG A CA 1
ATOM 3996 C C . ARG A 1 503 ? -5.237 -7.100 -30.743 1.00 92.31 503 ARG A C 1
ATOM 3998 O O . ARG A 1 503 ? -5.984 -7.132 -29.771 1.00 92.31 503 ARG A O 1
ATOM 4005 N N . ARG A 1 504 ? -4.835 -8.200 -31.378 1.00 92.94 504 ARG A N 1
ATOM 4006 C CA . ARG A 1 504 ? -5.096 -9.586 -30.977 1.00 92.94 504 ARG A CA 1
ATOM 4007 C C . ARG A 1 504 ? -3.795 -10.370 -31.092 1.00 92.94 504 ARG A C 1
ATOM 4009 O O . ARG A 1 504 ? -2.935 -10.001 -31.890 1.00 92.94 504 ARG A O 1
ATOM 4016 N N . TYR A 1 505 ? -3.651 -11.427 -30.300 1.00 95.19 505 TYR A N 1
ATOM 4017 C CA . TYR A 1 505 ? -2.425 -12.229 -30.257 1.00 95.19 505 TYR A CA 1
ATOM 4018 C C . TYR A 1 505 ? -2.111 -12.874 -31.612 1.00 95.19 505 TYR A C 1
ATOM 4020 O O . TYR A 1 505 ? -0.964 -12.901 -32.038 1.00 95.19 505 TYR A O 1
ATOM 4028 N N . GLU A 1 506 ? -3.142 -13.319 -32.327 1.00 94.69 506 GLU A N 1
ATOM 4029 C CA . GLU A 1 506 ? -3.040 -13.961 -33.641 1.00 94.69 506 GLU A CA 1
ATOM 4030 C C . GLU A 1 506 ? -2.581 -12.985 -34.731 1.00 94.69 506 GLU A C 1
ATOM 4032 O O . GLU A 1 506 ? -2.109 -13.412 -35.778 1.00 94.69 506 GLU A O 1
ATOM 4037 N N . SER A 1 507 ? -2.718 -11.677 -34.486 1.00 95.69 507 SER A N 1
ATOM 4038 C CA . SER A 1 507 ? -2.259 -10.615 -35.387 1.00 95.69 507 SER A CA 1
ATOM 4039 C C . SER A 1 507 ? -0.785 -10.252 -35.188 1.00 95.69 507 SER A C 1
ATOM 4041 O O . SER A 1 507 ? -0.285 -9.398 -35.912 1.00 95.69 507 SER A O 1
ATOM 4043 N N . LEU A 1 508 ? -0.105 -10.837 -34.197 1.00 97.62 508 LEU A N 1
ATOM 4044 C CA . LEU A 1 508 ? 1.335 -10.664 -34.019 1.00 97.62 508 LEU A CA 1
ATOM 4045 C C . LEU A 1 508 ? 2.099 -11.479 -35.065 1.00 97.62 508 LEU A C 1
ATOM 4047 O O . LEU A 1 508 ? 1.680 -12.581 -35.444 1.00 97.62 508 LEU A O 1
ATOM 4051 N N . THR A 1 509 ? 3.261 -10.971 -35.476 1.00 98.00 509 THR A N 1
ATOM 4052 C CA . THR A 1 509 ? 4.138 -11.702 -36.398 1.00 98.00 509 THR A CA 1
ATOM 4053 C C . THR A 1 509 ? 4.541 -13.060 -35.827 1.00 98.00 509 THR A C 1
ATOM 4055 O O . THR A 1 509 ? 4.537 -13.277 -34.610 1.00 98.00 509 THR A O 1
ATOM 4058 N N . GLU A 1 510 ? 4.887 -14.001 -36.705 1.00 97.81 510 GLU A N 1
ATOM 4059 C CA . GLU A 1 510 ? 5.305 -15.341 -36.288 1.00 97.81 510 GLU A CA 1
ATOM 4060 C C . GLU A 1 510 ? 6.517 -15.299 -35.347 1.00 97.81 510 GLU A C 1
ATOM 4062 O O . GLU A 1 510 ? 6.478 -15.919 -34.285 1.00 97.81 510 GLU A O 1
ATOM 4067 N N . ASP A 1 511 ? 7.530 -14.487 -35.659 1.00 97.69 511 ASP A N 1
ATOM 4068 C CA . ASP A 1 511 ? 8.714 -14.313 -34.806 1.00 97.69 511 ASP A CA 1
ATOM 4069 C C . ASP A 1 511 ? 8.362 -13.780 -33.415 1.00 97.69 511 ASP A C 1
ATOM 4071 O O . ASP A 1 511 ? 8.909 -14.225 -32.408 1.00 97.69 511 ASP A O 1
ATOM 4075 N N . THR A 1 512 ? 7.389 -12.872 -33.329 1.00 98.25 512 THR A N 1
ATOM 4076 C CA . THR A 1 512 ? 6.925 -12.338 -32.042 1.00 98.25 512 THR A CA 1
ATOM 4077 C C . THR A 1 512 ? 6.196 -13.398 -31.229 1.00 98.25 512 THR A C 1
ATOM 4079 O O . THR A 1 512 ? 6.390 -13.485 -30.018 1.00 98.25 512 THR A O 1
ATOM 4082 N N . ARG A 1 513 ? 5.367 -14.225 -31.878 1.00 98.25 513 ARG A N 1
ATOM 4083 C CA . ARG A 1 513 ? 4.680 -15.338 -31.209 1.00 98.25 513 ARG A CA 1
ATOM 4084 C C . ARG A 1 513 ? 5.679 -16.384 -30.714 1.00 98.25 513 ARG A C 1
ATOM 4086 O O . ARG A 1 513 ? 5.588 -16.770 -29.553 1.00 98.25 513 ARG A O 1
ATOM 4093 N N . ARG A 1 514 ? 6.690 -16.736 -31.517 1.00 98.38 514 ARG A N 1
ATOM 4094 C CA . ARG A 1 514 ? 7.803 -17.612 -31.102 1.00 98.38 514 ARG A CA 1
ATOM 4095 C C . ARG A 1 514 ? 8.578 -17.033 -29.915 1.00 98.38 514 ARG A C 1
ATOM 4097 O O . ARG A 1 514 ? 8.828 -17.743 -28.947 1.00 98.38 514 ARG A O 1
ATOM 4104 N N . PHE A 1 515 ? 8.884 -15.735 -29.933 1.00 98.50 515 PHE A N 1
ATOM 4105 C CA . PHE A 1 515 ? 9.555 -15.069 -28.813 1.00 98.50 515 PHE A CA 1
ATOM 4106 C C . PHE A 1 515 ? 8.707 -15.073 -27.530 1.00 98.50 515 PHE A C 1
ATOM 4108 O O . PHE A 1 515 ? 9.226 -15.304 -26.437 1.00 98.50 515 PHE A O 1
ATOM 4115 N N . VAL A 1 516 ? 7.389 -14.878 -27.651 1.00 98.50 516 VAL A N 1
ATOM 4116 C CA . VAL A 1 516 ? 6.454 -15.040 -26.527 1.00 98.50 516 VAL A CA 1
ATOM 4117 C C . VAL A 1 516 ? 6.506 -16.466 -25.980 1.00 98.50 516 VAL A C 1
ATOM 4119 O O . VAL A 1 516 ? 6.650 -16.632 -24.772 1.00 98.50 516 VAL A O 1
ATOM 4122 N N . GLU A 1 517 ? 6.445 -17.485 -26.838 1.00 98.31 517 GLU A N 1
ATOM 4123 C CA . 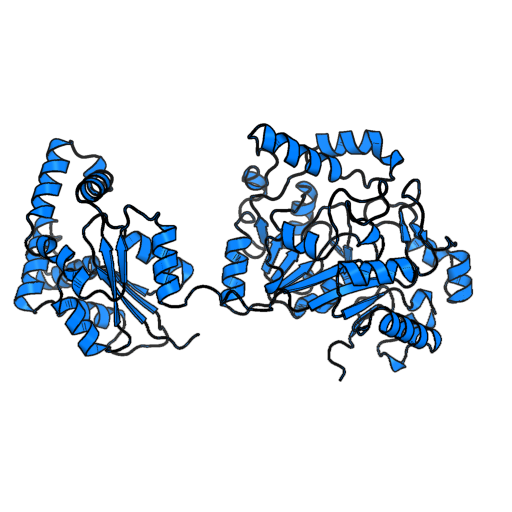GLU A 1 517 ? 6.534 -18.885 -26.410 1.00 98.31 517 GLU A CA 1
ATOM 4124 C C . GLU A 1 517 ? 7.850 -19.189 -25.681 1.00 98.31 517 GLU A C 1
ATOM 4126 O O . GLU A 1 517 ? 7.853 -19.926 -24.698 1.00 98.31 517 GLU A O 1
ATOM 4131 N N . GLU A 1 518 ? 8.976 -18.622 -26.116 1.00 98.50 518 GLU A N 1
ATOM 4132 C CA . GLU A 1 518 ? 10.263 -18.787 -25.431 1.00 98.50 518 GLU A CA 1
ATOM 4133 C C . GLU A 1 518 ? 10.280 -18.127 -24.045 1.00 98.50 518 GLU A C 1
ATOM 4135 O O . GLU A 1 518 ? 10.773 -18.727 -23.086 1.00 98.50 518 GLU A O 1
ATOM 4140 N N . ILE A 1 519 ? 9.688 -16.937 -23.901 1.00 98.56 519 ILE A N 1
ATOM 4141 C CA . ILE A 1 519 ? 9.493 -16.286 -22.596 1.00 98.56 519 ILE A CA 1
ATOM 4142 C C . ILE A 1 519 ? 8.617 -17.148 -21.683 1.00 98.56 519 ILE A C 1
ATOM 4144 O O . ILE A 1 519 ? 8.954 -17.334 -20.508 1.00 98.56 519 ILE A O 1
ATOM 4148 N N . GLU A 1 520 ? 7.524 -17.703 -22.208 1.00 98.38 520 GLU A N 1
ATOM 4149 C CA . GLU A 1 520 ? 6.624 -18.584 -21.458 1.00 98.38 520 GLU A CA 1
ATOM 4150 C C . GLU A 1 520 ? 7.341 -19.879 -21.039 1.00 98.38 520 GLU A C 1
ATOM 4152 O O . GLU A 1 520 ? 7.278 -20.264 -19.872 1.00 98.38 520 GLU A O 1
ATOM 4157 N N . ARG A 1 521 ? 8.129 -20.499 -21.931 1.00 98.31 521 ARG A N 1
ATOM 4158 C CA . ARG A 1 521 ? 8.961 -21.678 -21.613 1.00 98.31 521 ARG A CA 1
ATOM 4159 C C . ARG A 1 521 ? 10.027 -21.371 -20.559 1.00 98.31 521 ARG A C 1
ATOM 4161 O O . ARG A 1 521 ? 10.251 -22.181 -19.665 1.00 98.31 521 ARG A O 1
ATOM 4168 N N . CYS A 1 522 ? 10.694 -20.220 -20.653 1.00 97.94 522 CYS A N 1
ATOM 4169 C CA . CYS A 1 522 ? 11.777 -19.844 -19.742 1.00 97.94 522 CYS A CA 1
ATOM 4170 C C . CYS A 1 522 ? 11.267 -19.484 -18.339 1.00 97.94 522 CYS A C 1
ATOM 4172 O O . CYS A 1 522 ? 11.897 -19.832 -17.336 1.00 97.94 522 CYS A O 1
ATOM 4174 N N . SER A 1 523 ? 10.136 -18.783 -18.251 1.00 97.75 523 SER A N 1
ATOM 4175 C CA . SER A 1 523 ? 9.545 -18.363 -16.975 1.00 97.75 523 SER A CA 1
ATOM 4176 C C . SER A 1 523 ? 8.659 -19.434 -16.339 1.00 97.75 523 SER A C 1
ATOM 4178 O O . SER A 1 523 ? 8.552 -19.478 -15.116 1.00 97.75 523 SER A O 1
ATOM 4180 N N . GLY A 1 524 ? 8.064 -20.314 -17.147 1.00 97.38 524 GLY A N 1
ATOM 4181 C CA . GLY A 1 524 ? 7.043 -21.265 -16.713 1.00 97.38 524 GLY A CA 1
ATOM 4182 C C . GLY A 1 524 ? 5.666 -20.629 -16.501 1.00 97.38 524 GLY A C 1
ATOM 4183 O O . GLY A 1 524 ? 4.779 -21.289 -15.964 1.00 97.38 524 GLY A O 1
ATOM 4184 N N . VAL A 1 525 ? 5.475 -19.364 -16.896 1.00 97.19 525 VAL A N 1
ATOM 4185 C CA . VAL A 1 525 ? 4.209 -18.634 -16.749 1.00 97.19 525 VAL A CA 1
ATOM 4186 C C . VAL A 1 525 ? 3.832 -17.897 -18.029 1.00 97.19 525 VAL A C 1
ATOM 4188 O O . VAL A 1 525 ? 4.652 -17.687 -18.918 1.00 97.19 525 VAL A O 1
ATOM 4191 N N . LYS A 1 526 ? 2.562 -17.506 -18.136 1.00 96.81 526 LYS A N 1
ATOM 4192 C CA . LYS A 1 526 ? 1.997 -16.910 -19.348 1.00 96.81 526 LYS A CA 1
ATOM 4193 C C . LYS A 1 526 ? 2.467 -15.469 -19.557 1.00 96.81 526 LYS A C 1
ATOM 4195 O O . LYS A 1 526 ? 2.500 -14.673 -18.617 1.00 96.81 526 LYS A O 1
ATOM 4200 N N . VAL A 1 527 ? 2.693 -15.087 -20.813 1.00 98.31 527 VAL A N 1
ATOM 4201 C CA . VAL A 1 527 ? 2.764 -13.679 -21.221 1.00 98.31 527 VAL A CA 1
ATOM 4202 C C . VAL A 1 527 ? 1.336 -13.169 -21.383 1.00 98.31 527 VAL A C 1
ATOM 4204 O O . VAL A 1 527 ? 0.728 -13.251 -22.454 1.00 98.31 527 VAL A O 1
ATOM 4207 N N . SER A 1 528 ? 0.746 -12.710 -20.286 1.00 97.69 528 SER A N 1
ATOM 4208 C CA . SER A 1 528 ? -0.671 -12.354 -20.243 1.00 97.69 528 SER A CA 1
ATOM 4209 C C . SER A 1 528 ? -0.966 -10.943 -20.747 1.00 97.69 528 SER A C 1
ATOM 4211 O O . SER A 1 528 ? -2.109 -10.663 -21.096 1.00 97.69 528 SER A O 1
ATOM 4213 N N . LEU A 1 529 ? 0.038 -10.071 -20.846 1.00 98.06 529 LEU A N 1
ATOM 4214 C CA . LEU A 1 529 ? -0.102 -8.709 -21.365 1.00 98.06 529 LEU A CA 1
ATOM 4215 C C . LEU A 1 529 ? 0.978 -8.446 -22.416 1.00 98.06 529 LEU A C 1
ATOM 4217 O O . LEU A 1 529 ? 2.149 -8.747 -22.187 1.00 98.06 529 LEU A O 1
ATOM 4221 N N . ILE A 1 530 ? 0.600 -7.890 -23.569 1.00 98.31 530 ILE A N 1
ATOM 4222 C CA . ILE A 1 530 ? 1.544 -7.606 -24.660 1.00 98.31 530 ILE A CA 1
ATOM 4223 C C . ILE A 1 530 ? 1.378 -6.164 -25.137 1.00 98.31 530 ILE A C 1
ATOM 4225 O O . ILE A 1 530 ? 0.365 -5.815 -25.737 1.00 98.31 530 ILE A O 1
ATOM 4229 N N . GLY A 1 531 ? 2.375 -5.324 -24.862 1.00 96.94 531 GLY A N 1
ATOM 4230 C CA . GLY A 1 531 ? 2.459 -3.942 -25.321 1.00 96.94 531 GLY A CA 1
ATOM 4231 C C . GLY A 1 531 ? 3.059 -3.859 -26.723 1.00 96.94 531 GLY A C 1
ATOM 4232 O O . GLY A 1 531 ? 4.250 -4.124 -26.900 1.00 96.94 531 GLY A O 1
ATOM 4233 N N . THR A 1 532 ? 2.246 -3.468 -27.700 1.00 94.88 532 THR A N 1
ATOM 4234 C CA . THR A 1 532 ? 2.601 -3.527 -29.120 1.00 94.88 532 THR A CA 1
ATOM 4235 C C . THR A 1 532 ? 3.208 -2.257 -29.681 1.00 94.88 532 THR A C 1
ATOM 4237 O O . THR A 1 532 ? 3.954 -2.337 -30.644 1.00 94.88 532 THR A O 1
ATOM 4240 N N . THR A 1 533 ? 2.908 -1.096 -29.102 1.00 90.94 533 THR A N 1
ATOM 4241 C CA . THR A 1 533 ? 3.523 0.192 -29.443 1.00 90.94 533 THR A CA 1
ATOM 4242 C C . THR A 1 533 ? 3.154 1.247 -28.390 1.00 90.94 533 THR A C 1
ATOM 4244 O O . THR A 1 533 ? 2.486 0.962 -27.393 1.00 90.94 533 THR A O 1
ATOM 4247 N N . PHE A 1 534 ? 3.577 2.487 -28.607 1.00 84.94 534 PHE A N 1
ATOM 4248 C CA . PHE A 1 534 ? 3.287 3.643 -27.765 1.00 84.94 534 PHE A CA 1
ATOM 4249 C C . PHE A 1 534 ? 1.913 4.259 -28.074 1.00 84.94 534 PHE A C 1
ATOM 4251 O O . PHE A 1 534 ? 1.817 5.345 -28.640 1.00 84.94 534 PHE A O 1
ATOM 4258 N N . ASP A 1 535 ? 0.837 3.563 -27.707 1.00 85.62 535 ASP A N 1
ATOM 4259 C CA . ASP A 1 535 ? -0.539 4.052 -27.860 1.00 85.62 535 ASP A CA 1
ATOM 4260 C C . ASP A 1 535 ? -1.438 3.579 -26.703 1.00 85.62 535 ASP A C 1
ATOM 4262 O O . ASP A 1 535 ? -1.192 2.552 -26.062 1.00 85.62 535 ASP A O 1
ATOM 4266 N N . TYR A 1 536 ? -2.505 4.333 -26.428 1.00 81.31 536 TYR A N 1
ATOM 4267 C CA . TYR A 1 536 ? -3.444 4.045 -25.339 1.00 81.31 536 TYR A CA 1
ATOM 4268 C C . TYR A 1 536 ? -4.194 2.709 -25.505 1.00 81.31 536 TYR A C 1
ATOM 4270 O O . TYR A 1 536 ? -4.606 2.124 -24.504 1.00 81.31 536 TYR A O 1
ATOM 4278 N N . ARG A 1 537 ? -4.335 2.191 -26.737 1.00 85.12 537 ARG A N 1
ATOM 4279 C CA . ARG A 1 537 ? -4.978 0.899 -27.059 1.00 85.12 537 ARG A CA 1
ATOM 4280 C C . ARG A 1 537 ? -3.994 -0.194 -27.465 1.00 85.12 537 ARG A C 1
ATOM 4282 O O . ARG A 1 537 ? -4.427 -1.254 -27.912 1.00 85.12 537 ARG A O 1
ATOM 4289 N N . ALA A 1 538 ? -2.693 0.040 -27.344 1.00 89.94 538 ALA A N 1
ATOM 4290 C CA . ALA A 1 538 ? -1.663 -0.887 -27.806 1.00 89.94 538 ALA A CA 1
ATOM 4291 C C . ALA A 1 538 ? -1.272 -1.946 -26.761 1.00 89.94 538 ALA A C 1
ATOM 4293 O O . ALA A 1 538 ? -0.122 -2.365 -26.710 1.00 89.94 538 ALA A O 1
ATOM 4294 N N . VAL A 1 539 ? -2.209 -2.380 -25.913 1.00 95.62 539 VAL A N 1
ATOM 4295 C CA . VAL A 1 539 ? -2.003 -3.513 -25.000 1.00 95.62 539 VAL A CA 1
ATOM 4296 C C . VAL A 1 539 ? -2.984 -4.617 -25.373 1.00 95.62 539 VAL A C 1
ATOM 4298 O O . VAL A 1 539 ? -4.197 -4.416 -25.330 1.00 95.62 539 VAL A O 1
ATOM 4301 N N . ILE A 1 540 ? -2.456 -5.776 -25.761 1.00 96.50 540 ILE A N 1
ATOM 4302 C CA . ILE A 1 540 ? -3.225 -7.007 -25.948 1.00 96.50 540 ILE A CA 1
ATOM 4303 C C . ILE A 1 540 ? -3.337 -7.683 -24.581 1.00 96.50 540 ILE A C 1
ATOM 4305 O O . ILE A 1 540 ? -2.322 -8.069 -23.996 1.00 96.50 540 ILE A O 1
ATOM 4309 N N . ASP A 1 541 ? -4.566 -7.837 -24.092 1.00 95.88 541 ASP A N 1
ATOM 4310 C CA . ASP A 1 541 ? -4.855 -8.458 -22.800 1.00 95.88 541 ASP A CA 1
ATOM 4311 C C . ASP A 1 541 ? -5.322 -9.915 -22.963 1.00 95.88 541 ASP A C 1
ATOM 4313 O O . ASP A 1 541 ? -6.419 -10.198 -23.453 1.00 95.88 541 ASP A O 1
ATOM 4317 N N . ARG A 1 542 ? -4.457 -10.845 -22.544 1.00 94.62 542 ARG A N 1
ATOM 4318 C CA . ARG A 1 542 ? -4.650 -12.303 -22.557 1.00 94.62 542 ARG A CA 1
ATOM 4319 C C . ARG A 1 542 ? -4.930 -12.867 -21.156 1.00 94.62 542 ARG A C 1
ATOM 4321 O O . ARG A 1 542 ? -4.959 -14.095 -21.007 1.00 94.62 542 ARG A O 1
ATOM 4328 N N . ARG A 1 543 ? -5.128 -12.028 -20.125 1.00 92.44 543 ARG A N 1
ATOM 4329 C CA . ARG A 1 543 ? -5.293 -12.463 -18.718 1.00 92.44 543 ARG A CA 1
ATOM 4330 C C . ARG A 1 543 ? -6.484 -13.405 -18.515 1.00 92.44 543 ARG A C 1
ATOM 4332 O O . ARG A 1 543 ? -6.415 -14.288 -17.670 1.00 92.44 543 ARG A O 1
ATOM 4339 N N . ASN A 1 544 ? -7.540 -13.250 -19.315 1.00 86.25 544 ASN A N 1
ATOM 4340 C CA . ASN A 1 544 ? -8.768 -14.054 -19.228 1.00 86.25 544 ASN A CA 1
ATOM 4341 C C . ASN A 1 544 ? -8.855 -15.196 -20.257 1.00 86.25 544 ASN A C 1
ATOM 4343 O O . ASN A 1 544 ? -9.890 -15.855 -20.348 1.00 86.25 544 ASN A O 1
ATOM 4347 N N . TRP A 1 545 ? -7.821 -15.414 -21.073 1.00 82.56 545 TRP A N 1
ATOM 4348 C CA . TRP A 1 545 ? -7.865 -16.461 -22.096 1.00 82.56 545 TRP A CA 1
ATOM 4349 C C . TRP A 1 545 ? -7.565 -17.811 -21.449 1.00 82.56 545 TRP A C 1
ATOM 4351 O O . TRP A 1 545 ? -6.548 -17.930 -20.757 1.00 82.56 545 TRP A O 1
ATOM 4361 N N . LYS A 1 546 ? -8.464 -18.771 -21.667 1.00 57.50 546 LYS A N 1
ATOM 4362 C CA . LYS A 1 546 ? -8.399 -20.125 -21.113 1.00 57.50 546 LYS A CA 1
ATOM 4363 C C . LYS A 1 546 ? -7.411 -21.005 -21.856 1.00 57.50 546 LYS A C 1
ATOM 4365 O O . LYS A 1 546 ? -7.315 -20.839 -23.092 1.00 57.50 546 LYS A O 1
#

InterPro domains:
  IPR001114 Adenylosuccinate synthetase [MF_00011] (200-546)
  IPR001114 Adenylosuccinate synthetase [PF00709] (202-328)
  IPR001114 Adenylosuccinate synthetase [PF00709] (339-497)
  IPR001114 Adenylosuccinate synthetase [PTHR11846] (335-497)
  IPR001114 Adenylosuccinate synthetase [SM00788] (200-541)
  IPR027417 P-loop containing nucleoside triphosphate hydrolase [G3DSA:3.40.50.300] (6-192)
  IPR027417 P-loop containing nucleoside triphosphate hydrolase [SSF52540] (4-189)
  IPR027417 P-loop containing nucleoside triphosphate hydrolase [SSF52540] (199-541)
  IPR042109 Adenylosuccinate synthetase, domain 1 [G3DSA:3.40.440.10] (193-330)
  IPR042109 Adenylosuccinate synthetase, domain 1 [G3DSA:3.40.440.10] (352-414)
  IPR042110 Adenylosuccinate synthetase, domain 2 [G3DSA:1.10.300.10] (337-351)
  IPR042111 Adenylosuccinate synthetase, domain 3 [G3DSA:3.90.170.10] (417-500)

Sequence (546 aa):
MGDKKVILVLTGEIGTGKSTLTEKLESRFCFKSCKTREGLNYFAQKKLKGKQPDRDFFQKFGTALDVQGDGKWVLEYFQHLYGSEFGNHNLYVIDSARIINQIKHVREAYSYFVFHIHLEAASRTLEQRFFERGEIREMPQSDQIEKYKDYKADETEKQVPKLREEADLVINTDRCNEEDVFVRVASFFKLLPPLKNELVDVIVGGQFGSEGKGQIAAHISPDYDCLMRVGGPNAGHTVFERPTNHVFHLLPSGTHRAPNAKLLIGPGAVLNLEKILQEIRTFNVEYGRLIIDENAIIISEKDIEEERKIAEKISSTAQGVGFATATNIISRLLGEDQHKAKNYLKELRGYLGSTSEELELMYRDGKKILLEGTQGTGLSLHHGLYPHVTSRDTTVSGCLSEAGISPRRVRKIIMVTRSYPIRVGGASGPFVSKEIDMQTIAERSGKDANELIKKEITTTTKKNRRIAEFSWSLFRKACELNSPTDIALTFTDYISKENENARRYESLTEDTRRFVEEIERCSGVKVSLIGTTFDYRAVIDRRNWK

Foldseek 3Di:
DQPQAAEEAEFEFALLCLVVLVVVCCVQVVAAEDEVLVLLVVVVCVVVVHDDDDPVCSLVSQVVCCVVVVLCSSVVSVCVVQNLDHDSDGHYYYNHDQDVSNQVNNCVSPPPRYAYEYGYEDPVSSLVSQCVDDPNVVDDPVVSVVVVVVSCVRPSSVCRVVCVVVHPYYHYSVVDDSVRVNCVVCVVVVLFFDPQAQFEEEEFALFFAPLLSLQVQLLCVLVFQAEEEAEFQQAWHWHFDPPDIDTDRQWRSNCQVNVRHATEYFLRHEYALVRVLVVCVVRVPDQPSAAYEQNHFYADPVLLVVCVVCCQQQVGLSPSRQVSVVVSVVCVVVVHRCRGNNVVCVRCPRRYDHLVSVVRSCSSVSGHYYYYFGTHQLQAVVRHDPPLHDNFHRAPVRSCVRRVHDPSNHDFYEYRYEQKHKAFPHNSDDDPAAWDALVVLCVQAVHDSVVVQVVQAHPRNRGHITIGGDDLPSSLSSCVRHVGQEYAYADLSSNYVQLLPDQEPVSRDPVSVVVQVVSCVSNVHHNQWYQRDSHSRRIHGNPPPD

pLDDT: mean 92.4, std 7.2, range [47.94, 98.81]

Organism: NCBI:txid2571155